Protein 5LTG (pdb70)

Foldseek 3Di:
DLFQDWDAALQRQKMWTWHQFWIWIFGVVVTDTDDTDGDHGWNDWYDAHPAQWIKTAHDPDDDPHHQQKIWIAGRVVRGTPDMDGHPDGFLDWDDEDQWIWTDDQFKIWIAGPVNRDGDDMDGAHGDPNSAWEFANAPVLTWIWDAHFCGKIWIARSVVGGTQDIANQHRAHWQYWYAANNRQKIWTAHQQRQKIWIAGSNPSHTQDMDGCDDGGWRWQEWYAANVNQWIWIATLQQKIAIPGSVGLAIEGDPDHGHWHKYKDKHNAFDQDQDPHDTAGFIWIWIATPSFKIWIWTARSVRHYYTHTDDIDGRD/DQFQDWDAALQRQKMWTWHQFWIWIFGVVVTDTDGTDGHHGWNDWYDAHPAQWIKTAHDPDDDPHHQQKIWIDGVVVRDTPDMDGHPAGFLDWDDAPQWIWTDDQFKIWIAGPVVRDGDDMDGAHGDPNSAKEFANAPVQTWIWDAHPCQGKIWIARSNVGGTDDIANQGRAHWLHWYAANNRQKIWTAHQQRQKIWIAGSNPSDTQDMDGPDDGGWRWQEWEAANVNQWIWTATQQQKIAIHGRVPGQAIEHHPDHGHWHKYKDKHNAFDQDWDPVIHTAGFIWMWIATPNFKIWIWTARSPRHYYTHTDDIDGRGD

InterPro domains:
  IPR001680 WD40 repeat [SM00320] (211-251)
  IPR001680 WD40 repeat [SM00320] (254-295)
  IPR015943 WD40/YVTN repeat-like-containing domain superfamily [G3DSA:2.130.10.10] (22-321)
  IPR036322 WD40-repeat-containing domain superfamily [SSF50978] (31-304)
  IPR048720 PROPPIN [PF21032] (38-298)
  IPR048720 PROPPIN [PTHR11227] (30-522)

Nearest PDB structures (foldseek):
  5ltg-assembly1_A  TM=1.003E+00  e=5.916E-63  Ogataea angusta
  5ltg-assembly2_B  TM=1.001E+00  e=1.285E-59  Ogataea angusta
  5ltd-assembly1_A  TM=1.001E+00  e=8.728E-58  Ogataea angusta
  6kyb-assembly1_A  TM=9.721E-01  e=1.770E-43  Saccharomyces cerevisiae S288C
  6kyb-assembly2_B  TM=9.617E-01  e=2.645E-43  Saccharomyces cerevisiae S288C

Radius of gyration: 27.37 Å; Cα contacts (8 Å, |Δi|>4): 1872; chains: 2; bounding box: 68×68×65 Å

Secondary structure (DSSP, 8-state):
---SEEEE-TTSSEEEEEETTEEEEEETTTTEEEEEEE-S-EEEEEESTTSSEEEEEESS--SS--TTEEEEEETTTTEEEEEEE-SS---EEEE-SSEEEEEETTEEEEEETTTTEEEEEEE-S--TT---EE-S-STT-EEEEE---EEEEEEETTTTEEEEEEEEESS-EEEEEE-TTS-EEEEEETT-SEEEEEETTT--EEEEEE--SS---EEEEEE-TTSSEEEEEETT-EEEEEE---SEEEE--S-TT--EEEEEEEEEEEEEE--EEEEEEEEEEEETTSEEEEEEE-TTT-EEPEEEEEEE--/---SEEEE-TTSSEEEEEETTEEEEEEETTEEEEEEEE-S-EEEEEE-TTSSEEEEEESS--SS--TTEEEEEETTTTEEEEEEE-SS---EEEE-SSEEEEEETTEEEEEETTTTEEEEEEE-S--TT---EE-S-STT-EEEEE----EEEEEEETTTTEEEEEEEEESS-EEEEEE-TTS-EEEEEETT-SEEEEEETTT--EEEEEE--SS---EEEEEE-TTSSEEEEEETT-EEEEEE----SEEEE-SS-TT--EEEEEEEEEEEEEE---EEEEEEEEEEEETTSEEEEEEE-TTT-EEPEEEEEEES--

Structure (mmCIF, N/CA/C/O backbone):
data_5LTG
#
_entry.id   5LTG
#
_cell.length_a   57.811
_cell.length_b   57.969
_cell.length_c   62.173
_cell.angle_alpha   84.19
_cell.angle_beta   81.23
_cell.angle_gamma   87.01
#
_symmetry.space_group_name_H-M   'P 1'
#
loop_
_entity.id
_entity.type
_entity.pdbx_description
1 polymer 'Autophagy-related protein 18'
2 non-polymer 'PHOSPHATE ION'
3 non-polymer 'CITRATE ANION'
4 water water
#
loop_
_atom_site.group_PDB
_atom_site.id
_atom_site.type_symbol
_atom_site.label_atom_id
_atom_site.label_alt_id
_atom_site.label_comp_id
_atom_site.label_asym_id
_atom_site.label_entity_id
_atom_site.label_seq_id
_atom_site.pdbx_PDB_ins_code
_atom_site.Cartn_x
_atom_site.Cartn_y
_atom_site.Cartn_z
_atom_site.occupancy
_atom_site.B_iso_or_equiv
_atom_site.auth_seq_id
_atom_site.auth_comp_id
_atom_site.auth_asym_id
_atom_site.auth_atom_id
_atom_site.pdbx_PDB_model_num
ATOM 1 N N . ASP A 1 32 ? -3.058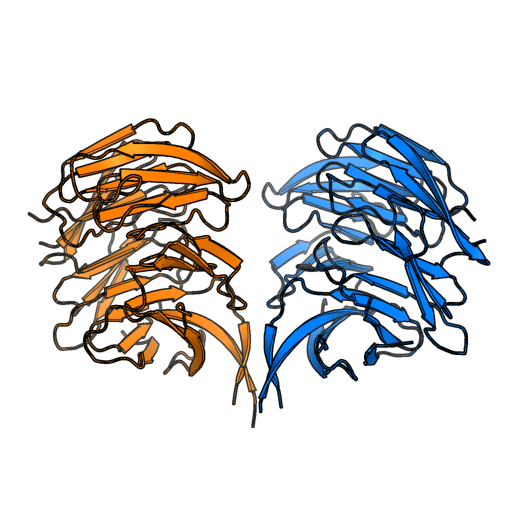 -14.953 16.642 1.00 61.42 32 ASP A N 1
ATOM 2 C CA . ASP A 1 32 ? -3.804 -14.923 15.393 1.00 50.19 32 ASP A CA 1
ATOM 3 C C . ASP A 1 32 ? -3.007 -15.411 14.163 1.00 46.75 32 ASP A C 1
ATOM 4 O O . ASP A 1 32 ? -3.594 -16.127 13.339 1.00 52.53 32 ASP A O 1
ATOM 9 N N . ASN A 1 33 ? -1.712 -15.067 13.998 1.00 45.47 33 ASN A N 1
ATOM 10 C CA . ASN A 1 33 ? -0.884 -14.224 14.897 1.00 43.90 33 ASN A CA 1
ATOM 11 C C . ASN A 1 33 ? -1.255 -12.743 14.843 1.00 38.63 33 ASN A C 1
ATOM 12 O O . ASN A 1 33 ? -1.037 -12.008 15.807 1.00 33.62 33 ASN A O 1
ATOM 17 N N . ILE A 1 34 ? -1.842 -12.332 13.722 1.00 36.43 34 ILE A N 1
ATOM 18 C CA . ILE A 1 34 ? -2.331 -10.958 13.517 1.00 33.29 34 ILE A CA 1
ATOM 19 C C . ILE A 1 34 ? -3.636 -10.959 12.698 1.00 29.40 34 ILE A C 1
ATOM 20 O O . ILE A 1 34 ? -3.897 -11.943 12.007 1.00 26.29 34 ILE A O 1
ATOM 25 N N . ASN A 1 35 ? -4.463 -9.894 12.791 1.00 22.20 35 ASN A N 1
ATOM 26 C CA . ASN A 1 35 ? -5.547 -9.670 11.818 1.00 26.54 35 ASN A CA 1
ATOM 27 C C . ASN A 1 35 ? -5.151 -8.856 10.578 1.00 26.18 35 ASN A C 1
ATOM 28 O O . ASN A 1 35 ? -5.707 -9.029 9.505 1.00 20.18 35 ASN A O 1
ATOM 33 N N . PHE A 1 36 ? -4.225 -7.928 10.753 1.00 22.64 36 PHE A N 1
ATOM 34 C CA . PHE A 1 36 ? -3.984 -6.902 9.751 1.00 22.24 36 PHE A CA 1
ATOM 35 C C . PHE A 1 36 ? -2.649 -6.291 10.022 1.00 19.25 36 PHE A C 1
ATOM 36 O O . PHE A 1 36 ? -2.265 -6.139 11.172 1.00 20.05 36 PHE A O 1
ATOM 44 N N . ALA A 1 37 ? -1.950 -5.929 8.959 1.00 21.93 37 ALA A N 1
ATOM 45 C CA . ALA A 1 37 ? -0.700 -5.214 9.095 1.00 25.03 37 ALA A CA 1
ATOM 46 C C . ALA A 1 37 ? -0.443 -4.474 7.802 1.00 24.49 37 ALA A C 1
ATOM 47 O O . ALA A 1 37 ? -0.641 -5.020 6.722 1.00 22.27 37 ALA A O 1
ATOM 49 N N . ASN A 1 38 ? -0.058 -3.211 7.919 1.00 23.76 38 ASN A N 1
ATOM 50 C CA . ASN A 1 38 ? 0.317 -2.436 6.751 1.00 20.68 38 ASN A CA 1
ATOM 51 C C . ASN A 1 38 ? 1.335 -1.384 7.120 1.00 19.01 38 ASN A C 1
ATOM 52 O O . ASN A 1 38 ? 1.429 -0.971 8.272 1.00 19.17 38 ASN A O 1
ATOM 57 N N . PHE A 1 39 ? 2.120 -0.985 6.127 1.00 20.15 39 PHE A N 1
ATOM 58 C CA . PHE A 1 39 ? 3.036 0.134 6.242 1.00 21.20 39 PHE A CA 1
ATOM 59 C C . PHE A 1 39 ? 2.246 1.436 6.206 1.00 16.02 39 PHE A C 1
ATOM 60 O O . PHE A 1 39 ? 1.184 1.464 5.617 1.00 16.61 39 PHE A O 1
ATOM 68 N N . ASN A 1 40 ? 2.781 2.503 6.791 1.00 18.62 40 ASN A N 1
ATOM 69 C CA . ASN A 1 40 ? 2.221 3.831 6.539 1.00 29.77 40 ASN A CA 1
ATOM 70 C C . ASN A 1 40 ? 2.801 4.335 5.201 1.00 20.96 40 ASN A C 1
ATOM 71 O O . ASN A 1 40 ? 3.531 3.620 4.524 1.00 19.04 40 ASN A O 1
ATOM 76 N N . GLN A 1 41 ? 2.476 5.558 4.823 1.00 20.25 41 GLN A N 1
ATOM 77 C CA . GLN A 1 41 ? 2.635 5.987 3.441 1.00 24.19 41 GLN A CA 1
ATOM 78 C C . GLN A 1 41 ? 4.083 6.111 2.957 1.00 17.46 41 GLN A C 1
ATOM 79 O O . GLN A 1 41 ? 4.325 6.030 1.771 1.00 16.87 41 GLN A O 1
ATOM 85 N N . ASP A 1 42 ? 5.026 6.315 3.868 1.00 16.73 42 ASP A N 1
ATOM 86 C CA . ASP A 1 42 ? 6.424 6.449 3.480 1.00 19.66 42 ASP A CA 1
ATOM 87 C C . ASP A 1 42 ? 7.280 5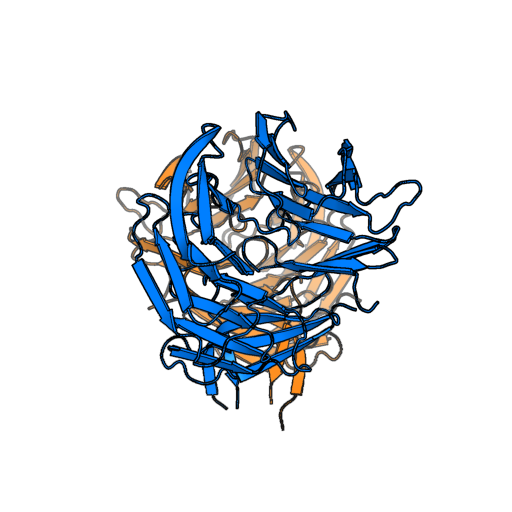.307 4.051 1.00 20.04 42 ASP A C 1
ATOM 88 O O . ASP A 1 42 ? 8.504 5.423 4.161 1.00 21.78 42 ASP A O 1
ATOM 93 N N . PHE A 1 43 ? 6.602 4.234 4.440 1.00 19.12 43 PHE A N 1
ATOM 94 C CA . PHE A 1 43 ? 7.239 3.000 4.884 1.00 16.64 43 PHE A CA 1
ATOM 95 C C . PHE A 1 43 ? 8.081 3.143 6.151 1.00 23.69 43 PHE A C 1
ATOM 96 O O . PHE A 1 43 ? 8.919 2.300 6.422 1.00 22.21 43 PHE A O 1
ATOM 104 N N . SER A 1 44 ? 7.821 4.186 6.942 1.00 18.98 44 SER A N 1
ATOM 105 C CA . SER A 1 44 ? 8.579 4.418 8.166 1.00 18.00 44 SER A CA 1
ATOM 106 C C . SER A 1 44 ? 7.961 3.748 9.414 1.00 23.83 44 SER A C 1
ATOM 107 O O . SER A 1 44 ? 8.577 3.699 10.484 1.00 25.19 44 SER A O 1
ATOM 110 N N . CYS A 1 45 ? 6.743 3.240 9.285 1.00 27.83 45 CYS A N 1
ATOM 111 C CA . CYS A 1 45 ? 6.084 2.567 10.410 1.00 25.13 45 CYS A CA 1
ATOM 112 C C . CYS A 1 45 ? 5.237 1.428 9.898 1.00 21.86 45 CYS A C 1
ATOM 113 O O . CYS A 1 45 ? 4.961 1.372 8.694 1.00 15.96 45 CYS A O 1
ATOM 116 N N . VAL A 1 46 ? 4.820 0.542 10.813 1.00 11.45 46 VAL A N 1
ATOM 117 C CA . VAL A 1 46 ? 3.855 -0.483 10.501 1.00 20.69 46 VAL A CA 1
ATOM 118 C C . VAL A 1 46 ? 2.731 -0.427 11.521 1.00 18.82 46 VAL A C 1
ATOM 119 O O . VAL A 1 46 ? 2.980 -0.336 12.723 1.00 23.17 46 VAL A O 1
ATOM 123 N N . SER A 1 47 ? 1.497 -0.465 11.039 1.00 19.89 47 SER A N 1
ATOM 124 C CA . SER A 1 47 ? 0.347 -0.513 11.930 1.00 20.00 47 SER A CA 1
ATOM 125 C C . SER A 1 47 ? -0.246 -1.906 11.896 1.00 19.50 47 SER A C 1
ATOM 126 O O . SER A 1 47 ? -0.328 -2.541 10.841 1.00 17.97 47 SER A O 1
ATOM 129 N N . VAL A 1 48 ? -0.652 -2.403 13.066 1.00 22.08 48 VAL A N 1
ATOM 130 C CA . VAL A 1 48 ? -1.057 -3.794 13.146 1.00 22.58 48 VAL A CA 1
ATOM 131 C C . VAL A 1 48 ? -2.316 -3.973 13.962 1.00 19.46 48 VAL A C 1
ATOM 132 O O . VAL A 1 48 ? -2.437 -3.404 15.043 1.00 19.12 48 VAL A O 1
ATOM 136 N N . GLY A 1 49 ? -3.231 -4.785 13.450 1.00 21.53 49 GLY A N 1
ATOM 137 C CA . GLY A 1 49 ? -4.469 -5.085 14.149 1.00 22.98 49 GLY A CA 1
ATOM 138 C C . GLY A 1 49 ? -4.511 -6.515 14.644 1.00 24.56 49 GLY A C 1
ATOM 139 O O . GLY A 1 49 ? -4.157 -7.436 13.914 1.00 29.04 49 GLY A O 1
ATOM 140 N N . TYR A 1 50 ? -4.947 -6.695 15.887 1.00 28.12 50 TYR A N 1
ATOM 141 C CA . TYR A 1 50 ? -5.029 -8.022 16.507 1.00 27.83 50 TYR A CA 1
ATOM 142 C C . TYR A 1 50 ? -6.451 -8.331 17.007 1.00 31.72 50 TYR A C 1
ATOM 143 O O . TYR A 1 50 ? -7.336 -7.463 17.009 1.00 21.50 50 TYR A O 1
ATOM 152 N N . SER A 1 51 ? -6.645 -9.559 17.475 1.00 28.43 51 SER A N 1
ATOM 153 C CA . SER A 1 51 ? -7.872 -9.942 18.154 1.00 24.23 51 SER A CA 1
ATOM 154 C C . SER A 1 51 ? -8.105 -9.152 19.452 1.00 25.79 51 SER A C 1
ATOM 155 O O . SER A 1 51 ? -9.212 -9.131 19.975 1.00 31.19 51 SER A O 1
ATOM 158 N N . ASN A 1 52 ? -7.089 -8.474 19.968 1.00 29.43 52 ASN A N 1
ATOM 159 C CA . ASN A 1 52 ? -7.270 -7.779 21.240 1.00 27.29 52 ASN A CA 1
ATOM 160 C C . ASN A 1 52 ? -6.677 -6.379 21.270 1.00 31.71 52 ASN A C 1
ATOM 161 O O . ASN A 1 52 ? -6.259 -5.905 22.324 1.00 29.09 52 ASN A O 1
ATOM 166 N N . GLY A 1 53 ? -6.623 -5.725 20.113 1.00 28.64 53 GLY A N 1
ATOM 167 C CA . GLY A 1 53 ? -6.146 -4.356 20.043 1.00 30.46 53 GLY A CA 1
ATOM 168 C C . GLY A 1 53 ? -5.362 -4.008 18.779 1.00 27.19 53 GLY A C 1
ATOM 169 O O . GLY A 1 53 ? -5.528 -4.625 17.720 1.00 23.59 53 GLY A O 1
ATOM 170 N N . TYR A 1 54 ? -4.516 -2.991 18.886 1.00 25.08 54 TYR A N 1
ATOM 171 C CA . TYR A 1 54 ? -3.679 -2.605 17.756 1.00 22.83 54 TYR A CA 1
ATOM 172 C C . TYR A 1 54 ? -2.371 -2.033 18.266 1.00 28.19 54 TYR A C 1
ATOM 173 O O . TYR A 1 54 ? -2.309 -1.526 19.395 1.00 24.76 54 TYR A O 1
ATOM 182 N N . LYS A 1 55 ? -1.325 -2.155 17.445 1.00 20.01 55 LYS A N 1
ATOM 183 C CA . LYS A 1 55 ? 0.002 -1.633 17.771 1.00 19.69 55 LYS A CA 1
ATOM 184 C C . LYS A 1 55 ? 0.595 -0.855 16.596 1.00 20.90 55 LYS A C 1
ATOM 185 O O . LYS A 1 55 ? 0.276 -1.118 15.443 1.00 18.80 55 LYS A O 1
ATOM 191 N N . ILE A 1 56 ? 1.455 0.103 16.907 1.00 23.97 56 ILE A N 1
ATOM 192 C CA . ILE A 1 56 ? 2.263 0.781 15.897 1.00 21.22 56 ILE A CA 1
ATOM 193 C C . ILE A 1 56 ? 3.716 0.412 16.146 1.00 22.38 56 ILE A C 1
ATOM 194 O O . ILE A 1 56 ? 4.181 0.419 17.285 1.00 23.43 56 ILE A O 1
ATOM 199 N N . TYR A 1 57 ? 4.433 0.117 15.072 1.00 21.68 57 TYR A N 1
ATOM 200 C CA . TYR A 1 57 ? 5.867 -0.128 15.138 1.00 22.33 57 TYR A CA 1
ATOM 201 C C . TYR A 1 57 ? 6.676 0.852 14.283 1.00 21.98 57 TYR A C 1
ATOM 202 O O . TYR A 1 57 ? 6.294 1.144 13.155 1.00 21.67 57 TYR A O 1
ATOM 211 N N . ASN A 1 58 ? 7.784 1.358 14.813 1.00 23.91 58 ASN A N 1
ATOM 212 C CA A ASN A 1 58 ? 8.763 2.038 13.966 0.76 23.84 58 ASN A CA 1
ATOM 213 C CA B ASN A 1 58 ? 8.777 2.039 13.999 0.24 23.77 58 ASN A CA 1
ATOM 214 C C . ASN A 1 58 ? 9.561 1.008 13.185 1.00 26.54 58 ASN A C 1
ATOM 215 O O . ASN A 1 58 ? 9.900 -0.054 13.707 1.00 20.91 58 ASN A O 1
ATOM 224 N N . CYS A 1 59 ? 9.829 1.313 11.919 1.00 18.29 59 CYS A N 1
ATOM 225 C CA . CYS A 1 59 ? 10.701 0.446 11.109 1.00 31.88 59 CYS A CA 1
ATOM 226 C C . CYS A 1 59 ? 12.196 0.635 11.359 1.00 23.78 59 CYS A C 1
ATOM 227 O O . CYS A 1 59 ? 12.941 -0.340 11.352 1.00 24.29 59 CYS A O 1
ATOM 230 N N . GLU A 1 60 ? 12.636 1.866 11.598 1.00 20.71 60 GLU A N 1
ATOM 231 C CA . GLU A 1 60 ? 14.080 2.143 11.703 1.00 22.73 60 GLU A CA 1
ATOM 232 C C . GLU A 1 60 ? 14.429 3.032 12.893 1.00 24.81 60 GLU A C 1
ATOM 233 O O . GLU A 1 60 ? 14.228 4.239 12.835 1.00 28.95 60 GLU A O 1
ATOM 239 N N . PRO A 1 61 ? 14.931 2.445 13.993 1.00 28.65 61 PRO A N 1
ATOM 240 C CA . PRO A 1 61 ? 15.096 1.010 14.207 1.00 29.76 61 PRO A CA 1
ATOM 241 C C . PRO A 1 61 ? 13.756 0.366 14.575 1.00 26.17 61 PRO A C 1
ATOM 242 O O . PRO A 1 61 ? 12.828 1.049 15.005 1.00 19.71 61 PRO A O 1
ATOM 246 N N . PHE A 1 62 ? 13.668 -0.940 14.374 1.00 21.02 62 PHE A N 1
ATOM 247 C CA . PHE A 1 62 ? 12.438 -1.658 14.587 1.00 20.33 62 PHE A CA 1
ATOM 248 C C . PHE A 1 62 ? 12.079 -1.698 16.060 1.00 26.22 62 PHE A C 1
ATOM 249 O O . PHE A 1 62 ? 12.857 -2.129 16.904 1.00 20.92 62 PHE A O 1
ATOM 257 N N . GLY A 1 63 ? 10.867 -1.277 16.371 1.00 24.86 63 GLY A N 1
ATOM 258 C CA . GLY A 1 63 ? 10.403 -1.455 17.725 1.00 29.08 63 GLY A CA 1
ATOM 259 C C . GLY A 1 63 ? 9.043 -0.847 17.905 1.00 28.38 63 GLY A C 1
ATOM 260 O O . GLY A 1 63 ? 8.675 0.095 17.183 1.00 21.46 63 GLY A O 1
ATOM 261 N N . GLN A 1 64 ? 8.305 -1.401 18.862 1.00 25.50 64 GLN A N 1
ATOM 262 C CA . GLN A 1 64 ? 6.961 -0.947 19.181 1.00 23.82 64 GLN A CA 1
ATOM 263 C C . GLN A 1 64 ? 7.012 0.482 19.662 1.00 28.51 64 GLN A C 1
ATOM 264 O O . GLN A 1 64 ? 7.835 0.815 20.506 1.00 27.90 64 GLN A O 1
ATOM 270 N N . CYS A 1 65 ? 6.159 1.343 19.109 1.00 28.32 65 CYS A N 1
ATOM 271 C CA . CYS A 1 65 ? 6.093 2.709 19.604 1.00 23.86 65 CYS A CA 1
ATOM 272 C C . CYS A 1 65 ? 4.694 3.076 20.066 1.00 30.08 65 CYS A C 1
ATOM 273 O O . CYS A 1 65 ? 4.502 4.152 20.616 1.00 24.97 65 CYS A O 1
ATOM 276 N N . TYR A 1 66 ? 3.731 2.177 19.883 1.00 27.79 66 TYR A N 1
ATOM 277 C CA . TYR A 1 66 ? 2.388 2.430 20.393 1.00 30.22 66 TYR A CA 1
ATOM 278 C C . TYR A 1 66 ? 1.635 1.130 20.596 1.00 31.37 66 TYR A C 1
ATOM 279 O O . TYR A 1 66 ? 1.735 0.216 19.780 1.00 23.81 66 TYR A O 1
ATOM 288 N N . SER A 1 67 ? 0.873 1.056 21.686 1.00 25.62 67 SER A N 1
ATOM 289 C CA . SER A 1 67 ? 0.011 -0.091 21.939 1.00 25.76 67 SER A CA 1
ATOM 290 C C . SER A 1 67 ? -1.310 0.344 22.576 1.00 30.77 67 SER A C 1
ATOM 291 O O . SER A 1 67 ? -1.372 1.337 23.300 1.00 30.33 67 SER A O 1
ATOM 294 N N . LYS A 1 68 ? -2.364 -0.410 22.302 1.00 28.08 68 LYS A N 1
ATOM 295 C CA . LYS A 1 68 ? -3.680 -0.061 22.803 1.00 24.75 68 LYS A CA 1
ATOM 296 C C . LYS A 1 68 ? -4.579 -1.274 22.811 1.00 32.21 68 LYS A C 1
ATOM 297 O O . LYS A 1 68 ? -4.870 -1.834 21.755 1.00 32.01 68 LYS A O 1
ATOM 299 N N . SER A 1 69 ? -5.012 -1.669 24.011 1.00 33.55 69 SER A N 1
ATOM 300 C CA . SER A 1 69 ? -5.946 -2.779 24.195 1.00 34.36 69 SER A CA 1
ATOM 301 C C . SER A 1 69 ? -7.337 -2.390 23.726 1.00 30.68 69 SER A C 1
ATOM 302 O O . SER A 1 69 ? -7.780 -1.272 23.954 1.00 34.63 69 SER A O 1
ATOM 305 N N . ASP A 1 70 ? -8.026 -3.319 23.074 1.00 32.48 70 ASP A N 1
ATOM 306 C CA . ASP A 1 70 ? -9.316 -3.016 22.461 1.00 26.33 70 ASP A CA 1
ATOM 307 C C . ASP A 1 70 ? -9.956 -4.301 21.991 1.00 27.21 70 ASP A C 1
ATOM 308 O O . ASP A 1 70 ? -9.506 -5.388 22.344 1.00 31.84 70 ASP A O 1
ATOM 313 N N . GLY A 1 71 ? -10.988 -4.189 21.166 1.00 30.80 71 GLY A N 1
ATOM 314 C CA . GLY A 1 71 ? -11.592 -5.366 20.568 1.00 30.81 71 GLY A CA 1
ATOM 315 C C . GLY A 1 71 ? -10.765 -5.873 19.400 1.00 30.07 71 GLY A C 1
ATOM 316 O O . GLY A 1 71 ? -9.603 -5.493 19.240 1.00 25.55 71 GLY A O 1
ATOM 317 N N . SER A 1 72 ? -11.365 -6.739 18.590 1.00 25.78 72 SER A N 1
ATOM 318 C CA . SER A 1 72 ? -10.689 -7.311 17.440 1.00 27.95 72 SER A CA 1
ATOM 319 C C . SER A 1 72 ? -10.640 -6.282 16.320 1.00 27.09 72 SER A C 1
ATOM 320 O O . SER A 1 72 ? -11.684 -5.800 15.873 1.00 26.93 72 SER A O 1
ATOM 323 N N . ILE A 1 73 ? -9.424 -5.950 15.875 1.00 26.64 73 ILE A N 1
ATOM 324 C CA . ILE A 1 73 ? -9.207 -4.906 14.866 1.00 28.26 73 ILE A CA 1
ATOM 325 C C . ILE A 1 73 ? -8.939 -5.501 13.466 1.00 27.43 73 ILE A C 1
ATOM 326 O O . ILE A 1 73 ? -7.974 -6.260 13.259 1.00 18.21 73 ILE A O 1
ATOM 331 N N . GLY A 1 74 ? -9.782 -5.145 12.504 1.00 19.41 74 GLY A N 1
ATOM 332 C CA . GLY A 1 74 ? -9.619 -5.625 11.147 1.00 23.15 74 GLY A CA 1
ATOM 333 C C . GLY A 1 74 ? -8.726 -4.782 10.255 1.00 26.95 74 GLY A C 1
ATOM 334 O O . GLY A 1 74 ? -7.991 -5.323 9.444 1.00 28.43 74 GLY A O 1
ATOM 335 N N . ILE A 1 75 ? -8.827 -3.464 10.373 1.00 21.78 75 ILE A N 1
ATOM 336 C CA . ILE A 1 75 ? -8.007 -2.509 9.610 1.00 17.96 75 ILE A CA 1
ATOM 337 C C . ILE A 1 75 ? -7.510 -1.462 10.595 1.00 26.03 75 ILE A C 1
ATOM 338 O O . ILE A 1 75 ? -8.242 -1.070 11.521 1.00 23.35 75 ILE A O 1
ATOM 343 N N . VAL A 1 76 ? -6.251 -1.055 10.453 1.00 22.36 76 VAL A N 1
ATOM 344 C CA . VAL A 1 76 ? -5.737 0.064 11.217 1.00 17.43 76 VAL A CA 1
ATOM 345 C C . VAL A 1 76 ? -4.699 0.768 10.356 1.00 25.21 76 VAL A C 1
ATOM 346 O O . VAL A 1 76 ? -3.611 0.255 10.122 1.00 22.08 76 VAL A O 1
ATOM 350 N N . GLU A 1 77 ? -5.080 1.932 9.840 1.00 18.03 77 GLU A N 1
ATOM 351 C CA . GLU A 1 77 ? -4.257 2.648 8.867 1.00 22.37 77 GLU A CA 1
ATOM 352 C C . GLU A 1 77 ? -3.740 3.953 9.464 1.00 24.31 77 GLU A C 1
ATOM 353 O O . GLU A 1 77 ? -4.453 4.614 10.212 1.00 22.51 77 GLU A O 1
ATOM 359 N N . MET A 1 78 ? -2.503 4.317 9.122 1.00 25.69 78 MET A N 1
ATOM 360 C CA . MET A 1 78 ? -1.895 5.551 9.610 1.00 26.17 78 MET A CA 1
ATOM 361 C C . MET A 1 78 ? -1.997 6.717 8.616 1.00 23.86 78 MET A C 1
ATOM 362 O O . MET A 1 78 ? -2.328 6.538 7.452 1.00 23.85 78 MET A O 1
ATOM 367 N N . LEU A 1 79 ? -1.714 7.915 9.110 1.00 24.61 79 LEU A N 1
ATOM 368 C CA . LEU A 1 79 ? -1.481 9.069 8.271 1.00 24.68 79 LEU A CA 1
ATOM 369 C C . LEU A 1 79 ? -0.038 9.510 8.477 1.00 20.89 79 LEU A C 1
ATOM 370 O O . LEU A 1 79 ? 0.247 10.286 9.390 1.00 23.19 79 LEU A O 1
ATOM 375 N N . PHE A 1 80 ? 0.863 9.007 7.639 1.00 20.29 80 PHE A N 1
ATOM 376 C CA . PHE A 1 80 ? 2.294 9.208 7.825 1.00 22.31 80 PHE A CA 1
ATOM 377 C C . PHE A 1 80 ? 2.707 8.786 9.233 1.00 23.96 80 PHE A C 1
ATOM 378 O O . PHE A 1 80 ? 2.432 7.660 9.610 1.00 26.20 80 PHE A O 1
ATOM 386 N N . SER A 1 81 ? 3.368 9.652 10.001 1.00 22.90 81 SER A N 1
ATOM 387 C CA . SER A 1 81 ? 3.656 9.344 11.415 1.00 21.42 81 SER A CA 1
ATOM 388 C C . SER A 1 81 ? 2.957 10.327 12.363 1.00 29.11 81 SER A C 1
ATOM 389 O O . SER A 1 81 ? 3.437 10.607 13.472 1.00 28.96 81 SER A O 1
ATOM 392 N N . SER A 1 82 ? 1.823 10.853 11.917 1.00 27.85 82 SER A N 1
ATOM 393 C CA . SER A 1 82 ? 1.006 11.719 12.765 1.00 31.92 82 SER A CA 1
ATOM 394 C C . SER A 1 82 ? 0.294 10.865 13.811 1.00 30.09 82 SER A C 1
ATOM 395 O O . SER A 1 82 ? 0.461 9.657 13.831 1.00 30.46 82 SER A O 1
ATOM 398 N N . SER A 1 83 ? -0.531 11.473 14.657 1.00 31.98 83 SER A N 1
ATOM 399 C CA . SER A 1 83 ? -1.227 10.684 15.671 1.00 33.33 83 SER A CA 1
ATOM 400 C C . SER A 1 83 ? -2.631 10.279 15.206 1.00 30.25 83 SER A C 1
ATOM 401 O O . SER A 1 83 ? -3.408 9.690 15.968 1.00 30.84 83 SER A O 1
ATOM 404 N N . LEU A 1 84 ? -2.945 10.593 13.950 1.00 27.64 84 LEU A N 1
ATOM 405 C CA . LEU A 1 84 ? -4.227 10.230 13.348 1.00 23.31 84 LEU A CA 1
ATOM 406 C C . LEU A 1 84 ? -4.239 8.760 12.918 1.00 32.00 84 LEU A C 1
ATOM 407 O O . LEU A 1 84 ? -3.389 8.336 12.122 1.00 21.55 84 LEU A O 1
ATOM 412 N N . LEU A 1 85 ? -5.197 7.988 13.439 1.00 24.86 85 LEU A N 1
ATOM 413 C CA . LEU A 1 85 ? -5.356 6.597 13.017 1.00 23.49 85 LEU A CA 1
ATOM 414 C C . LEU A 1 85 ? -6.770 6.340 12.497 1.00 24.86 85 LEU A C 1
ATOM 415 O O . LEU A 1 85 ? -7.736 6.930 12.986 1.00 29.04 85 LEU A O 1
ATOM 420 N N . ALA A 1 86 ? -6.886 5.464 11.504 1.00 25.21 86 ALA A N 1
ATOM 421 C CA . ALA A 1 86 ? -8.181 5.064 10.969 1.00 18.70 86 ALA A CA 1
ATOM 422 C C . ALA A 1 86 ? -8.360 3.611 11.324 1.00 23.95 86 ALA A C 1
ATOM 423 O O . ALA A 1 86 ? -7.517 2.785 10.978 1.00 24.37 86 ALA A O 1
ATOM 425 N N . ILE A 1 87 ? -9.440 3.310 12.038 1.00 19.98 87 ILE A N 1
ATOM 426 C CA . ILE A 1 87 ? -9.660 1.977 12.604 1.00 22.82 87 ILE A CA 1
ATOM 427 C C . ILE A 1 87 ? -11.007 1.359 12.254 1.00 18.90 87 ILE A C 1
ATOM 428 O O . ILE A 1 87 ? -12.057 2.021 12.265 1.00 15.27 87 ILE A O 1
ATOM 433 N N . VAL A 1 88 ? -10.954 0.080 11.903 1.00 17.38 88 VAL A N 1
ATOM 434 C CA . VAL A 1 88 ? -12.127 -0.700 11.528 1.00 19.24 88 VAL A CA 1
ATOM 435 C C . VAL A 1 88 ? -12.177 -2.037 12.293 1.00 21.79 88 VAL A C 1
ATOM 436 O O . VAL A 1 88 ? -11.159 -2.752 12.433 1.00 19.59 88 VAL A O 1
ATOM 440 N N . GLY A 1 89 ? -13.345 -2.398 12.803 1.00 25.45 89 GLY A N 1
ATOM 441 C CA . GLY A 1 89 ? -13.436 -3.668 13.506 1.00 18.35 89 GLY A CA 1
ATOM 442 C C . GLY A 1 89 ? -13.349 -4.918 12.647 1.00 20.54 89 GLY A C 1
ATOM 443 O O . GLY A 1 89 ? -13.724 -4.907 11.481 1.00 22.59 89 GLY A O 1
ATOM 444 N N . MET A 1 90 ? -12.824 -5.998 13.228 1.00 26.91 90 MET A N 1
ATOM 445 C CA . MET A 1 90 ? -12.935 -7.333 12.642 1.00 27.21 90 MET A CA 1
ATOM 446 C C . MET A 1 90 ? -14.049 -8.082 13.375 1.00 31.88 90 MET A C 1
ATOM 447 O O . MET A 1 90 ? -13.934 -8.344 14.574 1.00 29.35 90 MET A O 1
ATOM 452 N N . GLY A 1 91 ? -15.121 -8.418 12.668 1.00 30.03 91 GLY A N 1
ATOM 453 C CA . GLY A 1 91 ? -16.270 -9.046 13.303 1.00 34.15 91 GLY A CA 1
ATOM 454 C C . GLY A 1 91 ? -17.140 -8.071 14.088 1.00 38.07 91 GLY A C 1
ATOM 455 O O . GLY A 1 91 ? -16.677 -7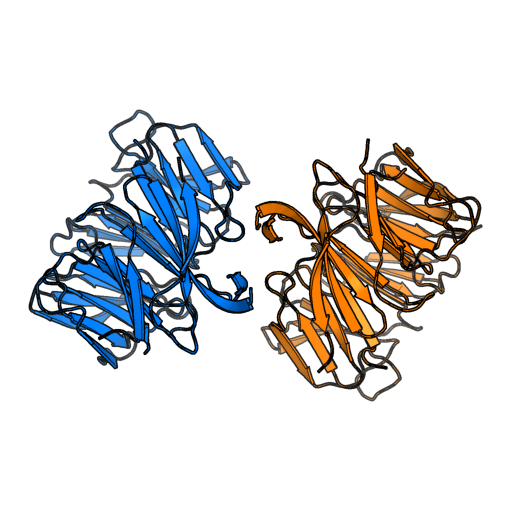.034 14.572 1.00 33.05 91 GLY A O 1
ATOM 456 N N . GLU A 1 92 ? -18.413 -8.411 14.235 1.00 36.93 92 GLU A N 1
ATOM 457 C CA . GLU A 1 92 ? -19.348 -7.525 14.924 1.00 33.61 92 GLU A CA 1
ATOM 458 C C . GLU A 1 92 ? -19.119 -7.511 16.430 1.00 38.08 92 GLU A C 1
ATOM 459 O O . GLU A 1 92 ? -19.168 -8.542 17.096 1.00 35.57 92 GLU A O 1
ATOM 465 N N . GLN A 1 93 ? -18.842 -6.325 16.956 1.00 34.77 93 GLN A N 1
ATOM 466 C CA . GLN A 1 93 ? -18.679 -6.147 18.391 1.00 36.57 93 GLN A CA 1
ATOM 467 C C . GLN A 1 93 ? -19.564 -4.982 18.859 1.00 36.12 93 GLN A C 1
ATOM 468 O O . GLN A 1 93 ? -20.302 -4.389 18.059 1.00 29.03 93 GLN A O 1
ATOM 474 N N . HIS A 1 94 ? -19.508 -4.658 20.145 1.00 37.59 94 HIS A N 1
ATOM 475 C CA . HIS A 1 94 ? -20.378 -3.611 20.682 1.00 44.06 94 HIS A CA 1
ATOM 476 C C . HIS A 1 94 ? -19.983 -2.234 20.172 1.00 44.91 94 HIS A C 1
ATOM 477 O O . HIS A 1 94 ? -20.842 -1.415 19.809 1.00 39.56 94 HIS A O 1
ATOM 484 N N . SER A 1 95 ? -18.677 -1.989 20.168 1.00 38.11 95 SER A N 1
ATOM 485 C CA . SER A 1 95 ? -18.127 -0.685 19.818 1.00 40.21 95 SER A CA 1
ATOM 486 C C . SER A 1 95 ? -17.194 -0.774 18.615 1.00 42.24 95 SER A C 1
ATOM 487 O O . SER A 1 95 ? -16.559 0.211 18.247 1.00 38.84 95 SER A O 1
ATOM 490 N N . LEU A 1 96 ? -17.101 -1.964 18.025 1.00 33.58 96 LEU A N 1
ATOM 491 C CA . LEU A 1 96 ? -16.375 -2.153 16.780 1.00 25.76 96 LEU A CA 1
ATOM 492 C C . LEU A 1 96 ? -17.230 -2.950 15.818 1.00 28.36 96 LEU A C 1
ATOM 493 O O . LEU A 1 96 ? -18.030 -3.781 16.235 1.00 27.52 96 LEU A O 1
ATOM 498 N N . SER A 1 97 ? -17.048 -2.700 14.526 1.00 24.11 97 SER A N 1
ATOM 499 C CA . SER A 1 97 ? -17.750 -3.436 13.487 1.00 25.55 97 SER A CA 1
ATOM 500 C C . SER A 1 97 ? -16.949 -3.308 12.193 1.00 24.58 97 SER A C 1
ATOM 501 O O . SER A 1 97 ? -16.251 -2.327 12.020 1.00 22.63 97 SER A O 1
ATOM 504 N N . PRO A 1 98 ? -17.035 -4.308 11.301 1.00 29.85 98 PRO A N 1
ATOM 505 C CA . PRO A 1 98 ? -16.369 -4.229 9.990 1.00 30.76 98 PRO A CA 1
ATOM 506 C C . PRO A 1 98 ? -16.984 -3.171 9.097 1.00 30.01 98 PRO A C 1
ATOM 507 O O . PRO A 1 98 ? -16.366 -2.816 8.097 1.00 23.52 98 PRO A O 1
ATOM 511 N N . ARG A 1 99 ? -18.172 -2.681 9.476 1.00 24.70 99 ARG A N 1
ATOM 512 C CA . ARG A 1 99 ? -18.957 -1.739 8.674 1.00 31.48 99 ARG A CA 1
ATOM 513 C C . ARG A 1 99 ? -18.723 -0.294 9.115 1.00 23.41 99 ARG A C 1
ATOM 514 O O . ARG A 1 99 ? -19.216 0.646 8.502 1.00 19.69 99 ARG A O 1
ATOM 522 N N . ARG A 1 100 ? -17.938 -0.142 10.173 1.00 25.07 100 ARG A N 1
ATOM 523 C CA . ARG A 1 100 ? -17.719 1.152 10.790 1.00 25.01 100 ARG A CA 1
ATOM 524 C C . ARG A 1 100 ? -16.243 1.574 10.859 1.00 17.59 100 ARG A C 1
ATOM 525 O O . ARG A 1 100 ? -15.337 0.778 11.116 1.00 23.02 100 ARG A O 1
ATOM 533 N N . LEU A 1 101 ? -16.036 2.859 10.670 1.00 20.75 101 LEU A N 1
ATOM 534 C CA . LEU A 1 101 ? -14.725 3.446 10.696 1.00 14.66 101 LEU A CA 1
ATOM 535 C C . LEU A 1 101 ? -14.591 4.440 11.854 1.00 17.68 101 LEU A C 1
ATOM 536 O O . LEU A 1 101 ? -15.384 5.377 11.980 1.00 16.72 101 LEU A O 1
ATOM 541 N N . LYS A 1 102 ? -13.601 4.250 12.708 1.00 17.41 102 LYS A N 1
ATOM 542 C CA . LYS A 1 102 ? -13.337 5.210 13.776 1.00 13.15 102 LYS A CA 1
ATOM 543 C C . LYS A 1 102 ? -12.077 5.990 13.490 1.00 21.78 102 LYS A C 1
ATOM 544 O O . LYS A 1 102 ? -11.008 5.405 13.325 1.00 21.83 102 LYS A O 1
ATOM 546 N N . ILE A 1 103 ? -12.194 7.309 13.413 1.00 24.57 103 ILE A N 1
ATOM 547 C CA . ILE A 1 103 ? -11.016 8.151 13.275 1.00 23.58 103 ILE A CA 1
ATOM 548 C C . ILE A 1 103 ? -10.593 8.698 14.639 1.00 26.83 103 ILE A C 1
ATOM 549 O O . ILE A 1 103 ? -11.325 9.448 15.296 1.00 21.44 103 ILE A O 1
ATOM 554 N N . ILE A 1 104 ? -9.402 8.320 15.071 1.00 20.23 104 ILE A N 1
ATOM 555 C CA . ILE A 1 104 ? -8.957 8.677 16.402 1.00 18.55 104 ILE A CA 1
ATOM 556 C C . ILE A 1 104 ? -7.622 9.415 16.405 1.00 32.39 104 ILE A C 1
ATOM 557 O O . ILE A 1 104 ? -6.848 9.381 15.425 1.00 24.93 104 ILE A O 1
ATOM 562 N N . ASN A 1 105 ? -7.376 10.080 17.533 1.00 31.15 105 ASN A N 1
ATOM 563 C CA . ASN A 1 105 ? -6.145 10.807 17.797 1.00 35.37 105 ASN A CA 1
ATOM 564 C C . ASN A 1 105 ? -5.483 10.209 19.034 1.00 38.27 105 ASN A C 1
ATOM 565 O O . ASN A 1 105 ? -6.069 10.233 20.112 1.00 34.04 105 ASN A O 1
ATOM 570 N N . THR A 1 106 ? -4.274 9.669 18.870 1.00 29.65 106 THR A N 1
ATOM 571 C CA . THR A 1 106 ? -3.608 8.900 19.926 1.00 31.31 106 THR A CA 1
ATOM 572 C C . THR A 1 106 ? -2.982 9.789 20.983 1.00 36.51 106 THR A C 1
ATOM 573 O O . THR A 1 106 ? -2.839 9.388 22.138 1.00 37.75 106 THR A O 1
ATOM 577 N N . LYS A 1 107 ? -2.575 10.984 20.566 1.00 34.77 107 LYS A N 1
ATOM 578 C CA . LYS A 1 107 ? -2.006 11.969 21.476 1.00 42.59 107 LYS A CA 1
ATOM 579 C C . LYS A 1 107 ? -3.099 12.528 22.381 1.00 48.63 107 LYS A C 1
ATOM 580 O O . LYS A 1 107 ? -2.985 12.509 23.611 1.00 52.70 107 LYS A O 1
ATOM 582 N N . ARG A 1 108 ? -4.170 13.014 21.769 1.00 45.10 108 ARG A N 1
ATOM 583 C CA . ARG A 1 108 ? -5.282 13.553 22.537 1.00 48.27 108 ARG A CA 1
ATOM 584 C C . ARG A 1 108 ? -6.155 12.439 23.108 1.00 47.44 108 ARG A C 1
ATOM 585 O O . ARG A 1 108 ? -7.002 12.696 23.963 1.00 58.30 108 ARG A O 1
ATOM 593 N N . GLN A 1 109 ? -5.922 11.207 22.655 1.00 46.03 109 GLN A N 1
ATOM 594 C CA . GLN A 1 109 ? -6.683 10.039 23.111 1.00 40.84 109 GLN A CA 1
ATOM 595 C C . GLN A 1 109 ? -8.183 10.301 22.960 1.00 51.04 109 GLN A C 1
ATOM 596 O O . GLN A 1 109 ? -8.965 10.081 23.891 1.00 43.46 109 GLN A O 1
ATOM 598 N N . THR A 1 110 ? -8.563 10.799 21.783 1.00 45.04 110 THR A N 1
ATOM 599 C CA . THR A 1 110 ? -9.946 11.147 21.494 1.00 41.64 110 THR A CA 1
ATOM 600 C C . THR A 1 110 ? -10.418 10.556 20.174 1.00 37.60 110 THR A C 1
ATOM 601 O O . THR A 1 110 ? -9.613 10.111 19.342 1.00 28.45 110 THR A O 1
ATOM 605 N N . THR A 1 111 ? -11.733 10.530 19.999 1.00 22.63 111 THR A N 1
ATOM 606 C CA . THR A 1 111 ? -12.304 10.101 18.733 1.00 26.95 111 THR A CA 1
ATOM 607 C C . THR A 1 111 ? -12.727 11.331 17.951 1.00 30.63 111 THR A C 1
ATOM 608 O O . THR A 1 111 ? -13.477 12.175 18.461 1.00 26.01 111 THR A O 1
ATOM 612 N N . ILE A 1 112 ? -12.220 11.444 16.725 1.00 20.94 112 ILE A N 1
ATOM 613 C CA . ILE A 1 112 ? -12.558 12.546 15.842 1.00 27.79 112 ILE A CA 1
ATOM 614 C C . ILE A 1 112 ? -13.946 12.343 15.258 1.00 26.63 112 ILE A C 1
ATOM 615 O O . ILE A 1 112 ? -14.769 13.237 15.260 1.00 17.62 112 ILE A O 1
ATOM 620 N N . CYS A 1 113 ? -14.183 11.154 14.734 1.00 26.50 113 CYS A N 1
ATOM 621 C CA . CYS A 1 113 ? -15.504 10.788 14.274 1.00 22.84 113 CYS A CA 1
ATOM 622 C C . CYS A 1 113 ? -15.592 9.308 14.089 1.00 25.81 113 CYS A C 1
ATOM 623 O O . CYS A 1 113 ? -14.591 8.610 14.060 1.00 25.82 113 CYS A O 1
ATOM 626 N N . GLU A 1 114 ? -16.819 8.845 13.954 1.00 24.90 114 GLU A N 1
ATOM 627 C CA . GLU A 1 114 ? -17.092 7.513 13.507 1.00 18.76 114 GLU A CA 1
ATOM 628 C C . GLU A 1 114 ? -18.033 7.621 12.319 1.00 20.20 114 GLU A C 1
ATOM 629 O O . GLU A 1 114 ? -18.943 8.454 12.308 1.00 17.42 114 GLU A O 1
ATOM 635 N N . LEU A 1 115 ? -17.823 6.775 11.327 1.00 21.35 115 LEU A N 1
ATOM 636 C CA . LEU A 1 115 ? -18.644 6.756 10.129 1.00 18.37 115 LEU A CA 1
ATOM 637 C C . LEU A 1 115 ? -19.208 5.368 9.983 1.00 21.03 115 LEU A C 1
ATOM 638 O O . LEU A 1 115 ? -18.467 4.415 10.107 1.00 20.92 115 LEU A O 1
ATOM 643 N N . THR A 1 116 ? -20.510 5.251 9.715 1.00 20.76 116 THR A N 1
ATOM 644 C CA . THR A 1 116 ? -21.134 3.943 9.555 1.00 18.30 116 THR A CA 1
ATOM 645 C C . THR A 1 116 ? -21.515 3.671 8.097 1.00 22.65 116 THR A C 1
ATOM 646 O O . THR A 1 116 ? -22.303 4.404 7.513 1.00 27.13 116 THR A O 1
ATOM 650 N N . PHE A 1 117 ? -20.961 2.604 7.522 1.00 15.99 117 PHE A N 1
ATOM 651 C CA . PHE A 1 117 ? -21.156 2.287 6.109 1.00 19.38 117 PHE A CA 1
ATOM 652 C C . PHE A 1 117 ? -22.150 1.144 5.899 1.00 18.82 117 PHE A C 1
ATOM 653 O O . PHE A 1 117 ? -22.383 0.370 6.810 1.00 20.07 117 PHE A O 1
ATOM 661 N N . PRO A 1 118 ? -22.728 1.033 4.692 1.00 16.21 118 PRO A N 1
ATOM 662 C CA . PRO A 1 118 ? -23.739 -0.006 4.445 1.00 23.20 118 PRO A CA 1
ATOM 663 C C . PRO A 1 118 ? -23.186 -1.403 4.124 1.00 28.35 118 PRO A C 1
ATOM 664 O O . PRO A 1 118 ? -23.983 -2.302 3.803 1.00 22.14 118 PRO A O 1
ATOM 668 N N . GLY A 1 119 ? -21.871 -1.592 4.226 1.00 23.11 119 GLY A N 1
ATOM 669 C CA . GLY A 1 119 ? -21.253 -2.907 4.026 1.00 17.88 119 GLY A CA 1
ATOM 670 C C . GLY A 1 119 ? -19.818 -2.987 4.537 1.00 20.09 119 GLY A C 1
ATOM 671 O O . GLY A 1 119 ? -19.268 -2.002 5.049 1.00 17.56 119 GLY A O 1
ATOM 672 N N . ALA A 1 120 ? -19.201 -4.160 4.395 1.00 19.40 120 ALA A N 1
ATOM 673 C CA . ALA A 1 120 ? -17.860 -4.357 4.906 1.00 27.11 120 ALA A CA 1
ATOM 674 C C . ALA A 1 120 ? -16.891 -3.375 4.246 1.00 16.78 120 ALA A C 1
ATOM 675 O O . ALA A 1 120 ? -16.848 -3.247 3.025 1.00 22.15 120 ALA A O 1
ATOM 677 N N . ILE A 1 121 ? -16.137 -2.670 5.071 1.00 20.74 121 ILE A N 1
ATOM 678 C CA . ILE A 1 121 ? -15.035 -1.841 4.585 1.00 22.50 121 ILE A CA 1
ATOM 679 C C . ILE A 1 121 ? -13.871 -2.726 4.128 1.00 23.24 121 ILE A C 1
ATOM 680 O O . ILE A 1 121 ? -13.311 -3.480 4.925 1.00 21.15 121 ILE A O 1
ATOM 685 N N . LEU A 1 122 ? -13.534 -2.637 2.843 1.00 22.11 122 LEU A N 1
ATOM 686 C CA . LEU A 1 122 ? -12.469 -3.449 2.260 1.00 31.20 122 LEU A CA 1
ATOM 687 C C . LEU A 1 122 ? -11.102 -2.772 2.346 1.00 25.52 122 LEU A C 1
ATOM 688 O O . LEU A 1 122 ? -10.083 -3.436 2.286 1.00 25.58 122 LEU A O 1
ATOM 693 N N . ALA A 1 123 ? -11.096 -1.452 2.476 1.00 19.94 123 ALA A N 1
ATOM 694 C CA . ALA A 1 123 ? -9.854 -0.683 2.488 1.00 27.91 123 ALA A CA 1
ATOM 695 C C . ALA A 1 123 ? -10.109 0.732 2.969 1.00 23.71 123 ALA A C 1
ATOM 696 O O . ALA A 1 123 ? -11.179 1.274 2.767 1.00 23.54 123 ALA A O 1
ATOM 698 N N . VAL A 1 124 ? -9.120 1.314 3.632 1.00 26.46 124 VAL A N 1
ATOM 699 C CA . VAL A 1 124 ? -9.148 2.729 3.999 1.00 20.40 124 VAL A CA 1
ATOM 700 C C . VAL A 1 124 ? -7.796 3.296 3.569 1.00 21.16 124 VAL A C 1
ATOM 701 O O . VAL A 1 124 ? -6.768 2.743 3.934 1.00 20.52 124 VAL A O 1
ATOM 705 N N . LYS A 1 125 ? -7.800 4.358 2.770 1.00 20.20 125 LYS A N 1
ATOM 706 C CA . LYS A 1 125 ? -6.568 5.022 2.361 1.00 21.49 125 LYS A CA 1
ATOM 707 C C . LYS A 1 125 ? -6.649 6.506 2.699 1.00 25.33 125 LYS A C 1
ATOM 708 O O . LYS A 1 125 ? -7.730 7.094 2.706 1.00 23.32 125 LYS A O 1
ATOM 714 N N . LEU A 1 126 ? -5.499 7.117 2.947 1.00 26.25 126 LEU A N 1
ATOM 715 C CA . LEU A 1 126 ? -5.449 8.467 3.478 1.00 21.03 126 LEU A CA 1
ATOM 716 C C . LEU A 1 126 ? -4.308 9.269 2.862 1.00 25.71 126 LEU A C 1
ATOM 717 O O . LEU A 1 126 ? -3.248 8.730 2.598 1.00 21.75 126 LEU A O 1
ATOM 722 N N . ASN A 1 127 ? -4.511 10.566 2.672 1.00 22.35 127 ASN A N 1
ATOM 723 C CA . ASN A 1 127 ? -3.370 11.467 2.646 1.00 25.88 127 ASN A CA 1
ATOM 724 C C . ASN A 1 127 ? -3.750 12.714 3.421 1.00 32.27 127 ASN A C 1
ATOM 725 O O . ASN A 1 127 ? -4.673 12.680 4.230 1.00 26.23 127 ASN A O 1
ATOM 730 N N . ARG A 1 128 ? -3.034 13.808 3.212 1.00 25.85 128 ARG A N 1
ATOM 731 C CA . ARG A 1 128 ? -3.239 14.953 4.080 1.00 20.77 128 ARG A CA 1
ATOM 732 C C . ARG A 1 128 ? -4.486 15.764 3.728 1.00 22.66 128 ARG A C 1
ATOM 733 O O . ARG A 1 128 ? -4.925 16.589 4.519 1.00 28.46 128 ARG A O 1
ATOM 741 N N . GLU A 1 129 ? -5.066 15.528 2.559 1.00 23.26 129 GLU A N 1
ATOM 742 C CA . GLU A 1 129 ? -6.261 16.265 2.176 1.00 30.05 129 GLU A CA 1
ATOM 743 C C . GLU A 1 129 ? -7.516 15.404 2.082 1.00 32.35 129 GLU A C 1
ATOM 744 O O . GLU A 1 129 ? -8.631 15.925 2.075 1.00 23.29 129 GLU A O 1
ATOM 750 N N . ARG A 1 130 ? -7.326 14.093 2.040 1.00 20.77 130 ARG A N 1
ATOM 751 C CA . ARG A 1 130 ? -8.391 13.171 1.676 1.00 26.15 130 ARG A CA 1
ATOM 752 C C . ARG A 1 130 ? -8.401 11.906 2.503 1.00 24.24 130 ARG A C 1
ATOM 753 O O . ARG A 1 130 ? -7.347 11.362 2.824 1.00 26.81 130 ARG A O 1
ATOM 761 N N . LEU A 1 131 ? -9.601 11.430 2.811 1.00 21.41 131 LEU A N 1
ATOM 762 C CA . LEU A 1 131 ? -9.800 10.084 3.334 1.00 20.68 131 LEU A CA 1
ATOM 763 C C . LEU A 1 131 ? -10.616 9.312 2.322 1.00 21.96 131 LEU A C 1
ATOM 764 O O . LEU A 1 131 ? -11.614 9.814 1.822 1.00 21.83 131 LEU A O 1
ATOM 769 N N . VAL A 1 132 ? -10.187 8.116 1.968 1.00 20.36 132 VAL A N 1
ATOM 770 C CA . VAL A 1 132 ? -10.949 7.344 1.007 1.00 17.65 132 VAL A CA 1
ATOM 771 C C . VAL A 1 132 ? -11.363 6.017 1.625 1.00 22.07 132 VAL A C 1
ATOM 772 O O . VAL A 1 132 ? -10.545 5.320 2.209 1.00 19.72 132 VAL A O 1
ATOM 776 N N . VAL A 1 133 ? -12.637 5.672 1.482 1.00 24.49 133 VAL A N 1
ATOM 777 C CA . VAL A 1 133 ? -13.160 4.432 2.047 1.00 20.07 133 VAL A CA 1
ATOM 778 C C . VAL A 1 133 ? -13.690 3.555 0.926 1.00 22.32 133 VAL A C 1
ATOM 779 O O . VAL A 1 133 ? -14.516 3.987 0.127 1.00 23.27 133 VAL A O 1
ATOM 783 N N . LEU A 1 134 ? -13.185 2.326 0.868 1.00 21.25 134 LEU A N 1
ATOM 784 C CA . LEU A 1 134 ? -13.530 1.385 -0.202 1.00 26.22 134 LEU A CA 1
ATOM 785 C C . LEU A 1 134 ? -14.445 0.267 0.292 1.00 27.42 134 LEU A C 1
ATOM 786 O O . LEU A 1 134 ? -14.070 -0.492 1.188 1.00 25.55 134 LEU A O 1
ATOM 791 N N . LEU A 1 135 ? -15.632 0.190 -0.304 1.00 20.69 135 LEU A N 1
ATOM 792 C CA . LEU A 1 135 ? -16.531 -0.969 -0.202 1.00 26.06 135 LEU A CA 1
ATOM 793 C C . LEU A 1 135 ? -16.552 -1.683 -1.558 1.00 28.72 135 LEU A C 1
ATOM 794 O O . LEU A 1 135 ? -16.129 -1.107 -2.571 1.00 24.41 135 LEU A O 1
ATOM 799 N N . GLU A 1 136 ? -17.070 -2.911 -1.590 1.00 30.67 136 GLU A N 1
ATOM 800 C CA . GLU A 1 136 ? -16.944 -3.755 -2.783 1.00 33.04 136 GLU A CA 1
ATOM 801 C C . GLU A 1 136 ? -17.424 -3.106 -4.086 1.00 32.84 136 GLU A C 1
ATOM 802 O O . GLU A 1 136 ? -16.855 -3.365 -5.146 1.00 22.76 136 GLU A O 1
ATOM 808 N N . GLU A 1 137 ? -18.473 -2.284 -4.005 1.00 28.81 137 GLU A N 1
ATOM 809 C CA . GLU A 1 137 ? -19.029 -1.634 -5.201 1.00 36.47 137 GLU A CA 1
ATOM 810 C C . GLU A 1 137 ? -19.174 -0.137 -5.014 1.00 26.89 137 GLU A C 1
ATOM 811 O O . GLU A 1 137 ? -19.805 0.535 -5.814 1.00 28.23 137 GLU A O 1
ATOM 817 N N . THR A 1 138 ? -18.579 0.401 -3.963 1.00 32.38 138 THR A N 1
ATOM 818 C CA . THR A 1 138 ? -18.647 1.843 -3.773 1.00 29.78 138 THR A CA 1
ATOM 819 C C . THR A 1 138 ? -17.375 2.414 -3.148 1.00 24.29 138 THR A C 1
ATOM 820 O O . THR A 1 138 ? -16.834 1.857 -2.194 1.00 23.36 138 THR A O 1
ATOM 824 N N . ILE A 1 139 ? -16.907 3.522 -3.714 1.00 22.64 139 ILE A N 1
ATOM 825 C CA . ILE A 1 139 ? -15.811 4.302 -3.152 1.00 25.08 139 ILE A CA 1
ATOM 826 C C . ILE A 1 139 ? -16.354 5.609 -2.571 1.00 25.36 139 ILE A C 1
ATOM 827 O O . ILE A 1 139 ? -17.072 6.332 -3.242 1.00 29.41 139 ILE A O 1
ATOM 832 N N . TYR A 1 140 ? -15.982 5.913 -1.332 1.00 22.43 140 TYR A N 1
ATOM 833 C CA . TYR A 1 140 ? -16.360 7.164 -0.687 1.00 27.47 140 TYR A CA 1
ATOM 834 C C . TYR A 1 140 ? -15.138 8.043 -0.493 1.00 27.00 140 TYR A C 1
ATOM 835 O O . TYR A 1 140 ? -14.179 7.629 0.156 1.00 23.34 140 TYR A O 1
ATOM 844 N N . ILE A 1 141 ? -15.180 9.250 -1.048 1.00 18.17 141 ILE A N 1
ATOM 845 C CA . ILE A 1 141 ? -14.093 10.213 -0.879 1.00 16.39 141 ILE A CA 1
ATOM 846 C C . ILE A 1 141 ? -14.390 11.326 0.106 1.00 17.13 141 ILE A C 1
ATOM 847 O O . ILE A 1 141 ? -15.341 12.118 -0.085 1.00 23.30 141 ILE A O 1
ATOM 852 N N . TYR A 1 142 ? -13.597 11.424 1.164 1.00 17.74 142 TYR A N 1
ATOM 853 C CA . TYR A 1 142 ? -13.800 12.513 2.126 1.00 20.22 142 TYR A CA 1
ATOM 854 C C . TYR A 1 142 ? -12.726 13.591 2.098 1.00 29.57 142 TYR A C 1
ATOM 855 O O . TYR A 1 142 ? -11.565 13.324 1.765 1.00 25.48 142 TYR A O 1
ATOM 864 N N . ASP A 1 143 ? -13.130 14.815 2.439 1.00 20.56 143 ASP A N 1
ATOM 865 C CA . ASP A 1 143 ? -12.195 15.867 2.823 1.00 28.47 143 ASP A CA 1
ATOM 866 C C . ASP A 1 143 ? -11.760 15.565 4.254 1.00 30.35 143 ASP A C 1
ATOM 867 O O . ASP A 1 143 ? -12.547 15.679 5.175 1.00 28.41 143 ASP A O 1
ATOM 872 N N . ILE A 1 144 ? -10.509 15.165 4.439 1.00 28.38 144 ILE A N 1
ATOM 873 C CA . ILE A 1 144 ? -10.062 14.705 5.744 1.00 28.59 144 ILE A CA 1
ATOM 874 C C . ILE A 1 144 ? -10.063 15.832 6.774 1.00 30.56 144 ILE A C 1
ATOM 875 O O . ILE A 1 144 ? -10.019 15.577 7.982 1.00 33.83 144 ILE A O 1
ATOM 880 N N . ASN A 1 145 ? -10.141 17.073 6.302 1.00 31.64 145 ASN A N 1
ATOM 881 C CA . ASN A 1 145 ? -10.060 18.223 7.189 1.00 31.73 145 ASN A CA 1
ATOM 882 C C . ASN A 1 145 ? -11.363 18.460 7.937 1.00 36.30 145 ASN A C 1
ATOM 883 O O . ASN A 1 145 ? -11.343 18.829 9.108 1.00 34.65 145 ASN A O 1
ATOM 888 N N . ASN A 1 146 ? -12.490 18.262 7.257 1.00 35.39 146 ASN A N 1
ATOM 889 C CA . ASN A 1 146 ? -13.798 18.470 7.885 1.00 33.08 146 ASN A CA 1
ATOM 890 C C . ASN A 1 146 ? -14.688 17.211 7.842 1.00 32.47 146 ASN A C 1
ATOM 891 O O . ASN A 1 146 ? -15.805 17.208 8.367 1.00 30.42 146 ASN A O 1
ATOM 896 N N . MET A 1 147 ? -14.158 16.143 7.241 1.00 33.37 147 MET A N 1
ATOM 897 C CA . MET A 1 147 ? -14.859 14.866 7.074 1.00 30.76 147 MET A CA 1
ATOM 898 C C . MET A 1 147 ? -16.142 15.024 6.277 1.00 31.25 147 ME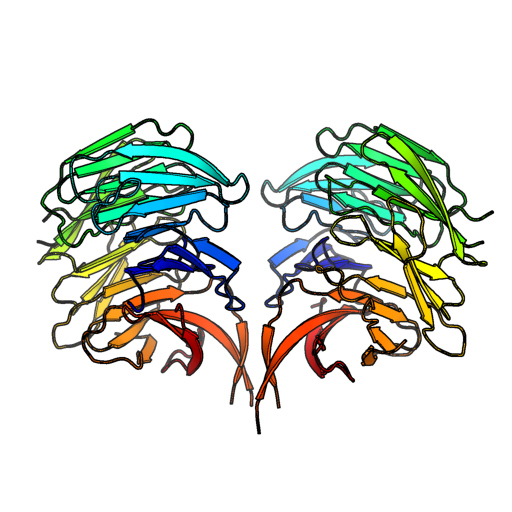T A C 1
ATOM 899 O O . MET A 1 147 ? -17.071 14.240 6.426 1.00 31.35 147 MET A O 1
ATOM 904 N N . ARG A 1 148 ? -16.185 16.037 5.421 1.00 32.01 148 ARG A N 1
ATOM 905 C CA . ARG A 1 148 ? -17.287 16.181 4.483 1.00 28.29 148 ARG A CA 1
ATOM 906 C C . ARG A 1 148 ? -17.187 15.148 3.363 1.00 30.46 148 ARG A C 1
ATOM 907 O O . ARG A 1 148 ? -16.177 15.099 2.659 1.00 27.04 148 ARG A O 1
ATOM 915 N N . LEU A 1 149 ? -18.209 14.308 3.200 1.00 26.24 149 LEU A N 1
ATOM 916 C CA . LEU A 1 149 ? -18.220 13.402 2.051 1.00 26.05 149 LEU A CA 1
ATOM 917 C C . LEU A 1 149 ? -18.207 14.240 0.761 1.00 29.93 149 LEU A C 1
ATOM 918 O O . LEU A 1 149 ? -19.167 14.937 0.456 1.00 28.54 149 LEU A O 1
ATOM 923 N N . LEU A 1 150 ? -17.112 14.189 0.016 1.00 21.77 150 LEU A N 1
ATOM 924 C CA . LEU A 1 150 ? -16.998 14.987 -1.199 1.00 25.47 150 LEU A CA 1
ATOM 925 C C . LEU A 1 150 ? -17.596 14.347 -2.430 1.00 26.37 150 LEU A C 1
ATOM 926 O O . LEU A 1 150 ? -18.149 15.034 -3.292 1.00 27.39 150 LEU A O 1
ATOM 931 N N . HIS A 1 151 ? -17.494 13.037 -2.537 1.00 26.95 151 HIS A N 1
ATOM 932 C CA . HIS A 1 151 ? -17.885 12.389 -3.782 1.00 26.42 151 HIS A CA 1
ATOM 933 C C . HIS A 1 151 ? -18.016 10.896 -3.567 1.00 26.93 151 HIS A C 1
ATOM 934 O O . HIS A 1 151 ? -17.279 10.311 -2.784 1.00 22.73 151 HIS A O 1
ATOM 941 N N . THR A 1 152 ? -18.984 10.289 -4.238 1.00 23.32 152 THR A N 1
ATOM 942 C CA . THR A 1 152 ? -19.127 8.854 -4.190 1.00 32.83 152 THR A CA 1
ATOM 943 C C . THR A 1 152 ? -18.948 8.301 -5.601 1.00 28.16 152 THR A C 1
ATOM 944 O O . THR A 1 152 ? -19.380 8.928 -6.575 1.00 29.12 152 THR A O 1
ATOM 948 N N . ILE A 1 153 ? -18.262 7.162 -5.706 1.00 29.80 153 ILE A N 1
ATOM 949 C CA . ILE A 1 153 ? -18.061 6.473 -6.982 1.00 32.54 153 ILE A CA 1
ATOM 950 C C . ILE A 1 153 ? -18.649 5.071 -6.915 1.00 29.82 153 ILE A C 1
ATOM 951 O O . ILE A 1 153 ? -18.287 4.283 -6.031 1.00 28.09 153 ILE A O 1
ATOM 956 N N . GLU A 1 154 ? -19.552 4.745 -7.836 1.00 32.45 154 GLU A N 1
ATOM 957 C CA . GLU A 1 154 ? -20.075 3.379 -7.905 1.00 30.73 154 GLU A CA 1
ATOM 958 C C . GLU A 1 154 ? -19.227 2.580 -8.878 1.00 33.45 154 GLU A C 1
ATOM 959 O O . GLU A 1 154 ? -18.898 3.061 -9.954 1.00 36.49 154 GLU A O 1
ATOM 965 N N . THR A 1 155 ? -18.870 1.358 -8.501 1.00 32.23 155 THR A N 1
ATOM 966 C CA . THR A 1 155 ? -17.865 0.608 -9.249 1.00 31.84 155 THR A CA 1
ATOM 967 C C . THR A 1 155 ? -18.283 -0.832 -9.488 1.00 37.16 155 THR A C 1
ATOM 968 O O . THR A 1 155 ? -19.092 -1.379 -8.729 1.00 32.51 155 THR A O 1
ATOM 972 N N . PRO A 1 156 ? -17.713 -1.464 -10.532 1.00 39.96 156 PRO A N 1
ATOM 973 C CA . PRO A 1 156 ? -17.805 -2.924 -10.623 1.00 38.04 156 PRO A CA 1
ATOM 974 C C . PRO A 1 156 ? -17.284 -3.537 -9.337 1.00 34.75 156 PRO A C 1
ATOM 975 O O . PRO A 1 156 ? -16.421 -2.917 -8.711 1.00 35.12 156 PRO A O 1
ATOM 979 N N . SER A 1 157 ? -17.794 -4.709 -8.960 1.00 33.06 157 SER A N 1
ATOM 980 C CA . SER A 1 157 ? -17.358 -5.404 -7.755 1.00 35.47 157 SER A CA 1
ATOM 981 C C . SER A 1 157 ? -15.836 -5.491 -7.647 1.00 30.28 157 SER A C 1
ATOM 982 O O . SER A 1 157 ? -15.146 -5.903 -8.573 1.00 31.77 157 SER A O 1
ATOM 985 N N . ASN A 1 158 ? -15.337 -5.097 -6.485 1.00 32.48 158 ASN A N 1
ATOM 986 C CA . ASN A 1 158 ? -13.924 -5.098 -6.198 1.00 32.37 158 ASN A CA 1
ATOM 987 C C . ASN A 1 158 ? -13.702 -5.921 -4.923 1.00 28.78 158 ASN A C 1
ATOM 988 O O . ASN A 1 158 ? -13.317 -5.384 -3.891 1.00 32.74 158 ASN A O 1
ATOM 993 N N . PRO A 1 159 ? -13.975 -7.233 -4.988 1.00 27.06 159 PRO A N 1
ATOM 994 C CA . PRO A 1 159 ? -13.997 -8.034 -3.758 1.00 30.99 159 PRO A CA 1
ATOM 995 C C . PRO A 1 159 ? -12.618 -8.142 -3.120 1.00 36.41 159 PRO A C 1
ATOM 996 O O . PRO A 1 159 ? -12.517 -8.218 -1.897 1.00 37.63 159 PRO A O 1
ATOM 1000 N N . ASN A 1 160 ? -11.570 -8.129 -3.940 1.00 36.05 160 ASN A N 1
ATOM 1001 C CA . ASN A 1 160 ? -10.209 -8.164 -3.422 1.00 32.44 160 ASN A CA 1
ATOM 1002 C C . ASN A 1 160 ? -9.778 -6.810 -2.870 1.00 27.68 160 ASN A C 1
ATOM 1003 O O . ASN A 1 160 ? -8.688 -6.682 -2.329 1.00 26.02 160 ASN A O 1
ATOM 1008 N N . GLY A 1 161 ? -10.646 -5.804 -2.990 1.00 28.06 161 GLY A N 1
ATOM 1009 C CA . GLY A 1 161 ? -10.419 -4.523 -2.338 1.00 21.62 161 GLY A CA 1
ATOM 1010 C C . GLY A 1 161 ? -9.188 -3.771 -2.828 1.00 27.10 161 GLY A C 1
ATOM 1011 O O . GLY A 1 161 ? -8.496 -3.123 -2.040 1.00 21.36 161 GLY A O 1
ATOM 1012 N N . LEU A 1 162 ? -8.926 -3.836 -4.129 1.00 22.57 162 LEU A N 1
ATOM 1013 C CA . LEU A 1 162 ? -7.787 -3.131 -4.733 1.00 23.05 162 LEU A CA 1
ATOM 1014 C C . LEU A 1 162 ? -8.013 -1.635 -4.872 1.00 21.38 162 LEU A C 1
ATOM 1015 O O . LEU A 1 162 ? -9.034 -1.201 -5.396 1.00 27.77 162 LEU A O 1
ATOM 1020 N N . ILE A 1 163 ? -7.036 -0.853 -4.426 1.00 22.71 163 ILE A N 1
ATOM 1021 C CA . ILE A 1 163 ? -7.126 0.593 -4.517 1.00 25.88 163 ILE A CA 1
ATOM 1022 C C . ILE A 1 163 ? -5.763 1.209 -4.247 1.00 28.06 163 ILE A C 1
ATOM 1023 O O . ILE A 1 163 ? -4.953 0.643 -3.489 1.00 25.89 163 ILE A O 1
ATOM 1028 N N . ALA A 1 164 ? -5.494 2.343 -4.889 1.00 21.95 164 ALA A N 1
ATOM 1029 C CA . ALA A 1 164 ? -4.303 3.108 -4.583 1.00 22.45 164 ALA A CA 1
ATOM 1030 C C . ALA A 1 164 ? -4.645 4.597 -4.478 1.00 22.53 164 ALA A C 1
ATOM 1031 O O . ALA A 1 164 ? -5.364 5.137 -5.323 1.00 24.35 164 ALA A O 1
ATOM 1033 N N . LEU A 1 165 ? -4.117 5.254 -3.444 1.00 22.61 165 LEU A N 1
ATOM 1034 C CA . LEU A 1 165 ? -4.303 6.689 -3.249 1.00 18.84 165 LEU A CA 1
ATOM 1035 C C . LEU A 1 165 ? -2.951 7.338 -3.069 1.00 23.48 165 LEU A C 1
ATOM 1036 O O . LEU A 1 165 ? -2.151 6.909 -2.234 1.00 17.51 165 LEU A O 1
ATOM 1041 N N . SER A 1 166 ? -2.708 8.380 -3.858 1.00 19.11 166 SER A N 1
ATOM 1042 C CA . SER A 1 166 ? -1.443 9.097 -3.842 1.00 20.91 166 SER A CA 1
ATOM 1043 C C . SER A 1 166 ? -1.179 9.703 -2.489 1.00 21.52 166 SER A C 1
ATOM 1044 O O . SER A 1 166 ? -2.040 10.375 -1.926 1.00 26.04 166 SER A O 1
ATOM 1047 N N . PRO A 1 167 ? 0.027 9.486 -1.962 1.00 23.18 167 PRO A N 1
ATOM 1048 C CA . PRO A 1 167 ? 0.461 10.121 -0.711 1.00 23.55 167 PRO A CA 1
ATOM 1049 C C . PRO A 1 167 ? 0.732 11.614 -0.891 1.00 25.57 167 PRO A C 1
ATOM 1050 O O . PRO A 1 167 ? 0.913 12.332 0.095 1.00 26.08 167 PRO A O 1
ATOM 1054 N N . SER A 1 168 ? 0.762 12.063 -2.148 1.00 26.94 168 SER A N 1
ATOM 1055 C CA . SER A 1 168 ? 1.006 13.471 -2.494 1.00 25.65 168 SER A CA 1
ATOM 1056 C C . SER A 1 168 ? -0.280 14.277 -2.657 1.00 26.15 168 SER A C 1
ATOM 1057 O O . SER A 1 168 ? -1.128 13.939 -3.473 1.00 30.81 168 SER A O 1
ATOM 1060 N N . SER A 1 169 ? -0.435 15.342 -1.875 1.00 27.38 169 SER A N 1
ATOM 1061 C CA . SER A 1 169 ? -1.607 16.215 -2.026 1.00 30.07 169 SER A CA 1
ATOM 1062 C C . SER A 1 169 ? -1.532 17.100 -3.278 1.00 25.24 169 SER A C 1
ATOM 1063 O O . SER A 1 169 ? -2.544 17.589 -3.758 1.00 28.01 169 SER A O 1
ATOM 1066 N N . GLU A 1 170 ? -0.330 17.293 -3.803 1.00 32.44 170 GLU A N 1
ATOM 1067 C CA . GLU A 1 170 ? -0.142 18.065 -5.031 1.00 32.54 170 GLU A CA 1
ATOM 1068 C C . GLU A 1 170 ? -0.571 17.244 -6.244 1.00 32.10 170 GLU A C 1
ATOM 1069 O O . GLU A 1 170 ? -1.257 17.744 -7.143 1.00 32.16 170 GLU A O 1
ATOM 1071 N N . ASN A 1 171 ? -0.165 15.976 -6.262 1.00 20.06 171 ASN A N 1
ATOM 1072 C CA . ASN A 1 171 ? -0.637 15.058 -7.263 1.00 23.52 171 ASN A CA 1
ATOM 1073 C C . ASN A 1 171 ? -1.639 14.093 -6.637 1.00 26.39 171 ASN A C 1
ATOM 1074 O O . ASN A 1 171 ? -1.368 12.905 -6.528 1.00 22.68 171 ASN A O 1
ATOM 1079 N N . ASN A 1 172 ? -2.790 14.615 -6.229 1.00 27.19 172 ASN A N 1
ATOM 1080 C CA . ASN A 1 172 ? -3.748 13.844 -5.431 1.00 23.59 172 ASN A CA 1
ATOM 1081 C C . ASN A 1 172 ? -4.630 12.951 -6.297 1.00 27.11 172 ASN A C 1
ATOM 1082 O O . ASN A 1 172 ? -5.801 13.233 -6.495 1.00 25.10 172 ASN A O 1
ATOM 1087 N N . TYR A 1 173 ? -4.048 11.870 -6.803 1.00 17.82 173 TYR A N 1
ATOM 1088 C CA . TYR A 1 173 ? -4.762 10.937 -7.657 1.00 28.47 173 TYR A CA 1
ATOM 1089 C C . TYR A 1 173 ? -5.184 9.658 -6.942 1.00 18.52 173 TYR A C 1
ATOM 1090 O O . TYR A 1 173 ? -4.507 9.185 -6.042 1.00 22.38 173 TYR A O 1
ATOM 1099 N N . LEU A 1 174 ? -6.294 9.106 -7.397 1.00 24.78 174 LEU A N 1
ATOM 1100 C CA . LEU A 1 174 ? -6.864 7.862 -6.901 1.00 21.87 174 LEU A CA 1
ATOM 1101 C C . LEU A 1 174 ? -7.011 6.873 -8.064 1.00 25.06 174 LEU A C 1
ATOM 1102 O O . LEU A 1 174 ? -7.523 7.239 -9.129 1.00 26.02 174 LEU A O 1
ATOM 1107 N N . ALA A 1 175 ? -6.552 5.637 -7.856 1.00 19.08 175 ALA A N 1
ATOM 1108 C CA . ALA A 1 175 ? -6.606 4.580 -8.860 1.00 24.64 175 ALA A CA 1
ATOM 1109 C C . ALA A 1 175 ? -7.374 3.361 -8.343 1.00 26.21 175 ALA A C 1
ATOM 1110 O O . ALA A 1 175 ? -7.122 2.881 -7.237 1.00 22.83 175 ALA A O 1
ATOM 1112 N N . TYR A 1 176 ? -8.286 2.849 -9.159 1.00 19.89 176 TYR A N 1
ATOM 1113 C CA . TYR A 1 176 ? -9.121 1.718 -8.761 1.00 26.51 176 TYR A CA 1
ATOM 1114 C C . TYR A 1 176 ? -9.491 0.963 -10.019 1.00 25.78 176 TYR A C 1
ATOM 1115 O O . TYR A 1 176 ? -9.526 1.549 -11.094 1.00 26.44 176 TYR A O 1
ATOM 1124 N N . PRO A 1 177 ? -9.757 -0.340 -9.900 1.00 27.31 177 PRO A N 1
ATOM 1125 C CA . PRO A 1 177 ? -9.985 -1.098 -11.136 1.00 31.54 177 PRO A CA 1
ATOM 1126 C C . PRO A 1 177 ? -11.410 -0.971 -11.665 1.00 37.19 177 PRO A C 1
ATOM 1127 O O . PRO A 1 177 ? -12.318 -0.631 -10.889 1.00 30.61 177 PRO A O 1
ATOM 1131 N N . SER A 1 178 ? -11.585 -1.236 -12.966 1.00 33.14 178 SER A N 1
ATOM 1132 C CA . SER A 1 178 ? -12.906 -1.243 -13.618 1.00 38.06 178 SER A CA 1
ATOM 1133 C C . SER A 1 178 ? -13.085 -2.403 -14.596 1.00 39.11 178 SER A C 1
ATOM 1134 O O . SER A 1 178 ? -13.132 -2.205 -15.812 1.00 38.12 178 SER A O 1
ATOM 1137 N N . PRO A 1 179 ? -13.217 -3.619 -14.063 1.00 40.67 179 PRO A N 1
ATOM 1138 C CA . PRO A 1 179 ? -13.305 -4.806 -14.918 1.00 40.82 179 PRO A CA 1
ATOM 1139 C C . PRO A 1 179 ? -14.573 -4.821 -15.780 1.00 50.60 179 PRO A C 1
ATOM 1140 O O . PRO A 1 179 ? -14.516 -4.449 -16.959 1.00 50.34 179 PRO A O 1
ATOM 1144 N N . ASN A 1 201 ? -11.777 -7.895 -17.064 1.00 41.56 201 ASN A N 1
ATOM 1145 C CA . ASN A 1 201 ? -10.565 -7.359 -17.679 1.00 41.68 201 ASN A CA 1
ATOM 1146 C C . ASN A 1 201 ? -9.874 -6.288 -16.825 1.00 43.05 201 ASN A C 1
ATOM 1147 O O . ASN A 1 201 ? -10.377 -5.899 -15.771 1.00 34.84 201 ASN A O 1
ATOM 1152 N N . GLY A 1 202 ? -8.717 -5.817 -17.285 1.00 43.64 202 GLY A N 1
ATOM 1153 C CA . GLY A 1 202 ? -7.825 -5.058 -16.428 1.00 36.35 202 GLY A CA 1
ATOM 1154 C C . GLY A 1 202 ? -7.677 -3.569 -16.655 1.00 34.94 202 GLY A C 1
ATOM 1155 O O . GLY A 1 202 ? -6.558 -3.059 -16.687 1.00 30.22 202 GLY A O 1
ATOM 1156 N N . ASP A 1 203 ? -8.800 -2.865 -16.786 1.00 34.85 203 ASP A N 1
ATOM 1157 C CA . ASP A 1 203 ? -8.777 -1.411 -16.845 1.00 31.53 203 ASP A CA 1
ATOM 1158 C C . ASP A 1 203 ? -8.542 -0.804 -15.459 1.00 33.48 203 ASP A C 1
ATOM 1159 O O . ASP A 1 203 ? -9.042 -1.304 -14.448 1.00 31.62 203 ASP A O 1
ATOM 1164 N N . VAL A 1 204 ? -7.758 0.267 -15.422 1.00 32.35 204 VAL A N 1
ATOM 1165 C CA . VAL A 1 204 ? -7.568 1.051 -14.206 1.00 30.20 204 VAL A CA 1
ATOM 1166 C C . VAL A 1 204 ? -8.090 2.464 -14.466 1.00 33.04 204 VAL A C 1
ATOM 1167 O O . VAL A 1 204 ? -7.710 3.098 -15.455 1.00 28.68 204 VAL A O 1
ATOM 1171 N N . ILE A 1 205 ? -8.960 2.960 -13.591 1.00 21.41 205 ILE A N 1
ATOM 1172 C CA . ILE A 1 205 ? -9.432 4.340 -13.700 1.00 19.82 205 ILE A CA 1
ATOM 1173 C C . ILE A 1 205 ? -8.604 5.223 -12.801 1.00 23.76 205 ILE A C 1
ATOM 1174 O O . ILE A 1 205 ? -8.365 4.883 -11.646 1.00 21.75 205 ILE A O 1
ATOM 1179 N N . ILE A 1 206 ? -8.135 6.344 -13.349 1.00 25.92 206 ILE A N 1
ATOM 1180 C CA . ILE A 1 206 ? -7.417 7.350 -12.583 1.00 23.57 206 ILE A CA 1
ATOM 1181 C C . ILE A 1 206 ? -8.389 8.487 -12.290 1.00 30.90 206 ILE A C 1
ATOM 1182 O O . ILE A 1 206 ? -9.040 8.991 -13.201 1.00 28.12 206 ILE A O 1
ATOM 1187 N N . PHE A 1 207 ? -8.484 8.859 -11.015 1.00 26.05 207 PHE A N 1
ATOM 1188 C CA . PHE A 1 207 ? -9.436 9.838 -10.539 1.00 26.95 207 PHE A CA 1
ATOM 1189 C C . PHE A 1 207 ? -8.699 10.931 -9.812 1.00 28.57 207 PHE A C 1
ATOM 1190 O O . PHE A 1 207 ? -7.808 10.673 -8.980 1.00 22.46 207 PHE A O 1
ATOM 1198 N N . ASP A 1 208 ? -9.077 12.159 -10.127 1.00 23.62 208 ASP A N 1
ATOM 1199 C CA . ASP A 1 208 ? -8.440 13.309 -9.529 1.00 34.86 208 ASP A CA 1
ATOM 1200 C C . ASP A 1 208 ? -9.205 13.629 -8.267 1.00 29.93 208 ASP A C 1
ATOM 1201 O O . ASP A 1 208 ? -10.276 14.236 -8.321 1.00 28.55 208 ASP A O 1
ATOM 1206 N N . ALA A 1 209 ? -8.663 13.186 -7.136 1.00 28.62 209 ALA A N 1
ATOM 1207 C CA . ALA A 1 209 ? -9.331 13.341 -5.849 1.00 33.56 209 ALA A CA 1
ATOM 1208 C C . ALA A 1 209 ? -9.307 14.784 -5.354 1.00 38.68 209 ALA A C 1
ATOM 1209 O O . ALA A 1 209 ? -9.918 15.108 -4.334 1.00 32.45 209 ALA A O 1
ATOM 1211 N N . LYS A 1 210 ? -8.603 15.650 -6.076 1.00 43.22 210 LYS A N 1
ATOM 1212 C CA . LYS A 1 210 ? -8.578 17.057 -5.714 1.00 42.90 210 LYS A CA 1
ATOM 1213 C C . LYS A 1 210 ? -9.740 17.810 -6.366 1.00 42.39 210 LYS A C 1
ATOM 1214 O O . LYS A 1 210 ? -10.460 18.555 -5.702 1.00 48.89 210 LYS A O 1
ATOM 1220 N N . THR A 1 211 ? -9.932 17.600 -7.662 1.00 42.93 211 THR A N 1
ATOM 1221 C CA . THR A 1 211 ? -10.986 18.284 -8.408 1.00 44.87 211 THR A CA 1
ATOM 1222 C C . THR A 1 211 ? -12.245 17.439 -8.490 1.00 42.17 211 THR A C 1
ATOM 1223 O O . THR A 1 211 ? -13.284 17.888 -8.971 1.00 38.87 211 THR A O 1
ATOM 1227 N N . LEU A 1 212 ? -12.125 16.205 -8.027 1.00 34.70 212 LEU A N 1
ATOM 1228 C CA . LEU A 1 212 ? -13.215 15.242 -8.028 1.00 38.54 212 LEU A CA 1
ATOM 1229 C C . LEU A 1 212 ? -13.706 14.898 -9.434 1.00 42.08 212 LEU A C 1
ATOM 1230 O O . LEU A 1 212 ? -14.900 14.657 -9.632 1.00 36.89 212 LEU A O 1
ATOM 1235 N N . GLN A 1 213 ? -12.785 14.829 -10.394 1.00 31.07 213 GLN A N 1
ATOM 1236 C CA . GLN A 1 213 ? -13.142 14.386 -11.747 1.00 39.54 213 GLN A CA 1
ATOM 1237 C C . GLN A 1 213 ? -12.320 13.183 -12.225 1.00 40.91 213 GLN A C 1
ATOM 1238 O O . GLN A 1 213 ? -11.172 13.000 -11.830 1.00 33.45 213 GLN A O 1
ATOM 1244 N N . PRO A 1 214 ? -12.909 12.363 -13.098 1.00 40.04 214 PRO A N 1
ATOM 1245 C CA . PRO A 1 214 ? -12.096 11.296 -13.659 1.00 33.85 214 PRO A CA 1
ATOM 1246 C C . PRO A 1 214 ? -11.023 11.899 -14.557 1.00 42.97 214 PRO A C 1
ATOM 1247 O O . PRO A 1 214 ? -11.211 12.978 -15.126 1.00 41.63 214 PRO A O 1
ATOM 1251 N N . THR A 1 215 ? -9.890 11.219 -14.654 1.00 37.79 215 THR A N 1
ATOM 1252 C CA . THR A 1 215 ? -8.747 11.740 -15.384 1.00 34.57 215 THR A CA 1
ATOM 1253 C C . THR A 1 215 ? -8.516 10.925 -16.640 1.00 41.67 215 THR A C 1
ATOM 1254 O O . THR A 1 215 ? -8.456 11.461 -17.741 1.00 40.06 215 THR A O 1
ATOM 1258 N N . SER A 1 216 ? -8.376 9.617 -16.456 1.00 38.90 216 SER A N 1
ATOM 1259 C CA . SER A 1 216 ? -8.036 8.725 -17.551 1.00 38.57 216 SER A CA 1
ATOM 1260 C C . SER A 1 216 ? -8.485 7.305 -17.265 1.00 39.20 216 SER A C 1
ATOM 1261 O O . SER A 1 216 ? -8.728 6.933 -16.117 1.00 39.48 216 SER A O 1
ATOM 1264 N N . VAL A 1 217 ? -8.596 6.510 -18.315 1.00 27.68 217 VAL A N 1
ATOM 1265 C CA . VAL A 1 217 ? -8.749 5.087 -18.148 1.00 30.69 217 VAL A CA 1
ATOM 1266 C C . VAL A 1 217 ? -7.515 4.436 -18.743 1.00 36.12 217 VAL A C 1
ATOM 1267 O O . VAL A 1 217 ? -7.183 4.681 -19.896 1.00 33.81 217 VAL A O 1
ATOM 1271 N N . ILE A 1 218 ? -6.830 3.626 -17.950 1.00 31.46 218 ILE A N 1
ATOM 1272 C CA . ILE A 1 218 ? -5.630 2.946 -18.413 1.00 28.18 218 ILE A CA 1
ATOM 1273 C C . ILE A 1 218 ? -5.945 1.470 -18.608 1.00 31.35 218 ILE A C 1
ATOM 1274 O O . ILE A 1 218 ? -6.445 0.807 -17.705 1.00 30.07 218 ILE A O 1
ATOM 1279 N N . GLU A 1 219 ? -5.689 0.974 -19.815 1.00 32.14 219 GLU A N 1
ATOM 1280 C CA . GLU A 1 219 ? -5.907 -0.432 -20.130 1.00 33.49 219 GLU A CA 1
ATOM 1281 C C . GLU A 1 219 ? -4.684 -1.250 -19.730 1.00 34.40 219 GLU A C 1
ATOM 1282 O O . GLU A 1 219 ? -3.912 -1.708 -20.576 1.00 32.01 219 GLU A O 1
ATOM 1288 N N . ALA A 1 220 ? -4.524 -1.424 -18.419 1.00 32.76 220 ALA A N 1
ATOM 1289 C CA . ALA A 1 220 ? -3.330 -2.034 -17.839 1.00 25.45 220 ALA A CA 1
ATOM 1290 C C . ALA A 1 220 ? -3.106 -3.452 -18.317 1.00 32.60 220 ALA A C 1
ATOM 1291 O O . ALA A 1 220 ? -2.028 -3.779 -18.811 1.00 31.16 220 ALA A O 1
ATOM 1293 N N . HIS A 1 221 ? -4.114 -4.305 -18.148 1.00 32.51 221 HIS A N 1
ATOM 1294 C CA . HIS A 1 221 ? -3.950 -5.719 -18.453 1.00 29.06 221 HIS A CA 1
ATOM 1295 C C . HIS A 1 221 ? -5.185 -6.274 -19.142 1.00 33.74 221 HIS A C 1
ATOM 1296 O O . HIS A 1 221 ? -6.255 -5.655 -19.121 1.00 32.91 221 HIS A O 1
ATOM 1303 N N . ARG A 1 222 ? -5.045 -7.438 -19.768 1.00 30.12 222 ARG A N 1
ATOM 1304 C CA . ARG A 1 222 ? -6.191 -8.027 -20.437 1.00 36.84 222 ARG A CA 1
ATOM 1305 C C . ARG A 1 222 ? -7.170 -8.619 -19.418 1.00 36.52 222 ARG A C 1
ATOM 1306 O O . ARG A 1 222 ? -8.370 -8.497 -19.591 1.00 40.21 222 ARG A O 1
ATOM 1308 N N . THR A 1 223 ? -6.669 -9.250 -18.362 1.00 29.08 223 THR A N 1
ATOM 1309 C CA . THR A 1 223 ? -7.550 -9.782 -17.329 1.00 39.98 223 THR A CA 1
ATOM 1310 C C . THR A 1 223 ? -7.532 -8.929 -16.056 1.00 34.32 223 THR A C 1
ATOM 1311 O O . THR A 1 223 ? -6.807 -7.934 -15.983 1.00 40.27 223 THR A O 1
ATOM 1315 N N . SER A 1 224 ? -8.333 -9.332 -15.066 1.00 32.29 224 SER A N 1
ATOM 1316 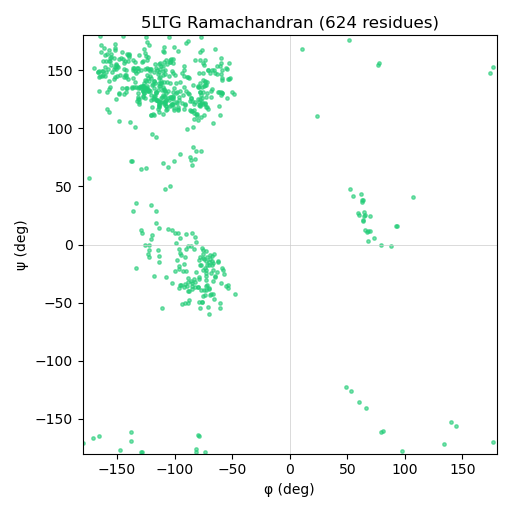C CA . SER A 1 224 ? -8.501 -8.590 -13.815 1.00 33.80 224 SER A CA 1
ATOM 1317 C C . SER A 1 224 ? -7.193 -8.406 -13.057 1.00 31.43 224 SER A C 1
ATOM 1318 O O . SER A 1 224 ? -6.346 -9.297 -13.026 1.00 29.23 224 SER A O 1
ATOM 1321 N N . LEU A 1 225 ? -7.056 -7.247 -12.435 1.00 22.26 225 LEU A N 1
ATOM 1322 C CA . LEU A 1 225 ? -5.900 -6.922 -11.610 1.00 30.28 225 LEU A CA 1
ATOM 1323 C C . LEU A 1 225 ? -5.723 -7.812 -10.368 1.00 33.67 225 LEU A C 1
ATOM 1324 O O . LEU A 1 225 ? -6.702 -8.237 -9.759 1.00 28.55 225 LEU A O 1
ATOM 1329 N N . ALA A 1 226 ? -4.472 -8.057 -9.978 1.00 24.59 226 ALA A N 1
ATOM 1330 C CA . ALA A 1 226 ? -4.183 -8.636 -8.668 1.00 29.29 226 ALA A CA 1
ATOM 1331 C C . ALA A 1 226 ? -3.583 -7.596 -7.714 1.00 28.88 226 ALA A C 1
ATOM 1332 O O . ALA A 1 226 ? -3.736 -7.681 -6.484 1.00 18.76 226 ALA A O 1
ATOM 1334 N N . ALA A 1 227 ? -2.903 -6.606 -8.279 1.00 23.86 227 ALA A N 1
ATOM 1335 C CA . ALA A 1 227 ? -2.206 -5.640 -7.441 1.00 26.15 227 ALA A CA 1
ATOM 1336 C C . ALA A 1 227 ? -2.003 -4.291 -8.119 1.00 24.85 227 ALA A C 1
ATOM 1337 O O . ALA A 1 227 ? -1.936 -4.196 -9.348 1.00 27.40 227 ALA A O 1
ATOM 1339 N N . ILE A 1 228 ? -1.876 -3.255 -7.296 1.00 19.12 228 ILE A N 1
ATOM 1340 C CA . ILE A 1 228 ? -1.767 -1.897 -7.780 1.00 18.33 228 ILE A CA 1
ATOM 1341 C C . ILE A 1 228 ? -1.034 -1.029 -6.755 1.00 23.98 228 ILE A C 1
ATOM 1342 O O . ILE A 1 228 ? -1.063 -1.277 -5.534 1.00 21.91 228 ILE A O 1
ATOM 1347 N N . ALA A 1 229 ? -0.318 -0.037 -7.251 1.00 15.88 229 ALA A N 1
ATOM 1348 C CA . ALA A 1 229 ? 0.351 0.899 -6.366 1.00 22.28 229 ALA A CA 1
ATOM 1349 C C . ALA A 1 229 ? 0.689 2.198 -7.108 1.00 24.02 229 ALA A C 1
ATOM 1350 O O . ALA A 1 229 ? 0.810 2.219 -8.335 1.00 25.22 229 ALA A O 1
ATOM 1352 N N . LEU A 1 230 ? 0.757 3.283 -6.345 1.00 20.52 230 LEU A N 1
ATOM 1353 C CA . LEU A 1 230 ? 1.175 4.585 -6.839 1.00 25.69 230 LEU A CA 1
ATOM 1354 C C . LEU A 1 230 ? 2.506 4.947 -6.190 1.00 24.80 230 LEU A C 1
ATOM 1355 O O . LEU A 1 230 ? 2.849 4.438 -5.111 1.00 19.10 230 LEU A O 1
ATOM 1360 N N . SER A 1 231 ? 3.264 5.823 -6.842 1.00 21.75 231 SER A N 1
ATOM 1361 C CA . SER A 1 231 ? 4.500 6.302 -6.248 1.00 20.68 231 SER A CA 1
ATOM 1362 C C . SER A 1 231 ? 4.218 7.351 -5.190 1.00 20.24 231 SER A C 1
ATOM 1363 O O . SER A 1 231 ? 3.110 7.885 -5.097 1.00 24.70 231 SER A O 1
ATOM 1366 N N . LYS A 1 232 ? 5.242 7.633 -4.389 1.00 26.59 232 LYS A N 1
ATOM 1367 C CA . LYS A 1 232 ? 5.197 8.662 -3.361 1.00 27.51 232 LYS A CA 1
ATOM 1368 C C . LYS A 1 232 ? 4.613 9.987 -3.891 1.00 25.95 232 LYS A C 1
ATOM 1369 O O . LYS A 1 232 ? 3.792 10.614 -3.233 1.00 27.81 232 LYS A O 1
ATOM 1375 N N . ASP A 1 233 ? 5.021 10.381 -5.093 1.00 22.60 233 ASP A N 1
ATOM 1376 C CA . ASP A 1 233 ? 4.653 11.689 -5.654 1.00 30.99 233 ASP A CA 1
ATOM 1377 C C . ASP A 1 233 ? 3.361 11.610 -6.456 1.00 24.48 233 ASP A C 1
ATOM 1378 O O . ASP A 1 233 ? 2.874 12.614 -6.952 1.00 27.31 233 ASP A O 1
ATOM 1383 N N . GLY A 1 234 ? 2.822 10.406 -6.586 1.00 26.68 234 GLY A N 1
ATOM 1384 C CA . GLY A 1 234 ? 1.512 10.213 -7.164 1.00 28.21 234 GLY A CA 1
ATOM 1385 C C . GLY A 1 234 ? 1.535 10.052 -8.666 1.00 27.53 234 GLY A C 1
ATOM 1386 O O . GLY A 1 234 ? 0.489 9.808 -9.288 1.00 26.28 234 GLY A O 1
ATOM 1387 N N . LEU A 1 235 ? 2.734 10.129 -9.238 1.00 28.26 235 LEU A N 1
ATOM 1388 C CA . LEU A 1 235 ? 2.881 10.296 -10.681 1.00 24.59 235 LEU A CA 1
ATOM 1389 C C . LEU A 1 235 ? 3.111 9.009 -11.475 1.00 28.67 235 LEU A C 1
ATOM 1390 O O . LEU A 1 235 ? 2.868 8.991 -12.686 1.00 28.42 235 LEU A O 1
ATOM 1395 N N . LEU A 1 236 ? 3.575 7.945 -10.810 1.00 25.50 236 LEU A N 1
ATOM 1396 C CA . LEU A 1 236 ? 3.726 6.627 -11.439 1.00 19.79 236 LEU A CA 1
ATOM 1397 C C . LEU A 1 236 ? 2.724 5.631 -10.845 1.00 29.36 236 LEU A C 1
ATOM 1398 O O . LEU A 1 236 ? 2.508 5.639 -9.631 1.00 19.41 236 LEU A O 1
ATOM 1403 N N . LEU A 1 237 ? 2.130 4.799 -11.712 1.00 22.60 237 LEU A N 1
ATOM 1404 C CA . LEU A 1 237 ? 1.263 3.676 -11.321 1.00 25.91 237 LEU A CA 1
ATOM 1405 C C . LEU A 1 237 ? 1.893 2.349 -11.743 1.00 22.26 237 LEU A C 1
ATOM 1406 O O . LEU A 1 237 ? 2.273 2.198 -12.898 1.00 21.87 237 LEU A O 1
ATOM 1411 N N . ALA A 1 238 ? 1.967 1.392 -10.821 1.00 21.32 238 ALA A N 1
ATOM 1412 C CA . ALA A 1 238 ? 2.415 0.028 -11.129 1.00 21.61 238 ALA A CA 1
ATOM 1413 C C . ALA A 1 238 ? 1.237 -0.945 -11.059 1.00 23.65 238 ALA A C 1
ATOM 1414 O O . ALA A 1 238 ? 0.356 -0.814 -10.202 1.00 21.80 238 ALA A O 1
ATOM 1416 N N . THR A 1 239 ? 1.178 -1.887 -11.991 1.00 25.35 239 THR A N 1
ATOM 1417 C CA . THR A 1 239 ? 0.061 -2.840 -12.018 1.00 21.11 239 THR A CA 1
ATOM 1418 C C . THR A 1 239 ? 0.513 -4.278 -12.278 1.00 15.55 239 THR A C 1
ATOM 1419 O O . THR A 1 239 ? 1.569 -4.516 -12.841 1.00 20.31 239 THR A O 1
ATOM 1423 N N . ALA A 1 240 ? -0.331 -5.225 -11.886 1.00 26.19 240 ALA A N 1
ATOM 1424 C CA . ALA A 1 240 ? -0.190 -6.618 -12.275 1.00 25.22 240 ALA A CA 1
ATOM 1425 C C . ALA A 1 240 ? -1.574 -7.238 -12.389 1.00 26.32 240 ALA A C 1
ATOM 1426 O O . ALA A 1 240 ? -2.491 -6.876 -11.642 1.00 24.54 240 ALA A O 1
ATOM 1428 N N . SER A 1 241 ? -1.725 -8.162 -13.331 1.00 25.53 241 SER A N 1
ATOM 1429 C CA . SER A 1 241 ? -2.980 -8.887 -13.485 1.00 27.31 241 SER A CA 1
ATOM 1430 C C . SER A 1 241 ? -2.991 -10.149 -12.644 1.00 27.68 241 SER A C 1
ATOM 1431 O O . SER A 1 241 ? -1.962 -10.537 -12.094 1.00 30.45 241 SER A O 1
ATOM 1434 N N . ASP A 1 242 ? -4.134 -10.826 -12.599 1.00 27.35 242 ASP A N 1
ATOM 1435 C CA . ASP A 1 242 ? -4.254 -12.032 -11.792 1.00 32.96 242 ASP A CA 1
ATOM 1436 C C . ASP A 1 242 ? -3.396 -13.169 -12.333 1.00 32.08 242 ASP A C 1
ATOM 1437 O O . ASP A 1 242 ? -3.230 -14.185 -11.663 1.00 32.30 242 ASP A O 1
ATOM 1442 N N . LYS A 1 243 ? -2.845 -13.000 -13.529 1.00 31.59 243 LYS A N 1
ATOM 1443 C CA . LYS A 1 243 ? -1.906 -13.985 -14.065 1.00 33.14 243 LYS A CA 1
ATOM 1444 C C . LYS A 1 243 ? -0.486 -13.743 -13.536 1.00 34.21 243 LYS A C 1
ATOM 1445 O O . LYS A 1 243 ? 0.302 -14.679 -13.415 1.00 36.11 243 LYS A O 1
ATOM 1447 N N . GLY A 1 244 ? -0.168 -12.483 -13.238 1.00 26.76 244 GLY A N 1
ATOM 1448 C CA . GLY A 1 244 ? 1.071 -12.114 -12.570 1.00 24.55 244 GLY A CA 1
ATOM 1449 C C . GLY A 1 244 ? 2.355 -12.414 -13.321 1.00 31.99 244 GLY A C 1
ATOM 1450 O O . GLY A 1 244 ? 3.419 -12.513 -12.718 1.00 28.23 244 GLY A O 1
ATOM 1451 N N . THR A 1 245 ? 2.252 -12.579 -14.636 1.00 29.47 245 THR A N 1
ATOM 1452 C CA . THR A 1 245 ? 3.422 -12.822 -15.464 1.00 29.13 245 THR A CA 1
ATOM 1453 C C . THR A 1 245 ? 4.104 -11.518 -15.788 1.00 29.25 245 THR A C 1
ATOM 1454 O O . THR A 1 245 ? 5.326 -11.462 -15.820 1.00 32.07 245 THR A O 1
ATOM 1458 N N . ILE A 1 246 ? 3.310 -10.460 -15.992 1.00 31.69 246 ILE A N 1
ATOM 1459 C CA . ILE A 1 246 ? 3.860 -9.165 -16.391 1.00 26.83 246 ILE A CA 1
ATOM 1460 C C . ILE A 1 246 ? 3.501 -8.026 -15.440 1.00 31.22 246 ILE A C 1
ATOM 1461 O O . ILE A 1 246 ? 2.335 -7.858 -15.060 1.00 23.30 246 ILE A O 1
ATOM 1466 N N . ILE A 1 247 ? 4.522 -7.249 -15.078 1.00 24.99 247 ILE A N 1
ATOM 1467 C CA . ILE A 1 247 ? 4.370 -6.037 -14.277 1.00 23.44 247 ILE A CA 1
ATOM 1468 C C . ILE A 1 247 ? 4.549 -4.804 -15.177 1.00 27.35 247 ILE A C 1
ATOM 1469 O O . ILE A 1 247 ? 5.503 -4.737 -15.966 1.00 26.52 247 ILE A O 1
ATOM 1474 N N . ARG A 1 248 ? 3.628 -3.849 -15.062 1.00 22.31 248 ARG A N 1
ATOM 1475 C CA . ARG A 1 248 ? 3.666 -2.601 -15.836 1.00 26.75 248 ARG A CA 1
ATOM 1476 C C . ARG A 1 248 ? 3.729 -1.341 -14.979 1.00 29.24 248 ARG A C 1
ATOM 1477 O O . ARG A 1 248 ? 3.254 -1.311 -13.828 1.00 24.32 248 ARG A O 1
ATOM 1485 N N . VAL A 1 249 ? 4.341 -0.303 -15.545 1.00 25.18 249 VAL A N 1
ATOM 1486 C CA . VAL A 1 249 ? 4.475 0.970 -14.874 1.00 25.71 249 VAL A CA 1
ATOM 1487 C C . VAL A 1 249 ? 4.030 2.077 -15.810 1.00 26.63 249 VAL A C 1
ATOM 1488 O O . VAL A 1 249 ? 4.575 2.239 -16.906 1.00 29.10 249 VAL A O 1
ATOM 1492 N N . PHE A 1 250 ? 3.022 2.823 -15.374 1.00 24.93 250 PHE A N 1
ATOM 1493 C CA . PHE A 1 250 ? 2.452 3.888 -16.176 1.00 24.52 250 PHE A CA 1
ATOM 1494 C C . PHE A 1 250 ? 2.713 5.265 -15.597 1.00 29.66 250 PHE A C 1
ATOM 1495 O O . PHE A 1 250 ? 2.838 5.437 -14.381 1.00 18.45 250 PHE A O 1
ATOM 1503 N N . SER A 1 251 ? 2.775 6.248 -16.497 1.00 26.29 251 SER A N 1
ATOM 1504 C CA . SER A 1 251 ? 2.679 7.649 -16.133 1.00 25.50 251 SER A CA 1
ATOM 1505 C C . SER A 1 251 ? 1.210 7.978 -15.869 1.00 33.22 251 SER A C 1
ATOM 1506 O O . SER A 1 251 ? 0.368 7.826 -16.752 1.00 36.72 251 SER A O 1
ATOM 1509 N N . VAL A 1 252 ? 0.903 8.421 -14.657 1.00 27.24 252 VAL A N 1
ATOM 1510 C CA . VAL A 1 252 ? -0.469 8.723 -14.278 1.00 23.27 252 VAL A CA 1
ATOM 1511 C C . VAL A 1 252 ? -0.970 9.977 -15.000 1.00 32.91 252 VAL A C 1
ATOM 1512 O O . VAL A 1 252 ? -2.134 10.077 -15.399 1.00 37.06 252 VAL A O 1
ATOM 1516 N N . ALA A 1 253 ? -0.074 10.935 -15.164 1.00 30.58 253 ALA A N 1
ATOM 1517 C CA . ALA A 1 253 ? -0.459 12.238 -15.689 1.00 36.19 253 ALA A CA 1
ATOM 1518 C C . ALA A 1 253 ? -0.700 12.168 -17.181 1.00 28.68 253 ALA A C 1
ATOM 1519 O O . ALA A 1 253 ? -1.412 12.999 -17.724 1.00 36.80 253 ALA A O 1
ATOM 1521 N N . THR A 1 254 ? -0.133 11.167 -17.848 1.00 27.46 254 THR A N 1
ATOM 1522 C CA . THR A 1 254 ? -0.305 11.045 -19.300 1.00 31.19 254 THR A CA 1
ATOM 1523 C C . THR A 1 254 ? -0.915 9.732 -19.793 1.00 29.57 254 THR A C 1
ATOM 1524 O O . THR A 1 254 ? -1.258 9.617 -20.971 1.00 30.35 254 THR A O 1
ATOM 1528 N N . GLY A 1 255 ? -1.035 8.747 -18.910 1.00 26.43 255 GLY A N 1
ATOM 1529 C CA . GLY A 1 255 ? -1.486 7.420 -19.307 1.00 30.12 255 GLY A CA 1
ATOM 1530 C C . GLY A 1 255 ? -0.467 6.600 -20.089 1.00 30.06 255 GLY A C 1
ATOM 1531 O O . GLY A 1 255 ? -0.746 5.494 -20.565 1.00 30.10 255 GLY A O 1
ATOM 1532 N N . ILE A 1 256 ? 0.734 7.132 -20.220 1.00 30.57 256 ILE A N 1
ATOM 1533 C CA . ILE A 1 256 ? 1.736 6.480 -21.041 1.00 25.42 256 ILE A CA 1
ATOM 1534 C C . ILE A 1 256 ? 2.353 5.306 -20.303 1.00 27.97 256 ILE A C 1
ATOM 1535 O O . ILE A 1 256 ? 2.745 5.444 -19.154 1.00 27.98 256 ILE A O 1
ATOM 1540 N N . LYS A 1 257 ? 2.435 4.153 -20.967 1.00 26.28 257 LYS A N 1
ATOM 1541 C CA . LYS A 1 257 ? 3.106 2.984 -20.395 1.00 27.47 257 LYS A CA 1
ATOM 1542 C C . LYS A 1 257 ? 4.616 3.183 -20.445 1.00 30.50 257 LYS A C 1
ATOM 1543 O O . LYS A 1 257 ? 5.209 3.202 -21.522 1.00 31.30 257 LYS A O 1
ATOM 1549 N N . LEU A 1 258 ? 5.240 3.352 -19.285 1.00 30.48 258 LEU A N 1
ATOM 1550 C CA . LEU A 1 258 ? 6.662 3.680 -19.248 1.00 27.12 258 LEU A CA 1
ATOM 1551 C C . LEU A 1 258 ? 7.526 2.440 -19.265 1.00 31.84 258 LEU A C 1
ATOM 1552 O O . LEU A 1 258 ? 8.579 2.418 -19.901 1.00 28.47 258 LEU A O 1
ATOM 1557 N N . TYR A 1 259 ? 7.091 1.420 -18.537 1.00 24.28 259 TYR A N 1
ATOM 1558 C CA . TYR A 1 259 ? 7.873 0.200 -18.402 1.00 30.24 259 TYR A CA 1
ATOM 1559 C C . TYR A 1 259 ? 6.993 -1.027 -18.426 1.00 29.92 259 TYR A C 1
ATOM 1560 O O . TYR A 1 259 ? 5.768 -0.955 -18.233 1.00 26.78 259 TYR A O 1
ATOM 1569 N N . GLN A 1 260 ? 7.649 -2.154 -18.663 1.00 26.42 260 GLN A N 1
ATOM 1570 C CA . GLN A 1 260 ? 7.014 -3.455 -18.681 1.00 26.32 260 GLN A CA 1
ATOM 1571 C C . GLN A 1 260 ? 8.071 -4.484 -18.249 1.00 31.19 260 GLN A C 1
ATOM 1572 O O . GLN A 1 260 ? 9.168 -4.521 -18.816 1.00 29.52 260 GLN A O 1
ATOM 1578 N N . PHE A 1 261 ? 7.769 -5.278 -17.220 1.00 25.37 261 PHE A N 1
ATOM 1579 C CA . PHE A 1 261 ? 8.704 -6.290 -16.742 1.00 28.01 261 PHE A CA 1
ATOM 1580 C C . PHE A 1 261 ? 8.061 -7.683 -16.616 1.00 36.66 261 PHE A C 1
ATOM 1581 O O . PHE A 1 261 ? 6.943 -7.830 -16.094 1.00 32.94 261 PHE A O 1
ATOM 1589 N N . ARG A 1 262 ? 8.795 -8.695 -17.078 1.00 29.21 262 ARG A N 1
ATOM 1590 C CA . ARG A 1 262 ? 8.395 -10.098 -16.983 1.00 40.22 262 ARG A CA 1
ATOM 1591 C C . ARG A 1 262 ? 8.788 -10.674 -15.622 1.00 36.46 262 ARG A C 1
ATOM 1592 O O . ARG A 1 262 ? 9.977 -10.794 -15.323 1.00 32.36 262 ARG A O 1
ATOM 1600 N N . ARG A 1 263 ? 7.801 -11.046 -14.813 1.00 33.18 263 ARG A N 1
ATOM 1601 C CA . ARG A 1 263 ? 8.082 -11.578 -13.487 1.00 34.88 263 ARG A CA 1
ATOM 1602 C C . ARG A 1 263 ? 8.645 -12.980 -13.628 1.00 30.88 263 ARG A C 1
ATOM 1603 O O . ARG A 1 263 ? 9.581 -13.365 -12.920 1.00 33.05 263 ARG A O 1
ATOM 1611 N N . GLY A 1 264 ? 8.083 -13.733 -14.564 1.00 36.53 264 GLY A N 1
ATOM 1612 C CA . GLY A 1 264 ? 8.498 -15.102 -14.787 1.00 35.40 264 GLY A CA 1
ATOM 1613 C C . GLY A 1 264 ? 7.643 -15.753 -15.847 1.00 40.51 264 GLY A C 1
ATOM 1614 O O . GLY A 1 264 ? 6.852 -15.090 -16.514 1.00 41.06 264 GLY A O 1
ATOM 1615 N N . THR A 1 265 ? 7.795 -17.064 -15.991 1.00 47.93 265 THR A N 1
ATOM 1616 C CA . THR A 1 265 ? 7.184 -17.782 -17.100 1.00 45.05 265 THR A CA 1
ATOM 1617 C C . THR A 1 265 ? 5.800 -18.292 -16.744 1.00 34.88 265 THR A C 1
ATOM 1618 O O . THR A 1 265 ? 4.837 -18.102 -17.485 1.00 47.10 265 THR A O 1
ATOM 1622 N N . TYR A 1 266 ? 5.709 -18.962 -15.607 1.00 38.26 266 TYR A N 1
ATOM 1623 C CA . TYR A 1 266 ? 4.451 -19.527 -15.170 1.00 35.61 266 TYR A CA 1
ATOM 1624 C C . TYR A 1 266 ? 3.666 -18.501 -14.350 1.00 38.47 266 TYR A C 1
ATOM 1625 O O . TYR A 1 266 ? 4.251 -17.723 -13.600 1.00 38.54 266 TYR A O 1
ATOM 1627 N N . PRO A 1 267 ? 2.334 -18.503 -14.492 1.00 37.16 267 PRO A N 1
ATOM 1628 C CA . PRO A 1 267 ? 1.449 -17.600 -13.754 1.00 37.46 267 PRO A CA 1
ATOM 1629 C C . PRO A 1 267 ? 1.551 -17.754 -12.234 1.00 42.03 267 PRO A C 1
ATOM 1630 O O . PRO A 1 267 ? 1.950 -18.805 -11.736 1.00 34.37 267 PRO A O 1
ATOM 1634 N N . THR A 1 268 ? 1.194 -16.698 -11.510 1.00 29.48 268 THR A N 1
ATOM 1635 C CA . THR A 1 268 ? 1.206 -16.730 -10.058 1.00 28.26 268 THR A CA 1
ATOM 1636 C C . THR A 1 268 ? 0.345 -15.591 -9.519 1.00 30.89 268 THR A C 1
ATOM 1637 O O . THR A 1 268 ? -0.085 -14.725 -10.273 1.00 30.93 268 THR A O 1
ATOM 1641 N N . LYS A 1 269 ? 0.081 -15.621 -8.217 1.00 28.00 269 LYS A N 1
ATOM 1642 C CA . LYS A 1 269 ? -0.667 -14.569 -7.554 1.00 29.02 269 LYS A CA 1
ATOM 1643 C C . LYS A 1 269 ? 0.307 -13.527 -7.022 1.00 26.80 269 LYS A C 1
ATOM 1644 O O . LYS A 1 269 ? 1.144 -13.831 -6.151 1.00 24.78 269 LYS A O 1
ATOM 1650 N N . ILE A 1 270 ? 0.206 -12.308 -7.544 1.00 30.03 270 ILE A N 1
ATOM 1651 C CA . ILE A 1 270 ? 0.997 -11.182 -7.032 1.00 23.74 270 ILE A CA 1
ATOM 1652 C C . ILE A 1 270 ? 0.224 -10.566 -5.885 1.00 25.73 270 ILE A C 1
ATOM 1653 O O . ILE A 1 270 ? -0.937 -10.183 -6.046 1.00 26.77 270 ILE A O 1
ATOM 1658 N N . TYR A 1 271 ? 0.861 -10.495 -4.726 1.00 18.33 271 TYR A N 1
ATOM 1659 C CA . TYR A 1 271 ? 0.246 -9.908 -3.560 1.00 19.53 271 TYR A CA 1
ATOM 1660 C C . TYR A 1 271 ? 0.410 -8.406 -3.515 1.00 24.07 271 TYR A C 1
ATOM 1661 O O . TYR A 1 271 ? -0.498 -7.713 -3.083 1.00 24.08 271 TYR A O 1
ATOM 1670 N N . SER A 1 272 ? 1.575 -7.904 -3.931 1.00 21.60 272 SER A N 1
ATOM 1671 C CA . SER A 1 272 ? 1.952 -6.563 -3.528 1.00 18.73 272 SER A CA 1
ATOM 1672 C C . SER A 1 272 ? 2.989 -5.923 -4.440 1.00 14.37 272 SER A C 1
ATOM 1673 O O . SER A 1 272 ? 3.995 -6.527 -4.749 1.00 21.24 272 SER A O 1
ATOM 1676 N N . LEU A 1 273 ? 2.718 -4.690 -4.847 1.00 17.26 273 LEU A N 1
ATOM 1677 C CA . LEU A 1 273 ? 3.682 -3.853 -5.575 1.00 22.41 273 LEU A CA 1
ATOM 1678 C C . LEU A 1 273 ? 4.063 -2.653 -4.741 1.00 28.76 273 LEU A C 1
ATOM 1679 O O . LEU A 1 273 ? 3.209 -2.095 -4.002 1.00 20.11 273 LEU A O 1
ATOM 1684 N N . ALA A 1 274 ? 5.310 -2.212 -4.878 1.00 22.33 274 ALA A N 1
ATOM 1685 C CA . ALA A 1 274 ? 5.729 -0.989 -4.205 1.00 15.15 274 ALA A CA 1
ATOM 1686 C C . ALA A 1 274 ? 6.840 -0.301 -4.960 1.00 18.86 274 ALA A C 1
ATOM 1687 O O . ALA A 1 274 ? 7.698 -0.957 -5.540 1.00 24.72 274 ALA A O 1
ATOM 1689 N N . PHE A 1 275 ? 6.815 1.024 -4.944 1.00 17.93 275 PHE A N 1
ATOM 1690 C CA . PHE A 1 275 ? 7.927 1.826 -5.473 1.00 17.12 275 PHE A CA 1
ATOM 1691 C C . PHE A 1 275 ? 8.930 2.170 -4.388 1.00 21.92 275 PHE A C 1
ATOM 1692 O O . PHE A 1 275 ? 8.534 2.436 -3.245 1.00 19.60 275 PHE A O 1
ATOM 1700 N N . SER A 1 276 ? 10.218 2.226 -4.738 1.00 19.34 276 SER A N 1
ATOM 1701 C CA . SER A 1 276 ? 11.146 2.968 -3.897 1.00 19.36 276 SER A CA 1
ATOM 1702 C C . SER A 1 276 ? 10.671 4.438 -3.831 1.00 20.99 276 SER A C 1
ATOM 1703 O O . SER A 1 276 ? 10.065 4.941 -4.768 1.00 23.56 276 SER A O 1
ATOM 1706 N N . PRO A 1 277 ? 10.896 5.108 -2.691 1.00 21.12 277 PRO A N 1
ATOM 1707 C CA . PRO A 1 277 ? 10.480 6.505 -2.550 1.00 24.34 277 PRO A CA 1
ATOM 1708 C C . PRO A 1 277 ? 11.236 7.467 -3.479 1.00 29.18 277 PRO A C 1
ATOM 1709 O O . PRO A 1 277 ? 10.846 8.621 -3.548 1.00 26.29 277 PRO A O 1
ATOM 1713 N N . ASP A 1 278 ? 12.273 7.014 -4.180 1.00 22.10 278 ASP A N 1
ATOM 1714 C CA . ASP A 1 278 ? 12.894 7.872 -5.187 1.00 32.02 278 ASP A CA 1
ATOM 1715 C C . ASP A 1 278 ? 12.547 7.455 -6.613 1.00 28.58 278 ASP A C 1
ATOM 1716 O O . ASP A 1 278 ? 13.187 7.905 -7.561 1.00 23.91 278 ASP A O 1
ATOM 1721 N N . ASN A 1 279 ? 11.551 6.580 -6.753 1.00 22.81 279 ASN A N 1
ATOM 1722 C CA . ASN A 1 279 ? 11.077 6.143 -8.073 1.00 24.03 279 ASN A CA 1
ATOM 1723 C C . ASN A 1 279 ? 12.108 5.352 -8.874 1.00 25.87 279 ASN A C 1
ATOM 1724 O O . ASN A 1 279 ? 11.892 5.106 -10.062 1.00 21.08 279 ASN A O 1
ATOM 1729 N N . ARG A 1 280 ? 13.195 4.930 -8.224 1.00 21.86 280 ARG A N 1
ATOM 1730 C CA . ARG A 1 280 ? 14.258 4.183 -8.901 1.00 22.35 280 ARG A CA 1
ATOM 1731 C C . ARG A 1 280 ? 13.909 2.713 -9.095 1.00 28.70 280 ARG A C 1
ATOM 1732 O O . ARG A 1 280 ? 14.394 2.064 -10.032 1.00 28.69 280 ARG A O 1
ATOM 1740 N N . PHE A 1 281 ? 13.072 2.174 -8.217 1.00 27.40 281 PHE A N 1
ATOM 1741 C CA . PHE A 1 281 ? 12.773 0.743 -8.261 1.00 23.21 281 PHE A CA 1
ATOM 1742 C C . PHE A 1 281 ? 11.291 0.453 -8.094 1.00 20.82 281 PHE A C 1
ATOM 1743 O O . PHE A 1 281 ? 10.577 1.211 -7.450 1.00 21.65 281 PHE A O 1
ATOM 1751 N N . VAL A 1 282 ? 10.834 -0.637 -8.693 1.00 22.03 282 VAL A N 1
ATOM 1752 C CA . VAL A 1 282 ? 9.524 -1.151 -8.364 1.00 19.65 282 VAL A CA 1
ATOM 1753 C C . VAL A 1 282 ? 9.690 -2.618 -7.938 1.00 18.80 282 VAL A C 1
ATOM 1754 O O . VAL A 1 282 ? 10.510 -3.347 -8.472 1.00 24.34 282 VAL A O 1
ATOM 1758 N N . ILE A 1 283 ? 8.935 -3.008 -6.919 1.00 21.48 283 ILE A N 1
ATOM 1759 C CA . ILE A 1 283 ? 9.110 -4.275 -6.229 1.00 25.05 283 ILE A CA 1
ATOM 1760 C C . ILE A 1 283 ? 7.812 -5.072 -6.325 1.00 21.61 283 ILE A C 1
ATOM 1761 O O . ILE A 1 283 ? 6.760 -4.491 -6.334 1.00 20.69 283 ILE A O 1
ATOM 1766 N N . ALA A 1 284 ? 7.888 -6.391 -6.339 1.00 13.21 284 ALA A N 1
ATOM 1767 C CA . ALA A 1 284 ? 6.708 -7.217 -6.468 1.00 17.45 284 ALA A CA 1
ATOM 1768 C C . ALA A 1 284 ? 6.942 -8.508 -5.708 1.00 25.27 284 ALA A C 1
ATOM 1769 O O . ALA A 1 284 ? 7.962 -9.167 -5.904 1.00 22.00 284 ALA A O 1
ATOM 1771 N N . SER A 1 285 ? 5.986 -8.877 -4.870 1.00 18.16 285 SER A N 1
ATOM 1772 C CA . SER A 1 285 ? 6.042 -10.148 -4.161 1.00 22.57 285 SER A CA 1
ATOM 1773 C C . SER A 1 285 ? 4.932 -11.049 -4.686 1.00 23.43 285 SER A C 1
ATOM 1774 O O . SER A 1 285 ? 3.928 -10.556 -5.177 1.00 23.29 285 SER A O 1
ATOM 1777 N N . SER A 1 286 ? 5.109 -12.361 -4.600 1.00 18.67 286 SER A N 1
ATOM 1778 C CA . SER A 1 286 ? 4.056 -13.282 -5.051 1.00 22.27 286 SER A CA 1
ATOM 1779 C C . SER A 1 286 ? 3.957 -14.547 -4.222 1.00 21.48 286 SER A C 1
ATOM 1780 O O . SER A 1 286 ? 4.747 -14.775 -3.313 1.00 23.66 286 SER A O 1
ATOM 1783 N N . ALA A 1 287 ? 3.007 -15.395 -4.610 1.00 25.25 287 ALA A N 1
ATOM 1784 C CA . ALA A 1 287 ? 2.770 -16.708 -3.997 1.00 26.48 287 ALA A CA 1
ATOM 1785 C C . ALA A 1 287 ? 4.000 -17.621 -4.030 1.00 26.73 287 ALA A C 1
ATOM 1786 O O . ALA A 1 287 ? 4.143 -18.500 -3.182 1.00 26.76 287 ALA A O 1
ATOM 1788 N N . THR A 1 288 ? 4.896 -17.403 -4.987 1.00 26.21 288 THR A N 1
ATOM 1789 C CA . THR A 1 288 ? 6.126 -18.196 -5.048 1.00 28.17 288 THR A CA 1
ATOM 1790 C C . THR A 1 288 ? 7.067 -17.781 -3.933 1.00 30.67 288 THR A C 1
ATOM 1791 O O . THR A 1 288 ? 8.022 -18.487 -3.631 1.00 22.63 288 THR A O 1
ATOM 1795 N N . GLU A 1 289 ? 6.777 -16.638 -3.313 1.00 23.95 289 GLU A N 1
ATOM 1796 C CA . GLU A 1 289 ? 7.616 -16.070 -2.247 1.00 22.40 289 GLU A CA 1
ATOM 1797 C C . GLU A 1 289 ? 8.939 -15.575 -2.803 1.00 28.53 289 GLU A C 1
ATOM 1798 O O . GLU A 1 289 ? 9.860 -15.260 -2.046 1.00 24.01 289 GLU A O 1
ATOM 1804 N N . THR A 1 290 ? 9.042 -15.497 -4.125 1.00 24.27 290 THR A N 1
ATOM 1805 C CA . THR A 1 290 ? 10.120 -14.701 -4.699 1.00 23.58 290 THR A CA 1
ATOM 1806 C C . THR A 1 290 ? 9.668 -13.240 -4.843 1.00 23.97 290 THR A C 1
ATOM 1807 O O . THR A 1 290 ? 8.592 -12.952 -5.381 1.00 23.44 290 THR A O 1
ATOM 1811 N N . VAL A 1 291 ? 10.491 -12.333 -4.335 1.00 24.59 291 VAL A N 1
ATOM 1812 C CA . VAL A 1 291 ? 10.260 -10.907 -4.501 1.00 20.98 291 VAL A CA 1
ATOM 1813 C C . VAL A 1 291 ? 11.216 -10.394 -5.565 1.00 25.70 291 VAL A C 1
ATOM 1814 O O . VAL A 1 291 ? 12.417 -10.633 -5.477 1.00 24.08 291 VAL A O 1
ATOM 1818 N N . HIS A 1 292 ? 10.689 -9.717 -6.573 1.00 18.66 292 HIS A N 1
ATOM 1819 C CA . HIS A 1 292 ? 11.545 -9.180 -7.625 1.00 27.88 292 HIS A CA 1
ATOM 1820 C C . HIS A 1 292 ? 11.712 -7.670 -7.464 1.00 24.52 292 HIS A C 1
ATOM 1821 O O . HIS A 1 292 ? 10.775 -6.975 -7.057 1.00 23.17 292 HIS A O 1
ATOM 1828 N N . ILE A 1 293 ? 12.899 -7.177 -7.794 1.00 24.98 293 ILE A N 1
ATOM 1829 C CA . ILE A 1 293 ? 13.189 -5.753 -7.798 1.00 19.40 293 ILE A CA 1
ATOM 1830 C C . ILE A 1 293 ? 13.563 -5.303 -9.206 1.00 31.00 293 ILE A C 1
ATOM 1831 O O . ILE A 1 293 ? 14.607 -5.702 -9.755 1.00 30.11 293 ILE A O 1
ATOM 1836 N N . PHE A 1 294 ? 12.692 -4.503 -9.802 1.00 23.49 294 PHE A N 1
ATOM 1837 C CA . PHE A 1 294 ? 12.909 -4.003 -11.156 1.00 29.19 294 PHE A CA 1
ATOM 1838 C C . PHE A 1 294 ? 13.408 -2.569 -11.114 1.00 29.70 294 PHE A C 1
ATOM 1839 O O . PHE A 1 294 ? 12.853 -1.724 -10.396 1.00 25.30 294 PHE A O 1
ATOM 1847 N N . ARG A 1 295 ? 14.471 -2.299 -11.858 1.00 20.21 295 ARG A N 1
ATOM 1848 C CA . ARG A 1 295 ? 15.018 -0.950 -11.920 1.00 21.33 295 ARG A CA 1
ATOM 1849 C C . ARG A 1 295 ? 14.387 -0.227 -13.103 1.00 30.76 295 ARG A C 1
ATOM 1850 O O . ARG A 1 295 ? 14.370 -0.736 -14.226 1.00 33.22 295 ARG A O 1
ATOM 1858 N N . LEU A 1 296 ? 13.862 0.963 -12.858 1.00 24.24 296 LEU A N 1
ATOM 1859 C CA . LEU A 1 296 ? 13.188 1.694 -13.922 1.00 34.10 296 LEU A CA 1
ATOM 1860 C C . LEU A 1 296 ? 14.219 2.324 -14.851 1.00 33.54 296 LEU A C 1
ATOM 1861 O O . LEU A 1 296 ? 14.692 3.425 -14.584 1.00 41.29 296 LEU A O 1
ATOM 1866 N N . ARG A 1 438 ? 12.092 -8.545 -16.538 1.00 43.21 438 ARG A N 1
ATOM 1867 C CA . ARG A 1 438 ? 12.982 -9.343 -15.692 1.00 49.24 438 ARG A CA 1
ATOM 1868 C C . ARG A 1 438 ? 13.697 -8.456 -14.680 1.00 42.07 438 ARG A C 1
ATOM 1869 O O . ARG A 1 438 ? 13.688 -7.236 -14.823 1.00 50.39 438 ARG A O 1
ATOM 1871 N N . HIS A 1 439 ? 14.354 -9.075 -13.696 1.00 48.41 439 HIS A N 1
ATOM 1872 C CA . HIS A 1 439 ? 14.823 -8.362 -12.502 1.00 42.90 439 HIS A CA 1
ATOM 1873 C C . HIS A 1 439 ? 16.305 -7.927 -12.456 1.00 44.63 439 HIS A C 1
ATOM 1874 O O . HIS A 1 439 ? 17.221 -8.662 -12.834 1.00 39.97 439 HIS A O 1
ATOM 1881 N N . PHE A 1 440 ? 16.497 -6.712 -11.952 1.00 40.66 440 PHE A N 1
ATOM 1882 C CA . PHE A 1 440 ? 17.785 -6.163 -11.554 1.00 23.56 440 PHE A CA 1
ATOM 1883 C C . PHE A 1 440 ? 18.251 -6.823 -10.259 1.00 32.31 440 PHE A C 1
ATOM 1884 O O . PHE A 1 440 ? 19.446 -7.004 -10.020 1.00 29.48 440 PHE A O 1
ATOM 1892 N N . ALA A 1 441 ? 17.286 -7.209 -9.429 1.00 27.42 441 ALA A N 1
ATOM 1893 C CA . ALA A 1 441 ? 17.594 -7.878 -8.194 1.00 24.26 441 ALA A CA 1
ATOM 1894 C C . ALA A 1 441 ? 16.404 -8.713 -7.779 1.00 21.90 441 ALA A C 1
ATOM 1895 O O . ALA A 1 441 ? 15.318 -8.548 -8.310 1.00 25.80 441 ALA A O 1
ATOM 1897 N N . SER A 1 442 ? 16.632 -9.631 -6.855 1.00 25.55 442 SER A N 1
ATOM 1898 C CA . SER A 1 442 ? 15.561 -10.447 -6.304 1.00 29.54 442 SER A CA 1
ATOM 1899 C C . SER A 1 442 ? 15.914 -10.857 -4.880 1.00 23.54 442 SER A C 1
ATOM 1900 O O . SER A 1 442 ? 17.025 -10.605 -4.420 1.00 26.82 442 SER A O 1
ATOM 1903 N N . LEU A 1 443 ? 14.960 -11.483 -4.191 1.00 25.33 443 LEU A N 1
ATOM 1904 C CA . LEU A 1 443 ? 15.179 -12.000 -2.847 1.00 27.37 443 LEU A CA 1
ATOM 1905 C C . LEU A 1 443 ? 14.117 -13.059 -2.572 1.00 25.31 443 LEU A C 1
ATOM 1906 O O . LEU A 1 443 ? 13.063 -13.065 -3.202 1.00 26.98 443 LEU A O 1
ATOM 1911 N N . LYS A 1 444 ? 14.398 -13.952 -1.629 1.00 25.72 444 LYS A N 1
ATOM 1912 C CA . LYS A 1 444 ? 13.468 -15.023 -1.292 1.00 27.34 444 LYS A CA 1
ATOM 1913 C C . LYS A 1 444 ? 12.929 -14.844 0.122 1.00 23.84 444 LYS A C 1
ATOM 1914 O O . LYS A 1 444 ? 13.683 -14.837 1.085 1.00 21.57 444 LYS A O 1
ATOM 1916 N N . VAL A 1 445 ? 11.618 -14.694 0.242 1.00 25.06 445 VAL A N 1
ATOM 1917 C CA . VAL A 1 445 ? 11.011 -14.563 1.565 1.00 28.88 445 VAL A CA 1
ATOM 1918 C C . VAL A 1 445 ? 10.906 -15.952 2.225 1.00 24.49 445 VAL A C 1
ATOM 1919 O O . VAL A 1 445 ? 10.339 -16.880 1.660 1.00 25.63 445 VAL A O 1
ATOM 1923 N N . PRO A 1 446 ? 11.460 -16.094 3.431 1.00 22.36 446 PRO A N 1
ATOM 1924 C CA . PRO A 1 446 ? 11.470 -17.429 4.027 1.00 31.57 446 PRO A CA 1
ATOM 1925 C C . PRO A 1 446 ? 10.123 -17.747 4.693 1.00 27.46 446 PRO A C 1
ATOM 1926 O O . PRO A 1 446 ? 9.983 -17.627 5.902 1.00 25.59 446 PRO A O 1
ATOM 1930 N N . ALA A 1 447 ? 9.158 -18.152 3.877 1.00 15.21 447 ALA A N 1
ATOM 1931 C CA . ALA A 1 447 ? 7.822 -18.473 4.324 1.00 20.77 447 ALA A CA 1
ATOM 1932 C C . ALA A 1 447 ? 7.262 -19.476 3.359 1.00 19.76 447 ALA A C 1
ATOM 1933 O O . ALA A 1 447 ? 7.736 -19.581 2.237 1.00 20.05 447 ALA A O 1
ATOM 1935 N N . SER A 1 448 ? 6.230 -20.195 3.778 1.00 20.38 448 SER A N 1
ATOM 1936 C CA . SER A 1 448 ? 5.671 -21.230 2.937 1.00 26.32 448 SER A CA 1
ATOM 1937 C C . SER A 1 448 ? 5.109 -20.624 1.691 1.00 22.24 448 SER A C 1
ATOM 1938 O O . SER A 1 448 ? 4.705 -19.446 1.678 1.00 25.82 448 SER A O 1
ATOM 1941 N N . LYS A 1 449 ? 5.080 -21.434 0.643 1.00 21.97 449 LYS A N 1
ATOM 1942 C CA . LYS A 1 449 ? 4.436 -21.061 -0.606 1.00 27.14 449 LYS A CA 1
ATOM 1943 C C . LYS A 1 449 ? 3.005 -20.620 -0.351 1.00 28.89 449 LYS A C 1
ATOM 1944 O O . LYS A 1 449 ? 2.311 -21.187 0.516 1.00 22.03 449 LYS A O 1
ATOM 1950 N N . GLU A 1 450 ? 2.580 -19.606 -1.108 1.00 27.73 450 GLU A N 1
ATOM 1951 C CA . GLU A 1 450 ? 1.236 -19.021 -1.015 1.00 21.96 450 GLU A CA 1
ATOM 1952 C C . GLU A 1 450 ? 0.973 -18.332 0.311 1.00 22.04 450 GLU A C 1
ATOM 1953 O O . GLU A 1 450 ? -0.188 -18.178 0.729 1.00 21.67 450 GLU A O 1
ATOM 1959 N N . THR A 1 451 ? 2.035 -17.889 0.963 1.00 17.33 451 THR A N 1
ATOM 1960 C CA . THR A 1 451 ? 1.877 -16.982 2.084 1.00 17.01 451 THR A CA 1
ATOM 1961 C C . THR A 1 451 ? 1.732 -15.537 1.604 1.00 16.68 451 THR A C 1
ATOM 1962 O O . THR A 1 451 ? 2.640 -14.994 0.966 1.00 20.52 451 THR A O 1
ATOM 1966 N N . LYS A 1 452 ? 0.616 -14.893 1.945 1.00 22.37 452 LYS A N 1
ATOM 1967 C CA . LYS A 1 452 ? 0.387 -13.526 1.500 1.00 18.70 452 LYS A CA 1
ATOM 1968 C C . LYS A 1 452 ? 1.371 -12.523 2.140 1.00 20.65 452 LYS A C 1
ATOM 1969 O O . LYS A 1 452 ? 1.635 -12.564 3.345 1.00 19.39 452 LYS A O 1
ATOM 1975 N N . THR A 1 453 ? 1.946 -11.637 1.326 1.00 19.27 453 THR A N 1
ATOM 1976 C CA . THR A 1 453 ? 2.878 -10.647 1.857 1.00 16.43 453 THR A CA 1
ATOM 1977 C C . THR A 1 453 ? 2.522 -9.192 1.456 1.00 21.35 453 THR A C 1
ATOM 1978 O O . THR A 1 453 ? 1.828 -8.959 0.458 1.00 18.76 453 THR A O 1
ATOM 1982 N N . VAL A 1 454 ? 3.016 -8.225 2.232 1.00 19.19 454 VAL A N 1
ATOM 1983 C CA . VAL A 1 454 ? 3.010 -6.816 1.799 1.00 21.09 454 VAL A CA 1
ATOM 1984 C C . VAL A 1 454 ? 4.438 -6.268 1.905 1.00 23.05 454 VAL A C 1
ATOM 1985 O O . VAL A 1 454 ? 5.152 -6.511 2.885 1.00 16.84 454 VAL A O 1
ATOM 1989 N N . VAL A 1 455 ? 4.860 -5.553 0.865 1.00 23.16 455 VAL A N 1
ATOM 1990 C CA . VAL A 1 455 ? 6.243 -5.100 0.760 1.00 18.29 455 VAL A CA 1
ATOM 1991 C C . VAL A 1 455 ? 6.393 -3.580 0.855 1.00 15.90 455 VAL A C 1
ATOM 1992 O O . VAL A 1 455 ? 5.492 -2.809 0.505 1.00 23.03 455 VAL A O 1
ATOM 1996 N N . GLY A 1 456 ? 7.518 -3.151 1.396 1.00 19.86 456 GLY A N 1
ATOM 1997 C CA . GLY A 1 456 ? 7.809 -1.730 1.456 1.00 23.17 456 GLY A CA 1
ATOM 1998 C C . GLY A 1 456 ? 9.297 -1.482 1.365 1.00 24.54 456 GLY A C 1
ATOM 1999 O O . GLY A 1 456 ? 10.124 -2.356 1.650 1.00 19.33 456 GLY A O 1
ATOM 2000 N N . VAL A 1 457 ? 9.633 -0.262 0.997 1.00 14.06 457 VAL A N 1
ATOM 2001 C CA . VAL A 1 457 ? 11.013 0.142 0.846 1.00 17.68 457 VAL A CA 1
ATOM 2002 C C . VAL A 1 457 ? 11.261 1.387 1.678 1.00 20.51 457 VAL A C 1
ATOM 2003 O O . VAL A 1 457 ? 10.513 2.398 1.569 1.00 19.67 457 VAL A O 1
ATOM 2007 N N . GLY A 1 458 ? 12.319 1.351 2.475 1.00 17.74 458 GLY A N 1
ATOM 2008 C CA . GLY A 1 458 ? 12.697 2.517 3.266 1.00 23.31 458 GLY A CA 1
ATOM 2009 C C . GLY A 1 458 ? 13.218 3.657 2.408 1.00 20.25 458 GLY A C 1
ATOM 2010 O O . GLY A 1 458 ? 13.859 3.398 1.400 1.00 20.83 458 GLY A O 1
ATOM 2011 N N . SER A 1 459 ? 12.968 4.903 2.831 1.00 22.06 459 SER A N 1
ATOM 2012 C CA . SER A 1 459 ? 13.393 6.099 2.108 1.00 22.08 459 SER A CA 1
ATOM 2013 C C . SER A 1 459 ? 14.896 6.416 2.153 1.00 34.79 459 SER A C 1
ATOM 2014 O O . SER A 1 459 ? 15.395 7.123 1.275 1.00 28.58 459 SER A O 1
ATOM 2017 N N . LYS A 1 460 ? 15.620 5.910 3.151 1.00 27.27 460 LYS A N 1
ATOM 2018 C CA . LYS A 1 460 ? 17.053 6.208 3.252 1.00 23.70 460 LYS A CA 1
ATOM 2019 C C . LYS A 1 460 ? 17.953 5.055 2.811 1.00 28.60 460 LYS A C 1
ATOM 2020 O O . LYS A 1 460 ? 17.539 3.900 2.764 1.00 23.77 460 LYS A O 1
ATOM 2026 N N . ILE A 1 461 ? 19.189 5.398 2.475 1.00 25.99 461 ILE A N 1
ATOM 2027 C CA . ILE A 1 461 ? 20.220 4.410 2.178 1.00 27.22 461 ILE A CA 1
ATOM 2028 C C . ILE A 1 461 ? 21.072 4.251 3.430 1.00 27.17 461 ILE A C 1
ATOM 2029 O O . ILE A 1 461 ? 21.501 5.245 4.014 1.00 29.94 461 ILE A O 1
ATOM 2034 N N . TRP A 1 462 ? 21.294 3.007 3.849 1.00 22.94 462 TRP A N 1
ATOM 2035 C CA . TRP A 1 462 ? 21.978 2.723 5.110 1.00 26.51 462 TRP A CA 1
ATOM 2036 C C . TRP A 1 462 ? 23.372 2.137 4.888 1.00 29.77 462 TRP A C 1
ATOM 2037 O O . TRP A 1 462 ? 23.620 1.418 3.918 1.00 29.23 462 TRP A O 1
ATOM 2048 N N . ASP A 1 463 ? 24.270 2.430 5.814 1.00 30.77 463 ASP A N 1
ATOM 2049 C CA . ASP A 1 463 ? 25.650 1.997 5.681 1.00 34.91 463 ASP A CA 1
ATOM 2050 C C . ASP A 1 463 ? 25.836 0.772 6.552 1.00 31.56 463 ASP A C 1
ATOM 2051 O O . ASP A 1 463 ? 26.469 0.830 7.607 1.00 39.34 463 ASP A O 1
ATOM 2056 N N . ASP A 1 464 ? 25.249 -0.332 6.098 1.00 33.37 464 ASP A N 1
ATOM 2057 C CA . ASP A 1 464 ? 25.153 -1.559 6.877 1.00 23.79 464 ASP A CA 1
ATOM 2058 C C . ASP A 1 464 ? 26.474 -2.312 6.922 1.00 32.61 464 ASP A C 1
ATOM 2059 O O . ASP A 1 464 ? 27.142 -2.465 5.909 1.00 29.02 464 ASP A O 1
ATOM 2064 N N . LEU A 1 465 ? 26.824 -2.778 8.112 1.00 32.31 465 LEU A N 1
ATOM 2065 C CA . LEU A 1 465 ? 27.963 -3.656 8.297 1.00 37.39 465 LEU A CA 1
ATOM 2066 C C . LEU A 1 465 ? 27.518 -5.084 8.076 1.00 39.63 465 LEU A C 1
ATOM 2067 O O . LEU A 1 465 ? 26.663 -5.580 8.808 1.00 45.15 465 LEU A O 1
ATOM 2072 N N . ILE A 1 466 ? 28.052 -5.743 7.054 1.00 33.43 466 ILE A N 1
ATOM 2073 C CA . ILE A 1 466 ? 27.645 -7.109 6.775 1.00 35.12 466 ILE A CA 1
ATOM 2074 C C . ILE A 1 466 ? 28.862 -7.993 6.460 1.00 41.34 466 ILE A C 1
ATOM 2075 O O . ILE A 1 466 ? 29.897 -7.508 5.996 1.00 42.97 466 ILE A O 1
ATOM 2080 N N . PRO A 1 467 ? 28.751 -9.296 6.744 1.00 43.39 467 PRO A N 1
ATOM 2081 C CA . PRO A 1 467 ? 29.833 -10.238 6.424 1.00 39.54 467 PRO A CA 1
ATOM 2082 C C . PRO A 1 467 ? 30.128 -10.299 4.930 1.00 42.25 467 PRO A C 1
ATOM 2083 O O . PRO A 1 467 ? 29.188 -10.131 4.151 1.00 43.39 467 PRO A O 1
ATOM 2087 N N . LEU A 1 485 ? 34.135 -8.854 6.964 1.00 40.58 485 LEU A N 1
ATOM 2088 C CA . LEU A 1 485 ? 33.168 -7.765 7.111 1.00 38.53 485 LEU A CA 1
ATOM 2089 C C . LEU A 1 485 ? 33.369 -6.682 6.070 1.00 40.37 485 LEU A C 1
ATOM 2090 O O . LEU A 1 485 ? 34.497 -6.386 5.667 1.00 38.99 485 LEU A O 1
ATOM 2095 N N . VAL A 1 486 ? 32.261 -6.086 5.647 1.00 38.09 486 VAL A N 1
ATOM 2096 C CA . VAL A 1 486 ? 32.280 -4.874 4.839 1.00 33.17 486 VAL A CA 1
ATOM 2097 C C . VAL A 1 486 ? 31.094 -4.014 5.231 1.00 33.44 486 VAL A C 1
ATOM 2098 O O . VAL A 1 486 ? 30.128 -4.513 5.825 1.00 30.07 486 VAL A O 1
ATOM 2102 N N . ASN A 1 487 ? 31.182 -2.726 4.918 1.00 23.56 487 ASN A N 1
ATOM 2103 C CA . ASN A 1 487 ? 30.015 -1.855 4.945 1.00 29.91 487 ASN A CA 1
ATOM 2104 C C . ASN A 1 487 ? 29.530 -1.698 3.525 1.00 27.53 487 ASN A C 1
ATOM 2105 O O . ASN A 1 487 ? 30.328 -1.521 2.608 1.00 28.10 487 ASN A O 1
ATOM 2110 N N . LYS A 1 488 ? 28.227 -1.806 3.342 1.00 23.36 488 LYS A N 1
ATOM 2111 C CA . LYS A 1 488 ? 27.602 -1.632 2.040 1.00 24.71 488 LYS A CA 1
ATOM 2112 C C . LYS A 1 488 ? 26.459 -0.649 2.233 1.00 26.03 488 LYS A C 1
ATOM 2113 O O . LYS A 1 488 ? 25.693 -0.783 3.189 1.00 24.56 488 LYS A O 1
ATOM 2119 N N . LYS A 1 489 ? 26.340 0.323 1.341 1.00 22.41 489 LYS A N 1
ATOM 2120 C CA . LYS A 1 489 ? 25.215 1.246 1.395 1.00 24.27 489 LYS A CA 1
ATOM 2121 C C . LYS A 1 489 ? 24.029 0.566 0.751 1.00 22.77 489 LYS A C 1
ATOM 2122 O O . LYS A 1 489 ? 24.039 0.276 -0.439 1.00 25.74 489 LYS A O 1
ATOM 2128 N N . LEU A 1 490 ? 23.023 0.252 1.564 1.00 20.13 490 LEU A N 1
ATOM 2129 C CA . LEU A 1 490 ? 21.940 -0.634 1.123 1.00 18.14 490 LEU A CA 1
ATOM 2130 C C . LEU A 1 490 ? 20.577 0.032 1.224 1.00 21.48 490 LEU A C 1
ATOM 2131 O O . LEU A 1 490 ? 20.307 0.746 2.184 1.00 16.83 490 LEU A O 1
ATOM 2136 N N . VAL A 1 491 ? 19.739 -0.224 0.224 1.00 16.70 491 VAL A N 1
ATOM 2137 C CA . VAL A 1 491 ? 18.329 0.136 0.268 1.00 23.90 491 VAL A CA 1
ATOM 2138 C C . VAL A 1 491 ? 17.602 -0.917 1.101 1.00 22.79 491 VAL A C 1
ATOM 2139 O O . VAL A 1 491 ? 17.874 -2.114 0.939 1.00 19.00 491 VAL A O 1
ATOM 2143 N N . HIS A 1 492 ? 16.714 -0.508 2.003 1.00 19.64 492 HIS A N 1
ATOM 2144 C CA . HIS A 1 492 ? 16.090 -1.512 2.873 1.00 14.79 492 HIS A CA 1
ATOM 2145 C C . HIS A 1 492 ? 14.723 -1.935 2.349 1.00 21.69 492 HIS A C 1
ATOM 2146 O O . HIS A 1 492 ? 13.757 -1.144 2.272 1.00 17.53 492 HIS A O 1
ATOM 2153 N N . ILE A 1 493 ? 14.617 -3.194 1.988 1.00 14.82 493 ILE A N 1
ATOM 2154 C CA . ILE A 1 493 ? 13.329 -3.683 1.532 1.00 19.62 493 ILE A CA 1
ATOM 2155 C C . ILE A 1 493 ? 12.690 -4.485 2.666 1.00 19.51 493 ILE A C 1
ATOM 2156 O O . ILE A 1 493 ? 13.305 -5.392 3.204 1.00 21.49 493 ILE A O 1
ATOM 2161 N N . MET A 1 494 ? 11.463 -4.132 3.033 1.00 23.67 494 MET A N 1
ATOM 2162 C CA . MET A 1 494 ? 10.783 -4.788 4.144 1.00 20.83 494 MET A CA 1
ATOM 2163 C C . MET A 1 494 ? 9.593 -5.625 3.666 1.00 19.72 494 MET A C 1
ATOM 2164 O O . MET A 1 494 ? 8.848 -5.222 2.769 1.00 21.36 494 MET A O 1
ATOM 2169 N N . VAL A 1 495 ? 9.426 -6.792 4.281 1.00 13.34 495 VAL A N 1
ATOM 2170 C CA . VAL A 1 495 ? 8.380 -7.728 3.907 1.00 16.89 495 VAL A CA 1
ATOM 2171 C C . VAL A 1 495 ? 7.567 -8.110 5.166 1.00 21.85 495 VAL A C 1
ATOM 2172 O O . VAL A 1 495 ? 8.119 -8.492 6.197 1.00 21.00 495 VAL A O 1
ATOM 2176 N N . ILE A 1 496 ? 6.253 -7.952 5.089 1.00 15.78 496 ILE A N 1
ATOM 2177 C CA . ILE A 1 496 ? 5.363 -8.351 6.184 1.00 15.73 496 ILE A CA 1
ATOM 2178 C C . ILE A 1 496 ? 4.606 -9.570 5.685 1.00 22.44 496 ILE A C 1
ATOM 2179 O O . ILE A 1 496 ? 4.060 -9.530 4.584 1.00 19.87 496 ILE A O 1
ATOM 2184 N N . THR A 1 497 ? 4.606 -10.662 6.461 1.00 22.22 497 THR A N 1
ATOM 2185 C CA . THR A 1 497 ? 3.831 -11.835 6.089 1.00 16.61 497 THR A CA 1
ATOM 2186 C C . THR A 1 497 ? 2.508 -11.916 6.885 1.00 14.93 497 THR A C 1
ATOM 2187 O O . THR A 1 497 ? 2.387 -11.358 7.966 1.00 19.11 497 THR A O 1
ATOM 2191 N N . SER A 1 498 ? 1.533 -12.609 6.324 1.00 14.76 498 SER A N 1
ATOM 2192 C CA . SER A 1 498 ? 0.213 -12.803 6.958 1.00 22.69 498 SER A CA 1
ATOM 2193 C C . SER A 1 498 ? 0.302 -13.490 8.326 1.00 27.71 498 SER A C 1
ATOM 2194 O O . SER A 1 498 ? -0.634 -13.410 9.143 1.00 23.56 498 SER A O 1
ATOM 2197 N N . GLU A 1 499 ? 1.418 -14.176 8.554 1.00 19.35 499 GLU A N 1
ATOM 2198 C CA . GLU A 1 499 ? 1.697 -14.856 9.824 1.00 25.96 499 GLU A CA 1
ATOM 2199 C C . GLU A 1 499 ? 2.343 -13.915 10.841 1.00 22.33 499 GLU A C 1
ATOM 2200 O O . GLU A 1 499 ? 2.630 -14.307 11.968 1.00 22.68 499 GLU A O 1
ATOM 2206 N N . GLY A 1 500 ? 2.578 -12.673 10.441 1.00 17.94 500 GLY A N 1
ATOM 2207 C CA . GLY A 1 500 ? 3.027 -11.668 11.378 1.00 20.44 500 GLY A CA 1
ATOM 2208 C C . GLY A 1 500 ? 4.532 -11.547 11.455 1.00 25.83 500 GLY A C 1
ATOM 2209 O O . GLY A 1 500 ? 5.086 -10.954 12.386 1.00 22.28 500 GLY A O 1
ATOM 2210 N N . PHE A 1 501 ? 5.201 -12.103 10.456 1.00 25.15 501 PHE A N 1
ATOM 2211 C CA . PHE A 1 501 ? 6.648 -11.996 10.393 1.00 23.96 501 PHE A CA 1
ATOM 2212 C C . PHE A 1 501 ? 7.055 -10.737 9.640 1.00 20.95 501 PHE A C 1
ATOM 2213 O O . PHE A 1 501 ? 6.392 -10.332 8.684 1.00 19.46 501 PHE A O 1
ATOM 2221 N N . PHE A 1 502 ? 8.143 -10.134 10.111 1.00 21.97 502 PHE A N 1
ATOM 2222 C CA . PHE A 1 502 ? 8.735 -8.941 9.511 1.00 20.88 502 PHE A CA 1
ATOM 2223 C C . PHE A 1 502 ? 10.179 -9.230 9.086 1.00 22.98 502 PHE A C 1
ATOM 2224 O O . PHE A 1 502 ? 11.053 -9.369 9.949 1.00 21.29 502 PHE A O 1
ATOM 2232 N N . TYR A 1 503 ? 10.431 -9.265 7.776 1.00 20.07 503 TYR A N 1
ATOM 2233 C CA . TYR A 1 503 ? 11.776 -9.558 7.246 1.00 20.52 503 TYR A CA 1
ATOM 2234 C C . TYR A 1 503 ? 12.395 -8.337 6.532 1.00 16.18 503 TYR A C 1
ATOM 2235 O O . TYR A 1 503 ? 11.811 -7.801 5.615 1.00 18.70 503 TYR A O 1
ATOM 2244 N N . LYS A 1 504 ? 13.566 -7.900 6.978 1.00 17.58 504 LYS A N 1
ATOM 2245 C CA . LYS A 1 504 ? 14.218 -6.715 6.411 1.00 23.80 504 LYS A CA 1
ATOM 2246 C C . LYS A 1 504 ? 15.454 -7.122 5.636 1.00 21.06 504 LYS A C 1
ATOM 2247 O O . LYS A 1 504 ? 16.423 -7.579 6.227 1.00 20.82 504 LYS A O 1
ATOM 2253 N N . PHE A 1 505 ? 15.401 -6.940 4.318 1.00 23.36 505 PHE A N 1
ATOM 2254 C CA . PHE A 1 505 ? 16.498 -7.250 3.415 1.00 17.54 505 PHE A CA 1
ATOM 2255 C C . PHE A 1 505 ? 17.226 -5.990 2.948 1.00 24.92 505 PHE A C 1
ATOM 2256 O O . PHE A 1 505 ? 16.646 -4.890 2.921 1.00 16.77 505 PHE A O 1
ATOM 2264 N N . GLY A 1 506 ? 18.477 -6.151 2.533 1.00 12.41 506 GLY A N 1
ATOM 2265 C CA . GLY A 1 506 ? 19.298 -5.004 2.141 1.00 16.73 506 GLY A CA 1
ATOM 2266 C C . GLY A 1 506 ? 19.591 -5.119 0.650 1.00 20.77 506 GLY A C 1
ATOM 2267 O O . GLY A 1 506 ? 20.099 -6.128 0.204 1.00 20.94 506 GLY A O 1
ATOM 2268 N N . LEU A 1 507 ? 19.229 -4.097 -0.118 1.00 22.13 507 LEU A N 1
ATOM 2269 C CA . LEU A 1 507 ? 19.385 -4.105 -1.557 1.00 18.08 507 LEU A CA 1
ATOM 2270 C C . LEU A 1 507 ? 20.567 -3.234 -1.946 1.00 24.29 507 LEU A C 1
ATOM 2271 O O . LEU A 1 507 ? 20.652 -2.074 -1.540 1.00 21.60 507 LEU A O 1
ATOM 2276 N N . ASP A 1 508 ? 21.491 -3.806 -2.722 1.00 20.39 508 ASP A N 1
ATOM 2277 C CA . ASP A 1 508 ? 22.607 -3.036 -3.266 1.00 19.19 508 ASP A CA 1
ATOM 2278 C C . ASP A 1 508 ? 22.122 -2.265 -4.484 1.00 24.32 508 ASP A C 1
ATOM 2279 O O . ASP A 1 508 ? 21.859 -2.856 -5.526 1.00 28.76 508 ASP A O 1
ATOM 2284 N N . PRO A 1 509 ? 21.966 -0.940 -4.356 1.00 27.13 509 PRO A N 1
ATOM 2285 C CA . PRO A 1 509 ? 21.354 -0.182 -5.449 1.00 25.20 509 PRO A CA 1
ATOM 2286 C C . PRO A 1 509 ? 22.264 -0.094 -6.666 1.00 35.10 509 PRO A C 1
ATOM 2287 O O . PRO A 1 509 ? 21.799 0.202 -7.769 1.00 31.36 509 PRO A O 1
ATOM 2291 N N . GLU A 1 510 ? 23.545 -0.367 -6.450 1.00 32.10 510 GLU A N 1
ATOM 2292 C CA . GLU A 1 510 ? 24.548 -0.270 -7.500 1.00 38.12 510 GLU A CA 1
ATOM 2293 C C . GLU A 1 510 ? 24.658 -1.593 -8.248 1.00 39.43 510 GLU A C 1
ATOM 2294 O O . GLU A 1 510 ? 24.579 -1.619 -9.479 1.00 41.95 510 GLU A O 1
ATOM 2296 N N . ARG A 1 511 ? 24.800 -2.687 -7.499 1.00 24.93 511 ARG A N 1
ATOM 2297 C CA . ARG A 1 511 ? 25.079 -4.002 -8.077 1.00 31.57 511 ARG A CA 1
ATOM 2298 C C . ARG A 1 511 ? 23.869 -4.949 -8.240 1.00 39.23 511 ARG A C 1
ATOM 2299 O O . ARG A 1 511 ? 23.918 -5.880 -9.046 1.00 33.56 511 ARG A O 1
ATOM 2301 N N . GLY A 1 512 ? 22.807 -4.740 -7.462 1.00 29.66 512 GLY A N 1
ATOM 2302 C CA . GLY A 1 512 ? 21.648 -5.621 -7.514 1.00 24.13 512 GLY A CA 1
ATOM 2303 C C . GLY A 1 512 ? 21.939 -7.035 -7.025 1.00 29.37 512 GLY A C 1
ATOM 2304 O O . GLY A 1 512 ? 22.653 -7.217 -6.044 1.00 26.78 512 GLY A O 1
ATOM 2305 N N . GLY A 1 513 ? 21.367 -8.036 -7.692 1.00 21.91 513 GLY A N 1
ATOM 2306 C CA . GLY A 1 513 ? 21.587 -9.428 -7.318 1.00 29.98 513 GLY A CA 1
ATOM 2307 C C . GLY A 1 513 ? 20.712 -9.862 -6.155 1.00 31.82 513 GLY A C 1
ATOM 2308 O O . GLY A 1 513 ? 19.715 -9.209 -5.854 1.00 27.18 513 GLY A O 1
ATOM 2309 N N . ASP A 1 514 ? 21.085 -10.946 -5.479 1.00 26.68 514 ASP A N 1
ATOM 2310 C CA . ASP A 1 514 ? 20.239 -11.470 -4.404 1.00 33.80 514 ASP A CA 1
ATOM 2311 C C . ASP A 1 514 ? 20.415 -10.670 -3.117 1.00 27.83 514 ASP A C 1
ATOM 2312 O O . ASP A 1 514 ? 21.515 -10.520 -2.639 1.00 26.54 514 ASP A O 1
ATOM 2317 N N . CYS A 1 515 ? 19.318 -10.153 -2.565 1.00 27.76 515 CYS A N 1
ATOM 2318 C CA . CYS A 1 515 ? 19.419 -9.258 -1.412 1.00 28.58 515 CYS A CA 1
ATOM 2319 C C . CYS A 1 515 ? 19.655 -10.024 -0.129 1.00 26.68 515 CYS A C 1
ATOM 2320 O O . CYS A 1 515 ? 18.990 -11.026 0.134 1.00 30.05 515 CYS A O 1
ATOM 2323 N N . VAL A 1 516 ? 20.576 -9.528 0.685 1.00 21.78 516 VAL A N 1
ATOM 2324 C CA . VAL A 1 516 ? 20.868 -10.144 1.973 1.00 20.97 516 VAL A CA 1
ATOM 2325 C C . VAL A 1 516 ? 19.765 -9.881 3.002 1.00 23.74 516 VAL A C 1
ATOM 2326 O O . VAL A 1 516 ? 19.210 -8.770 3.078 1.00 19.12 516 VAL A O 1
ATOM 2330 N N . LEU A 1 517 ? 19.442 -10.902 3.788 1.00 15.82 517 LEU A N 1
ATOM 2331 C CA . LEU A 1 517 ? 18.524 -10.700 4.920 1.00 23.68 517 LEU A CA 1
ATOM 2332 C C . LEU A 1 517 ? 19.243 -10.020 6.053 1.00 22.37 517 LEU A C 1
ATOM 2333 O O . LEU A 1 517 ? 20.211 -10.556 6.543 1.00 18.33 517 LEU A O 1
ATOM 2338 N N . LEU A 1 518 ? 18.751 -8.863 6.504 1.00 19.51 518 LEU A N 1
ATOM 2339 C CA . LEU A 1 518 ? 19.456 -8.118 7.548 1.00 21.05 518 LEU A CA 1
ATOM 2340 C C . LEU A 1 518 ? 18.936 -8.446 8.945 1.00 26.15 518 LEU A C 1
ATOM 2341 O O . LEU A 1 518 ? 19.716 -8.477 9.898 1.00 28.80 518 LEU A O 1
ATOM 2346 N N . HIS A 1 519 ? 17.628 -8.695 9.046 1.00 24.77 519 HIS A N 1
ATOM 2347 C CA . HIS A 1 519 ? 16.915 -8.857 10.312 1.00 29.39 519 HIS A CA 1
ATOM 2348 C C . HIS A 1 519 ? 15.567 -9.549 10.082 1.00 24.67 519 HIS A C 1
ATOM 2349 O O . HIS A 1 519 ? 14.895 -9.355 9.058 1.00 23.79 519 HIS A O 1
ATOM 2356 N N . GLN A 1 520 ? 15.175 -10.348 11.063 1.00 21.07 520 GLN A N 1
ATOM 2357 C CA . GLN A 1 520 ? 13.800 -10.883 11.147 1.00 24.04 520 GLN A CA 1
ATOM 2358 C C . GLN A 1 520 ? 13.185 -10.354 12.406 1.00 19.43 520 GLN A C 1
ATOM 2359 O O . GLN A 1 520 ? 13.851 -10.507 13.424 1.00 25.12 520 GLN A O 1
ATOM 2365 N N . GLN A 1 521 ? 11.990 -9.730 12.335 1.00 22.54 521 GLN A N 1
ATOM 2366 C CA . GLN A 1 521 ? 11.232 -9.468 13.506 1.00 20.85 521 GLN A CA 1
ATOM 2367 C C . GLN A 1 521 ? 9.876 -10.048 13.489 1.00 18.38 521 GLN A C 1
ATOM 2368 O O . GLN A 1 521 ? 9.424 -10.692 12.547 1.00 24.30 521 GLN A O 1
ATOM 2374 N N . SER A 1 522 ? 9.301 -9.919 14.657 1.00 21.88 522 SER A N 1
ATOM 2375 C CA . SER A 1 522 ? 7.954 -10.374 14.812 1.00 22.53 522 SER A CA 1
ATOM 2376 C C . SER A 1 522 ? 7.015 -9.237 15.182 1.00 23.27 522 SER A C 1
ATOM 2377 O O . SER A 1 522 ? 7.349 -8.411 16.019 1.00 21.84 522 SER A O 1
ATOM 2380 N N . LEU A 1 523 ? 5.810 -9.254 14.617 1.00 22.04 523 LEU A N 1
ATOM 2381 C CA . LEU A 1 523 ? 4.793 -8.224 14.917 1.00 25.22 523 LEU A CA 1
ATOM 2382 C C . LEU A 1 523 ? 3.805 -8.711 15.980 1.00 30.31 523 LEU A C 1
ATOM 2383 O O . LEU A 1 523 ? 2.787 -8.070 16.236 1.00 21.76 523 LEU A O 1
ATOM 2388 N N . PHE A 1 524 ? 4.103 -9.851 16.602 1.00 24.32 524 PHE A N 1
ATOM 2389 C CA . PHE A 1 524 ? 3.181 -10.463 17.553 1.00 21.88 524 PHE A CA 1
ATOM 2390 C C . PHE A 1 524 ? 3.946 -11.027 18.741 1.00 38.02 524 PHE A C 1
ATOM 2391 O O . PHE A 1 524 ? 5.166 -10.870 18.812 1.00 41.63 524 PHE A O 1
ATOM 2399 N N . ASP B 1 32 ? 40.575 26.638 8.850 1.00 56.72 32 ASP B N 1
ATOM 2400 C CA . ASP B 1 32 ? 40.225 25.328 9.385 1.00 52.62 32 ASP B CA 1
ATOM 2401 C C . ASP B 1 32 ? 39.068 24.689 8.602 1.00 46.79 32 ASP B C 1
ATOM 2402 O O . ASP B 1 32 ? 38.409 25.340 7.784 1.00 48.91 32 ASP B O 1
ATOM 2404 N N . ASN B 1 33 ? 38.833 23.408 8.863 1.00 42.59 33 ASN B N 1
ATOM 2405 C CA . ASN B 1 33 ? 37.857 22.623 8.109 1.00 42.46 33 ASN B CA 1
ATOM 2406 C C . ASN B 1 33 ? 36.437 23.181 8.191 1.00 35.57 33 ASN B C 1
ATOM 2407 O O . ASN B 1 33 ? 35.676 23.065 7.234 1.00 30.67 33 ASN B O 1
ATOM 2412 N N . ILE B 1 34 ? 36.085 23.778 9.327 1.00 35.28 34 ILE B N 1
ATOM 2413 C CA . ILE B 1 34 ? 34.739 24.345 9.522 1.00 35.11 34 ILE B CA 1
ATOM 2414 C C . ILE B 1 34 ? 34.765 25.632 10.368 1.00 28.27 34 ILE B C 1
ATOM 2415 O O . ILE B 1 34 ? 35.721 25.826 11.125 1.00 31.56 34 ILE B O 1
ATOM 2420 N N . ASN B 1 35 ? 33.749 26.510 10.227 1.00 21.09 35 ASN B N 1
ATOM 2421 C CA . ASN B 1 35 ? 33.526 27.602 11.192 1.00 22.74 35 ASN B CA 1
ATOM 2422 C C . ASN B 1 35 ? 32.691 27.205 12.432 1.00 25.23 35 ASN B C 1
ATOM 2423 O O . ASN B 1 35 ? 32.885 27.728 13.532 1.00 19.42 35 ASN B O 1
ATOM 2428 N N . PHE B 1 36 ? 31.743 26.297 12.246 1.00 24.08 36 PHE B N 1
ATOM 2429 C CA . PHE B 1 36 ? 30.715 26.076 13.263 1.00 21.84 36 PHE B CA 1
ATOM 2430 C C . PHE B 1 36 ? 30.022 24.788 12.967 1.00 19.96 36 PHE B C 1
ATOM 2431 O O . PHE B 1 36 ? 29.828 24.456 11.809 1.00 17.20 36 PHE B O 1
ATOM 2439 N N . ALA B 1 37 ? 29.633 24.084 14.024 1.00 20.55 37 ALA B N 1
ATOM 2440 C CA . ALA B 1 37 ? 28.856 22.870 13.891 1.00 20.39 37 ALA B CA 1
ATOM 2441 C C . ALA B 1 37 ? 28.087 22.652 15.179 1.00 20.96 37 ALA B C 1
ATOM 2442 O O . ALA B 1 37 ? 28.623 22.837 16.267 1.00 19.29 37 ALA B O 1
ATOM 2444 N N . ASN B 1 38 ? 26.822 22.294 15.053 1.00 19.85 38 ASN B N 1
ATOM 2445 C CA . ASN B 1 38 ? 26.014 21.987 16.232 1.00 19.65 38 ASN B CA 1
ATOM 2446 C C . ASN B 1 38 ? 24.942 20.983 15.872 1.00 18.29 38 ASN B C 1
ATOM 2447 O O . ASN B 1 38 ? 24.553 20.862 14.723 1.00 22.14 38 ASN B O 1
ATOM 2452 N N . PHE B 1 39 ? 24.485 20.253 16.870 1.00 21.57 39 PHE B N 1
ATOM 2453 C CA . PHE B 1 39 ? 23.310 19.412 16.741 1.00 25.80 39 PHE B CA 1
ATOM 2454 C C . PHE B 1 39 ? 22.067 20.279 16.756 1.00 19.20 39 PHE B C 1
ATOM 2455 O O . PHE B 1 39 ? 22.112 21.368 17.309 1.00 15.23 39 PHE B O 1
ATOM 2463 N N . ASN B 1 40 ? 20.970 19.787 16.179 1.00 17.37 40 ASN B N 1
ATOM 2464 C CA . ASN B 1 40 ? 19.668 20.414 16.410 1.00 26.65 40 ASN B CA 1
ATOM 2465 C C . ASN B 1 40 ? 19.127 19.900 17.744 1.00 19.51 40 ASN B C 1
ATOM 2466 O O . ASN B 1 40 ? 19.790 19.126 18.415 1.00 19.24 40 ASN B O 1
ATOM 2471 N N . GLN B 1 41 ? 17.931 20.332 18.129 1.00 23.96 41 GLN B N 1
ATOM 2472 C CA . GLN B 1 41 ? 17.483 20.200 19.517 1.00 20.70 41 GLN B CA 1
ATOM 2473 C C . GLN B 1 41 ? 17.301 18.766 19.998 1.00 23.66 41 GLN B C 1
ATOM 2474 O O . GLN B 1 41 ? 17.428 18.509 21.192 1.00 19.90 41 GLN B O 1
ATOM 2480 N N . ASP B 1 42 ? 17.015 17.842 19.082 1.00 18.59 42 ASP B N 1
ATOM 2481 C CA . ASP B 1 42 ? 16.761 16.447 19.459 1.00 20.54 42 ASP B CA 1
ATOM 2482 C C . ASP B 1 42 ? 17.849 15.500 18.940 1.00 21.24 42 ASP B C 1
ATOM 2483 O O . ASP B 1 42 ? 17.664 14.283 18.891 1.00 20.05 42 ASP B O 1
ATOM 2488 N N . PHE B 1 43 ? 18.962 16.091 18.517 1.00 17.75 43 PHE B N 1
ATOM 2489 C CA . PHE B 1 43 ? 20.152 15.364 18.127 1.00 18.76 43 PHE B CA 1
ATOM 2490 C C . PHE B 1 43 ? 19.951 14.481 16.894 1.00 22.90 43 PHE B C 1
ATOM 2491 O O . PHE B 1 43 ? 20.657 13.508 16.703 1.00 24.30 43 PHE B O 1
ATOM 2499 N N . SER B 1 44 ? 19.020 14.872 16.029 1.00 21.07 44 SER B N 1
ATOM 2500 C CA . SER B 1 44 ? 18.712 14.117 14.821 1.00 19.72 44 SER B CA 1
ATOM 2501 C C . SER B 1 44 ? 19.414 14.692 13.569 1.00 20.74 44 SER B C 1
ATOM 2502 O O . SER B 1 44 ? 19.472 14.045 12.523 1.00 23.09 44 SER B O 1
ATOM 2505 N N . CYS B 1 45 ? 19.950 15.902 13.693 1.00 21.50 45 CYS B N 1
ATOM 2506 C CA . CYS B 1 45 ? 20.665 16.558 12.590 1.00 23.59 45 CYS B CA 1
ATOM 2507 C C . CYS B 1 45 ? 21.892 17.322 13.060 1.00 19.72 45 CYS B C 1
ATOM 2508 O O . CYS B 1 45 ? 22.026 17.590 14.264 1.00 16.54 45 CYS B O 1
ATOM 2511 N N . VAL B 1 46 ? 22.780 17.671 12.117 1.00 10.99 46 VAL B N 1
ATOM 2512 C CA . VAL B 1 46 ? 23.842 18.603 12.424 1.00 16.38 46 VAL B CA 1
ATOM 2513 C C . VAL B 1 46 ? 23.876 19.749 11.416 1.00 21.11 46 VAL B C 1
ATOM 2514 O O . VAL B 1 46 ? 23.829 19.522 10.201 1.00 23.29 46 VAL B O 1
ATOM 2518 N N . SER B 1 47 ? 23.956 20.975 11.924 1.00 18.13 47 SER B N 1
ATOM 2519 C CA . SER B 1 47 ? 24.094 22.136 11.058 1.00 22.15 47 SER B CA 1
ATOM 2520 C C . SER B 1 47 ? 25.538 22.620 11.108 1.00 19.06 47 SER B C 1
ATOM 2521 O O . SER B 1 47 ? 26.183 22.630 12.170 1.00 20.32 47 SER B O 1
ATOM 2524 N N . VAL B 1 48 ? 26.057 23.003 9.946 1.00 20.77 48 VAL B N 1
ATOM 2525 C CA . VAL B 1 48 ? 27.479 23.320 9.836 1.00 23.40 48 VAL B CA 1
ATOM 2526 C C . VAL B 1 48 ? 27.712 24.566 9.016 1.00 21.44 48 VAL B C 1
ATOM 2527 O O . VAL B 1 48 ? 27.130 24.731 7.950 1.00 19.50 48 VAL B O 1
ATOM 2531 N N . GLY B 1 49 ? 28.569 25.440 9.513 1.00 23.31 49 GLY B N 1
ATOM 2532 C CA . GLY B 1 49 ? 28.871 26.667 8.801 1.00 25.13 49 GLY B CA 1
ATOM 2533 C C . GLY B 1 49 ? 30.302 26.622 8.324 1.00 22.33 49 GLY B C 1
ATOM 2534 O O . GLY B 1 49 ? 31.165 26.195 9.070 1.00 25.28 49 GLY B O 1
ATOM 2535 N N . TYR B 1 50 ? 30.534 27.034 7.076 1.00 25.18 50 TYR B N 1
ATOM 2536 C CA . TYR B 1 50 ? 31.868 27.017 6.475 1.00 26.99 50 TYR B CA 1
ATOM 2537 C C . TYR B 1 50 ? 32.261 28.409 5.954 1.00 33.16 50 TYR B C 1
ATOM 2538 O O . TYR B 1 50 ? 31.474 29.363 6.006 1.00 22.90 50 TYR B O 1
ATOM 2547 N N . SER B 1 51 ? 33.471 28.507 5.408 1.00 27.50 51 SER B N 1
ATOM 2548 C CA . SER B 1 51 ? 33.940 29.751 4.826 1.00 23.22 51 SER B CA 1
ATOM 2549 C C . SER B 1 51 ? 33.146 30.088 3.564 1.00 23.83 51 SER B C 1
ATOM 2550 O O . SER B 1 51 ? 33.132 31.227 3.126 1.00 29.08 51 SER B O 1
ATOM 2553 N N . ASN B 1 52 ? 32.449 29.112 2.995 1.00 29.51 52 ASN B N 1
ATOM 2554 C CA . ASN B 1 52 ? 31.690 29.370 1.776 1.00 23.25 52 ASN B CA 1
ATOM 2555 C C . ASN B 1 52 ? 30.268 28.820 1.789 1.00 29.95 52 ASN B C 1
ATOM 2556 O O . ASN B 1 52 ? 29.764 28.382 0.761 1.00 31.35 52 ASN B O 1
ATOM 2561 N N . GLY B 1 53 ? 29.613 28.859 2.947 1.00 32.91 53 GLY B N 1
ATOM 2562 C CA . GLY B 1 53 ? 28.224 28.445 3.034 1.00 31.69 53 GLY B CA 1
ATOM 2563 C C . GLY B 1 53 ? 27.848 27.637 4.275 1.00 27.22 53 GLY B C 1
ATOM 2564 O O . GLY B 1 53 ? 28.451 27.781 5.337 1.00 25.58 53 GLY B O 1
ATOM 2565 N N . TYR B 1 54 ? 26.831 26.796 4.134 1.00 26.41 54 TYR B N 1
ATOM 2566 C CA . TYR B 1 54 ? 26.365 25.971 5.242 1.00 23.03 54 TYR B CA 1
ATOM 2567 C C . TYR B 1 54 ? 25.729 24.703 4.715 1.00 27.05 54 TYR B C 1
ATOM 2568 O O . TYR B 1 54 ? 25.199 24.677 3.603 1.00 27.48 54 TYR B O 1
ATOM 2577 N N . LYS B 1 55 ? 25.811 23.644 5.512 1.00 18.27 55 LYS B N 1
ATOM 2578 C CA . LYS B 1 55 ? 25.191 22.366 5.177 1.00 23.97 55 LYS B CA 1
ATOM 2579 C C . LYS B 1 55 ? 24.387 21.830 6.372 1.00 23.38 55 LYS B C 1
ATOM 2580 O O . LYS B 1 55 ? 24.698 22.129 7.517 1.00 19.60 55 LYS B O 1
ATOM 2586 N N . ILE B 1 56 ? 23.353 21.048 6.092 1.00 23.44 56 ILE B N 1
ATOM 2587 C CA . ILE B 1 56 ? 22.683 20.259 7.114 1.00 20.74 56 ILE B CA 1
ATOM 2588 C C . ILE B 1 56 ? 23.009 18.789 6.882 1.00 21.12 56 ILE B C 1
ATOM 2589 O O . ILE B 1 56 ? 22.913 18.297 5.762 1.00 21.29 56 ILE B O 1
ATOM 2594 N N . TYR B 1 57 ? 23.365 18.083 7.946 1.00 22.66 57 TYR B N 1
ATOM 2595 C CA . TYR B 1 57 ? 23.472 16.628 7.882 1.00 23.26 57 TYR B CA 1
ATOM 2596 C C . TYR B 1 57 ? 22.432 15.876 8.729 1.00 22.72 57 TYR B C 1
ATOM 2597 O O . TYR B 1 57 ? 22.117 16.282 9.853 1.00 22.30 57 TYR B O 1
ATOM 2606 N N . ASN B 1 58 ? 21.893 14.788 8.182 1.00 25.18 58 ASN B N 1
ATOM 2607 C CA A ASN B 1 58 ? 21.108 13.843 8.975 0.65 23.14 58 ASN B CA 1
ATOM 2608 C CA B ASN B 1 58 ? 21.110 13.844 8.961 0.35 22.95 58 ASN B CA 1
ATOM 2609 C C . ASN B 1 58 ? 22.050 12.971 9.789 1.00 24.42 58 ASN B C 1
ATOM 2610 O O . ASN B 1 58 ? 23.102 12.572 9.305 1.00 19.31 58 ASN B O 1
ATOM 2619 N N . CYS B 1 59 ? 21.693 12.699 11.038 1.00 16.75 59 CYS B N 1
ATOM 2620 C CA . CYS B 1 59 ? 22.519 11.806 11.859 1.00 29.41 59 CYS B CA 1
ATOM 2621 C C . CYS B 1 59 ? 22.275 10.313 11.642 1.00 25.23 59 CYS B C 1
ATOM 2622 O O . CYS B 1 59 ? 23.204 9.522 11.768 1.00 26.94 59 CYS B O 1
ATOM 2625 N N . GLU B 1 60 ? 21.045 9.921 11.326 1.00 21.60 60 GLU B N 1
ATOM 2626 C CA . GLU B 1 60 ? 20.713 8.490 11.221 1.00 24.14 60 GLU B CA 1
ATOM 2627 C C . GLU B 1 60 ? 19.804 8.207 10.031 1.00 24.45 60 GLU B C 1
ATOM 2628 O O . GLU B 1 60 ? 18.618 8.532 10.070 1.00 26.23 60 GLU B O 1
ATOM 2634 N N . PRO B 1 61 ? 20.351 7.626 8.956 1.00 22.13 61 PRO B N 1
ATOM 2635 C CA . PRO B 1 61 ? 21.783 7.382 8.741 1.00 25.08 61 PRO B CA 1
ATOM 2636 C C . PRO B 1 61 ? 22.498 8.692 8.415 1.00 23.06 61 PRO B C 1
ATOM 2637 O O . PRO B 1 61 ? 21.858 9.654 8.000 1.00 21.94 61 PRO B O 1
ATOM 2641 N N . PHE B 1 62 ? 23.803 8.735 8.624 1.00 22.05 62 PHE B N 1
ATOM 2642 C CA . PHE B 1 62 ? 24.554 9.954 8.408 1.00 19.12 62 PHE B CA 1
ATOM 2643 C C . PHE B 1 62 ? 24.622 10.317 6.928 1.00 24.89 62 PHE B C 1
ATOM 2644 O O . PHE B 1 62 ? 24.953 9.505 6.079 1.00 18.57 62 PHE B O 1
ATOM 2652 N N . GLY B 1 63 ? 24.335 11.570 6.615 1.00 24.45 63 GLY B N 1
ATOM 2653 C CA . GLY B 1 63 ? 24.493 12.008 5.248 1.00 26.86 63 GLY B CA 1
ATOM 2654 C C . GLY B 1 63 ? 23.984 13.416 5.079 1.00 26.05 63 GLY B C 1
ATOM 2655 O O . GLY B 1 63 ? 23.036 13.828 5.761 1.00 19.86 63 GLY B O 1
ATOM 2656 N N . GLN B 1 64 ? 24.634 14.145 4.176 1.00 25.22 64 GLN B N 1
ATOM 2657 C CA . GLN B 1 64 ? 24.234 15.511 3.832 1.00 27.02 64 GLN B CA 1
ATOM 2658 C C . GLN B 1 64 ? 22.812 15.531 3.308 1.00 29.06 64 GLN B C 1
ATOM 2659 O O . GLN B 1 64 ? 22.474 14.747 2.434 1.00 30.27 64 GLN B O 1
ATOM 2665 N N . CYS B 1 65 ? 21.969 16.418 3.843 1.00 29.57 65 CYS B N 1
ATOM 2666 C CA . CYS B 1 65 ? 20.597 16.519 3.356 1.00 24.31 65 CYS B CA 1
ATOM 2667 C C . CYS B 1 65 ? 20.243 17.934 2.880 1.00 29.80 65 CYS B C 1
ATOM 2668 O O . CYS B 1 65 ? 19.187 18.141 2.286 1.00 26.95 65 CYS B O 1
ATOM 2671 N N . TYR B 1 66 ? 21.131 18.892 3.120 1.00 26.78 66 TYR B N 1
ATOM 2672 C CA . TYR B 1 66 ? 20.946 20.229 2.586 1.00 30.62 66 TYR B CA 1
ATOM 2673 C C . TYR B 1 66 ? 22.299 20.894 2.395 1.00 30.27 66 TYR B C 1
ATOM 2674 O O . TYR B 1 66 ? 23.208 20.710 3.202 1.00 25.57 66 TYR B O 1
ATOM 2683 N N . SER B 1 67 ? 22.433 21.668 1.322 1.00 26.23 67 SER B N 1
ATOM 2684 C CA . SER B 1 67 ? 23.646 22.458 1.113 1.00 31.49 67 SER B CA 1
ATOM 2685 C C . SER B 1 67 ? 23.321 23.804 0.458 1.00 35.73 67 SER B C 1
ATOM 2686 O O . SER B 1 67 ? 22.354 23.920 -0.290 1.00 32.46 67 SER B O 1
ATOM 2689 N N . LYS B 1 68 ? 24.138 24.814 0.738 1.00 35.94 68 LYS B N 1
ATOM 2690 C CA . LYS B 1 68 ? 23.897 26.163 0.234 1.00 27.24 68 LYS B CA 1
ATOM 2691 C C . LYS B 1 68 ? 25.179 26.973 0.189 1.00 30.57 68 LYS B C 1
ATOM 2692 O O . LYS B 1 68 ? 25.758 27.284 1.235 1.00 28.46 68 LYS B O 1
ATOM 2698 N N . SER B 1 69 ? 25.627 27.320 -1.015 1.00 31.02 69 SER B N 1
ATOM 2699 C CA . SER B 1 69 ? 26.816 28.163 -1.161 1.00 34.06 69 SER B CA 1
ATOM 2700 C C . SER B 1 69 ? 26.501 29.610 -0.779 1.00 37.07 69 SER B C 1
ATOM 2701 O O . SER B 1 69 ? 25.454 30.140 -1.141 1.00 41.86 69 SER B O 1
ATOM 2704 N N . ASP B 1 70 ? 27.415 30.240 -0.044 1.00 37.88 70 ASP B N 1
ATOM 2705 C CA . ASP B 1 70 ? 27.188 31.573 0.518 1.00 28.51 70 ASP B CA 1
ATOM 2706 C C . ASP B 1 70 ? 28.516 32.147 0.980 1.00 30.03 70 ASP B C 1
ATOM 2707 O O . ASP B 1 70 ? 29.574 31.625 0.638 1.00 31.10 70 ASP B O 1
ATOM 2712 N N . GLY B 1 71 ? 28.464 33.193 1.792 1.00 30.50 71 GLY B N 1
ATOM 2713 C CA . GLY B 1 71 ? 29.669 33.729 2.394 1.00 29.87 71 GLY B CA 1
ATOM 2714 C C . GLY B 1 71 ? 30.112 32.903 3.589 1.00 31.09 71 GLY B C 1
ATOM 2715 O O . GLY B 1 71 ? 29.675 31.768 3.760 1.00 28.06 71 GLY B O 1
ATOM 2716 N N . SER B 1 72 ? 30.995 33.469 4.406 1.00 27.63 72 SER B N 1
ATOM 2717 C CA . SER B 1 72 ? 31.492 32.790 5.585 1.00 27.28 72 SER B CA 1
ATOM 2718 C C . SER B 1 72 ? 30.449 32.786 6.690 1.00 30.83 72 SER B C 1
ATOM 2719 O O . SER B 1 72 ? 30.002 33.846 7.156 1.00 26.58 72 SER B O 1
ATOM 2722 N N . ILE B 1 73 ? 30.078 31.583 7.116 1.00 25.94 73 ILE B N 1
ATOM 2723 C CA . ILE B 1 73 ? 29.030 31.414 8.113 1.00 26.88 73 ILE B CA 1
ATOM 2724 C C . ILE B 1 73 ? 29.584 31.101 9.513 1.00 26.44 73 ILE B C 1
ATOM 2725 O O . ILE B 1 73 ? 30.288 30.093 9.716 1.00 20.47 73 ILE B O 1
ATOM 2730 N N . GLY B 1 74 ? 29.259 31.959 10.475 1.00 15.96 74 GLY B N 1
ATOM 2731 C CA . GLY B 1 74 ? 29.724 31.789 11.841 1.00 25.13 74 GLY B CA 1
ATOM 2732 C C . GLY B 1 74 ? 28.816 30.985 12.757 1.00 24.77 74 GLY B C 1
ATOM 2733 O O . GLY B 1 74 ? 29.297 30.299 13.642 1.00 27.97 74 GLY B O 1
ATOM 2734 N N . ILE B 1 75 ? 27.505 31.100 12.566 1.00 25.19 75 ILE B N 1
ATOM 2735 C CA . ILE B 1 75 ? 26.503 30.343 13.333 1.00 16.57 75 ILE B CA 1
ATOM 2736 C C . ILE B 1 75 ? 25.383 29.930 12.370 1.00 25.51 75 ILE B C 1
ATOM 2737 O O . ILE B 1 75 ? 24.982 30.721 11.503 1.00 23.82 75 ILE B O 1
ATOM 2742 N N . VAL B 1 76 ? 24.964 28.667 12.450 1.00 25.33 76 VAL B N 1
ATOM 2743 C CA A VAL B 1 76 ? 23.759 28.215 11.772 0.57 21.09 76 VAL B CA 1
ATOM 2744 C CA B VAL B 1 76 ? 23.770 28.163 11.758 0.43 21.03 76 VAL B CA 1
ATOM 2745 C C . VAL B 1 76 ? 23.052 27.238 12.702 1.00 24.75 76 VAL B C 1
ATOM 2746 O O . VAL B 1 76 ? 23.525 26.133 12.944 1.00 20.28 76 VAL B O 1
ATOM 2753 N N . GLU B 1 77 ? 21.930 27.690 13.242 1.00 17.61 77 GLU B N 1
ATOM 2754 C CA . GLU B 1 77 ? 21.155 26.891 14.184 1.00 20.95 77 GLU B CA 1
ATOM 2755 C C . GLU B 1 77 ? 19.853 26.432 13.560 1.00 22.20 77 GLU B C 1
ATOM 2756 O O . GLU B 1 77 ? 19.275 27.131 12.749 1.00 23.14 77 GLU B O 1
ATOM 2762 N N . MET B 1 78 ? 19.406 25.239 13.934 1.00 25.16 78 MET B N 1
ATOM 2763 C CA . MET B 1 78 ? 18.184 24.691 13.384 1.00 24.60 78 MET B CA 1
ATOM 2764 C C . MET B 1 78 ? 17.013 24.850 14.342 1.00 23.04 78 MET B C 1
ATOM 2765 O O . MET B 1 78 ? 17.177 25.219 15.499 1.00 22.53 78 MET B O 1
ATOM 2770 N N . LEU B 1 79 ? 15.828 24.556 13.833 1.00 22.59 79 LEU B N 1
ATOM 2771 C CA . LEU B 1 79 ? 14.661 24.385 14.665 1.00 19.93 79 LEU B CA 1
ATOM 2772 C C . LEU B 1 79 ? 14.157 22.970 14.453 1.00 21.00 79 LEU B C 1
ATOM 2773 O O . LEU B 1 79 ? 13.412 22.704 13.506 1.00 26.14 79 LEU B O 1
ATOM 2778 N N . PHE B 1 80 ? 14.580 22.070 15.328 1.00 23.05 80 PHE B N 1
ATOM 2779 C CA . PHE B 1 80 ? 14.341 20.643 15.140 1.00 25.37 80 PHE B CA 1
ATOM 2780 C C . PHE B 1 80 ? 14.739 20.227 13.722 1.00 24.38 80 PHE B C 1
ATOM 2781 O O . PHE B 1 80 ? 15.894 20.420 13.315 1.00 24.86 80 PHE B O 1
ATOM 2789 N N . SER B 1 81 ? 13.807 19.662 12.966 1.00 21.30 81 SER B N 1
ATOM 2790 C CA . SER B 1 81 ? 14.063 19.382 11.554 1.00 18.55 81 SER B CA 1
ATOM 2791 C C . SER B 1 81 ? 13.079 20.110 10.650 1.00 33.05 81 SER B C 1
ATOM 2792 O O . SER B 1 81 ? 12.678 19.576 9.611 1.00 31.39 81 SER B O 1
ATOM 2795 N N . SER B 1 82 ? 12.672 21.313 11.055 1.00 24.50 82 SER B N 1
ATOM 2796 C CA . SER B 1 82 ? 11.857 22.166 10.201 1.00 24.52 82 SER B CA 1
ATOM 2797 C C . SER B 1 82 ? 12.737 22.820 9.136 1.00 28.45 82 SER B C 1
ATOM 2798 O O . SER B 1 82 ? 13.948 22.633 9.134 1.00 25.86 82 SER B O 1
ATOM 2801 N N . SER B 1 83 ? 12.145 23.612 8.251 1.00 28.26 83 SER B N 1
ATOM 2802 C CA . SER B 1 83 ? 12.943 24.272 7.229 1.00 32.15 83 SER B CA 1
ATOM 2803 C C . SER B 1 83 ? 13.445 25.634 7.704 1.00 25.25 83 SER B C 1
ATOM 2804 O O . SER B 1 83 ? 14.020 26.389 6.927 1.00 26.20 83 SER B O 1
ATOM 2807 N N . LEU B 1 84 ? 13.248 25.927 8.987 1.00 27.54 84 LEU B N 1
ATOM 2808 C CA . LEU B 1 84 ? 13.658 27.205 9.567 1.00 24.62 84 LEU B CA 1
ATOM 2809 C C . LEU B 1 84 ? 15.124 27.189 10.017 1.00 30.21 84 LEU B C 1
ATOM 2810 O O . LEU B 1 84 ? 15.536 26.315 10.790 1.00 23.23 84 LEU B O 1
ATOM 2815 N N . LEU B 1 85 ? 15.915 28.153 9.536 1.00 23.85 85 LEU B N 1
ATOM 2816 C CA . LEU B 1 85 ? 17.321 28.243 9.949 1.00 25.86 85 LEU B CA 1
ATOM 2817 C C . LEU B 1 85 ? 17.686 29.638 10.464 1.00 23.84 85 LEU B C 1
ATOM 2818 O O . LEU B 1 85 ? 17.303 30.646 9.884 1.00 29.59 85 LEU B O 1
ATOM 2823 N N . ALA B 1 86 ? 18.426 29.684 11.563 1.00 26.07 86 ALA B N 1
ATOM 2824 C CA . ALA B 1 86 ? 18.952 30.947 12.059 1.00 20.13 86 ALA B CA 1
ATOM 2825 C C . ALA B 1 86 ? 20.399 31.013 11.651 1.00 25.02 86 ALA B C 1
ATOM 2826 O O . ALA B 1 86 ? 21.170 30.134 12.020 1.00 23.89 86 ALA B O 1
ATOM 2828 N N . ILE B 1 87 ? 20.757 32.041 10.889 1.00 19.11 87 ILE B N 1
ATOM 2829 C CA . ILE B 1 87 ? 22.107 32.175 10.332 1.00 20.93 87 ILE B CA 1
ATOM 2830 C C . ILE B 1 87 ? 22.820 33.481 10.687 1.00 19.08 87 ILE B C 1
ATOM 2831 O O . ILE B 1 87 ? 22.225 34.587 10.698 1.00 15.34 87 ILE B O 1
ATOM 2836 N N . VAL B 1 88 ? 24.096 33.336 11.034 1.00 21.58 88 VAL B N 1
ATOM 2837 C CA . VAL B 1 88 ? 24.948 34.464 11.407 1.00 23.08 88 VAL B CA 1
ATOM 2838 C C . VAL B 1 88 ? 26.306 34.446 10.661 1.00 23.82 88 VAL B C 1
ATOM 2839 O O . VAL B 1 88 ? 26.977 33.396 10.524 1.00 21.23 88 VAL B O 1
ATOM 2843 N N . GLY B 1 89 ? 26.716 35.606 10.167 1.00 22.59 89 GLY B N 1
ATOM 2844 C CA . GLY B 1 89 ? 27.986 35.696 9.445 1.00 23.16 89 GLY B CA 1
ATOM 2845 C C . GLY B 1 89 ? 29.248 35.550 10.285 1.00 25.75 89 GLY B C 1
ATOM 2846 O O . GLY B 1 89 ? 29.280 35.904 11.461 1.00 24.98 89 GLY B O 1
ATOM 2847 N N . MET B 1 90 ? 30.303 35.018 9.672 1.00 31.86 90 MET B N 1
ATOM 2848 C CA . MET B 1 90 ? 31.615 35.042 10.290 1.00 29.53 90 MET B CA 1
ATOM 2849 C C . MET B 1 90 ? 32.449 36.083 9.551 1.00 33.94 90 MET B C 1
ATOM 2850 O O . MET B 1 90 ? 32.719 35.935 8.356 1.00 30.33 90 MET B O 1
ATOM 2855 N N . GLY B 1 91 ? 32.856 37.129 10.254 1.00 25.70 91 GLY B N 1
ATOM 2856 C CA . GLY B 1 91 ? 33.528 38.243 9.609 1.00 31.73 91 GLY B CA 1
ATOM 2857 C C . GLY B 1 91 ? 32.571 39.166 8.863 1.00 33.95 91 GLY B C 1
ATOM 2858 O O . GLY B 1 91 ? 31.481 38.762 8.447 1.00 36.41 91 GLY B O 1
ATOM 2859 N N . GLU B 1 92 ? 32.987 40.410 8.674 1.00 31.81 92 GLU B N 1
ATOM 2860 C CA . GLU B 1 92 ? 32.134 41.404 8.026 1.00 30.42 92 GLU B CA 1
ATOM 2861 C C . GLU B 1 92 ? 32.115 41.223 6.516 1.00 35.93 92 GLU B C 1
ATOM 2862 O O . GLU B 1 92 ? 33.148 41.302 5.850 1.00 34.19 92 GLU B O 1
ATOM 2868 N N . GLN B 1 93 ? 30.935 40.956 5.975 1.00 30.48 93 GLN B N 1
ATOM 2869 C CA . GLN B 1 93 ? 30.775 40.847 4.533 1.00 31.89 93 GLN B CA 1
ATOM 2870 C C . GLN B 1 93 ? 29.625 41.749 4.099 1.00 38.17 93 GLN B C 1
ATOM 2871 O O . GLN B 1 93 ? 29.014 42.435 4.937 1.00 38.73 93 GLN B O 1
ATOM 2877 N N . HIS B 1 94 ? 29.319 41.758 2.804 1.00 37.53 94 HIS B N 1
ATOM 2878 C CA . HIS B 1 94 ? 28.320 42.698 2.304 1.00 48.79 94 HIS B CA 1
ATOM 2879 C C . HIS B 1 94 ? 26.936 42.385 2.861 1.00 46.28 94 HIS B C 1
ATOM 2880 O O . HIS B 1 94 ? 26.226 43.293 3.325 1.00 40.95 94 HIS B O 1
ATOM 2887 N N . SER B 1 95 ? 26.567 41.104 2.813 1.00 41.98 95 SER B N 1
ATOM 2888 C CA . SER B 1 95 ? 25.237 40.667 3.239 1.00 41.64 95 SER B CA 1
ATOM 2889 C C . SER B 1 95 ? 25.288 39.673 4.402 1.00 40.50 95 SER B C 1
ATOM 2890 O O . SER B 1 95 ? 24.272 39.083 4.771 1.00 39.16 95 SER B O 1
ATOM 2893 N N . LEU B 1 96 ? 26.476 39.486 4.966 1.00 35.58 96 LEU B N 1
ATOM 2894 C CA . LEU B 1 96 ? 26.632 38.692 6.175 1.00 25.60 96 LEU B CA 1
ATOM 2895 C C . LEU B 1 96 ? 27.430 39.517 7.145 1.00 27.17 96 LEU B C 1
ATOM 2896 O O . LEU B 1 96 ? 28.258 40.326 6.735 1.00 30.28 96 LEU B O 1
ATOM 2901 N N . SER B 1 97 ? 27.193 39.299 8.433 1.00 25.20 97 SER B N 1
ATOM 2902 C CA . SER B 1 97 ? 27.916 39.996 9.479 1.00 24.28 97 SER B CA 1
ATOM 2903 C C . SER B 1 97 ? 27.723 39.228 10.777 1.00 24.93 97 SER B C 1
ATOM 2904 O O . SER B 1 97 ? 26.683 38.593 10.956 1.00 24.14 97 SER B O 1
ATOM 2907 N N . PRO B 1 98 ? 28.728 39.269 11.673 1.00 29.21 98 PRO B N 1
ATOM 2908 C CA . PRO B 1 98 ? 28.634 38.621 12.991 1.00 29.96 98 PRO B CA 1
ATOM 2909 C C . PRO B 1 98 ? 27.651 39.317 13.908 1.00 26.21 98 PRO B C 1
ATOM 2910 O O . PRO B 1 98 ? 27.312 38.743 14.939 1.00 23.30 98 PRO B O 1
ATOM 2914 N N . ARG B 1 99 ? 27.214 40.524 13.526 1.00 26.55 99 ARG B N 1
ATOM 2915 C CA . ARG B 1 99 ? 26.314 41.351 14.333 1.00 29.47 99 ARG B CA 1
ATOM 2916 C C . ARG B 1 99 ? 24.855 41.228 13.873 1.00 25.10 99 ARG B C 1
ATOM 2917 O O . ARG B 1 99 ? 23.941 41.839 14.447 1.00 21.20 99 ARG B O 1
ATOM 2925 N N . ARG B 1 100 ? 24.652 40.397 12.856 1.00 24.66 100 ARG B N 1
ATOM 2926 C CA . ARG B 1 100 ? 23.377 40.298 12.181 1.00 24.69 100 ARG B CA 1
ATOM 2927 C C . ARG B 1 100 ? 22.871 38.863 12.101 1.00 26.82 100 ARG B C 1
ATOM 2928 O O . ARG B 1 100 ? 23.608 37.917 11.792 1.00 25.95 100 ARG B O 1
ATOM 2936 N N . LEU B 1 101 ? 21.591 38.720 12.373 1.00 22.41 101 LEU B N 1
ATOM 2937 C CA . LEU B 1 101 ? 20.945 37.436 12.319 1.00 15.76 101 LEU B CA 1
ATOM 2938 C C . LEU B 1 101 ? 19.944 37.383 11.166 1.00 22.14 101 LEU B C 1
ATOM 2939 O O . LEU B 1 101 ? 19.055 38.226 11.054 1.00 16.97 101 LEU B O 1
ATOM 2944 N N . LYS B 1 102 ? 20.078 36.397 10.303 1.00 16.76 102 LYS B N 1
ATOM 2945 C CA . LYS B 1 102 ? 19.082 36.178 9.266 1.00 14.36 102 LYS B CA 1
ATOM 2946 C C . LYS B 1 102 ? 18.285 34.924 9.533 1.00 19.70 102 LYS B C 1
ATOM 2947 O O . LYS B 1 102 ? 18.863 33.830 9.655 1.00 18.92 102 LYS B O 1
ATOM 2949 N N . ILE B 1 103 ? 16.965 35.066 9.626 1.00 23.84 103 ILE B N 1
ATOM 2950 C CA . ILE B 1 103 ? 16.084 33.911 9.713 1.00 26.72 103 ILE B CA 1
ATOM 2951 C C . ILE B 1 103 ? 15.496 33.536 8.360 1.00 27.97 103 ILE B C 1
ATOM 2952 O O . ILE B 1 103 ? 14.737 34.301 7.760 1.00 23.77 103 ILE B O 1
ATOM 2957 N N . ILE B 1 104 ? 15.810 32.328 7.903 1.00 25.12 104 ILE B N 1
ATOM 2958 C CA . ILE B 1 104 ? 15.375 31.896 6.592 1.00 18.27 104 ILE B CA 1
ATOM 2959 C C . ILE B 1 104 ? 14.564 30.589 6.593 1.00 35.26 104 ILE B C 1
ATOM 2960 O O . ILE B 1 104 ? 14.638 29.757 7.522 1.00 26.24 104 ILE B O 1
ATOM 2965 N N . ASN B 1 105 ? 13.799 30.428 5.516 1.00 28.61 105 ASN B N 1
ATOM 2966 C CA . ASN B 1 105 ? 13.043 29.212 5.243 1.00 37.27 105 ASN B CA 1
ATOM 2967 C C . ASN B 1 105 ? 13.634 28.561 4.006 1.00 36.89 105 ASN B C 1
ATOM 2968 O O . ASN B 1 105 ? 13.554 29.136 2.930 1.00 32.98 105 ASN B O 1
ATOM 2973 N N . THR B 1 106 ? 14.230 27.374 4.168 1.00 33.30 106 THR B N 1
ATOM 2974 C CA . THR B 1 106 ? 14.934 26.677 3.076 1.00 33.54 106 THR B CA 1
ATOM 2975 C C . THR B 1 106 ? 14.007 26.086 2.014 1.00 39.54 106 THR B C 1
ATOM 2976 O O . THR B 1 106 ? 14.408 25.916 0.863 1.00 36.93 106 THR B O 1
ATOM 2980 N N . LYS B 1 107 ? 12.781 25.756 2.414 1.00 34.56 107 LYS B N 1
ATOM 2981 C CA . LYS B 1 107 ? 11.778 25.227 1.496 1.00 42.21 107 LYS B CA 1
ATOM 2982 C C . LYS B 1 107 ? 11.304 26.313 0.530 1.00 49.46 107 LYS B C 1
ATOM 2983 O O . LYS B 1 107 ? 11.447 26.185 -0.690 1.00 45.05 107 LYS B O 1
ATOM 2985 N N . ARG B 1 108 ? 10.745 27.385 1.081 1.00 49.84 108 ARG B N 1
ATOM 2986 C CA . ARG B 1 108 ? 10.299 28.508 0.268 1.00 51.70 108 ARG B CA 1
ATOM 2987 C C . ARG B 1 108 ? 11.473 29.359 -0.220 1.00 51.07 108 ARG B C 1
ATOM 2988 O O . ARG B 1 108 ? 11.284 30.278 -1.017 1.00 59.15 108 ARG B O 1
ATOM 2996 N N . GLN B 1 109 ? 12.680 29.027 0.235 1.00 45.91 109 GLN B N 1
ATOM 2997 C CA . GLN B 1 109 ? 13.903 29.711 -0.185 1.00 42.66 109 GLN B CA 1
ATOM 2998 C C . GLN B 1 109 ? 13.801 31.221 0.042 1.00 52.50 109 GLN B C 1
ATOM 2999 O O . GLN B 1 109 ? 14.216 32.026 -0.800 1.00 43.74 109 GLN B O 1
ATOM 3001 N N . THR B 1 110 ? 13.242 31.593 1.189 1.00 47.30 110 THR B N 1
ATOM 3002 C CA . THR B 1 110 ? 13.006 32.995 1.504 1.00 43.15 110 THR B CA 1
ATOM 3003 C C . THR B 1 110 ? 13.666 33.451 2.802 1.00 40.70 110 THR B C 1
ATOM 3004 O O . THR B 1 110 ? 14.054 32.640 3.654 1.00 31.59 110 THR B O 1
ATOM 3008 N N . THR B 1 111 ? 13.813 34.764 2.933 1.00 29.48 111 THR B N 1
ATOM 3009 C CA . THR B 1 111 ? 14.253 35.337 4.184 1.00 27.11 111 THR B CA 1
ATOM 3010 C C . THR B 1 111 ? 13.043 35.823 4.940 1.00 32.33 111 THR B C 1
ATOM 3011 O O . THR B 1 111 ? 12.270 36.639 4.445 1.00 32.20 111 THR B O 1
ATOM 3015 N N . ILE B 1 112 ? 12.871 35.304 6.144 1.00 24.07 112 ILE B N 1
ATOM 3016 C CA . ILE B 1 112 ? 11.773 35.705 6.992 1.00 23.47 112 ILE B CA 1
ATOM 3017 C C . ILE B 1 112 ? 12.043 37.051 7.670 1.00 28.60 112 ILE B C 1
ATOM 3018 O O . ILE B 1 112 ? 11.212 37.944 7.647 1.00 20.83 112 ILE B O 1
ATOM 3023 N N . CYS B 1 113 ? 13.208 37.199 8.278 1.00 29.33 113 CYS B N 1
ATOM 3024 C CA . CYS B 1 113 ? 13.583 38.507 8.776 1.00 25.83 113 CYS B CA 1
ATOM 3025 C C . CYS B 1 113 ? 15.068 38.555 8.936 1.00 24.88 113 CYS B C 1
ATOM 3026 O O . CYS B 1 113 ? 15.743 37.522 8.923 1.00 22.56 113 CYS B O 1
ATOM 3029 N N . GLU B 1 114 ? 15.574 39.768 9.063 1.00 22.50 114 GLU B N 1
ATOM 3030 C CA . GLU B 1 114 ? 16.943 39.976 9.449 1.00 19.80 114 GLU B CA 1
ATOM 3031 C C . GLU B 1 114 ? 16.959 40.901 10.642 1.00 20.55 114 GLU B C 1
ATOM 3032 O O . GLU B 1 114 ? 16.213 41.875 10.685 1.00 17.68 114 GLU B O 1
ATOM 3038 N N . LEU B 1 115 ? 17.814 40.614 11.611 1.00 20.90 115 LEU B N 1
ATOM 3039 C CA . LEU B 1 115 ? 17.868 41.400 12.833 1.00 18.38 115 LEU B CA 1
ATOM 3040 C C . LEU B 1 115 ? 19.279 41.906 13.001 1.00 23.77 115 LEU B C 1
ATOM 3041 O O . LEU B 1 115 ? 20.225 41.144 12.824 1.00 21.97 115 LEU B O 1
ATOM 3046 N N . THR B 1 116 ? 19.432 43.189 13.339 1.00 24.52 116 THR B N 1
ATOM 3047 C CA . THR B 1 116 ? 20.764 43.777 13.475 1.00 20.63 116 THR B CA 1
ATOM 3048 C C . THR B 1 116 ? 21.064 44.170 14.926 1.00 25.64 116 THR B C 1
ATOM 3049 O O . THR B 1 116 ? 20.384 45.021 15.504 1.00 25.59 116 THR B O 1
ATOM 3053 N N . PHE B 1 117 ? 22.096 43.552 15.496 1.00 16.31 117 PHE B N 1
ATOM 3054 C CA . PHE B 1 117 ? 22.470 43.747 16.892 1.00 19.10 117 PHE B CA 1
ATOM 3055 C C . PHE B 1 117 ? 23.664 44.703 17.051 1.00 20.96 117 PHE B C 1
ATOM 3056 O O . PHE B 1 117 ? 24.402 44.928 16.094 1.00 22.26 117 PHE B O 1
ATOM 3064 N N . PRO B 1 118 ? 23.837 45.279 18.249 1.00 17.24 118 PRO B N 1
ATOM 3065 C CA . PRO B 1 118 ? 24.913 46.246 18.507 1.00 21.94 118 PRO B CA 1
ATOM 3066 C C . PRO B 1 118 ? 26.253 45.627 18.885 1.00 26.14 118 PRO B C 1
ATOM 3067 O O . PRO B 1 118 ? 27.167 46.363 19.290 1.00 20.60 118 PRO B O 1
ATOM 3071 N N . GLY B 1 119 ? 26.374 44.306 18.750 1.00 27.74 119 GLY B N 1
ATOM 3072 C CA . GLY B 1 119 ? 27.601 43.603 19.109 1.00 19.32 119 GLY B CA 1
ATOM 3073 C C . GLY B 1 119 ? 27.657 42.210 18.514 1.00 21.33 119 GLY B C 1
ATOM 3074 O O . GLY B 1 119 ? 26.680 41.743 17.936 1.00 18.50 119 GLY B O 1
ATOM 3075 N N . ALA B 1 120 ? 28.805 41.543 18.641 1.00 24.58 120 ALA B N 1
ATOM 3076 C CA . ALA B 1 120 ? 28.922 40.161 18.174 1.00 26.41 120 ALA B CA 1
ATOM 3077 C C . ALA B 1 120 ? 27.844 39.248 18.786 1.00 20.38 120 ALA B C 1
ATOM 3078 O O . ALA B 1 120 ? 27.682 39.181 20.006 1.00 20.21 120 ALA B O 1
ATOM 3080 N N . ILE B 1 121 ? 27.110 38.553 17.929 1.00 22.05 121 ILE B N 1
ATOM 3081 C CA . ILE B 1 121 ? 26.221 37.485 18.381 1.00 19.08 121 ILE B CA 1
ATOM 3082 C C . ILE B 1 121 ? 27.037 36.271 18.830 1.00 24.29 121 ILE B C 1
ATOM 3083 O O . ILE B 1 121 ? 27.777 35.677 18.032 1.00 23.12 121 ILE B O 1
ATOM 3088 N N . LEU B 1 122 ? 26.908 35.924 20.110 1.00 21.67 122 LEU B N 1
ATOM 3089 C CA . LEU B 1 122 ? 27.666 34.827 20.684 1.00 23.68 122 LEU B CA 1
ATOM 3090 C C . LEU B 1 122 ? 26.911 33.494 20.623 1.00 25.66 122 LEU B C 1
ATOM 3091 O O . LEU B 1 122 ? 27.525 32.437 20.671 1.00 21.15 122 LEU B O 1
ATOM 3096 N N . ALA B 1 123 ? 25.588 33.555 20.522 1.00 25.24 123 ALA B N 1
ATOM 3097 C CA . ALA B 1 123 ? 24.774 32.346 20.461 1.00 28.78 123 ALA B CA 1
ATOM 3098 C C . ALA B 1 123 ? 23.354 32.655 19.999 1.00 24.00 123 ALA B C 1
ATOM 3099 O O . ALA B 1 123 ? 22.830 33.734 20.223 1.00 23.29 123 ALA B O 1
ATOM 3101 N N . VAL B 1 124 ? 22.740 31.698 19.323 1.00 27.27 124 VAL B N 1
ATOM 3102 C CA . VAL B 1 124 ? 21.331 31.790 18.986 1.00 21.48 124 VAL B CA 1
ATOM 3103 C C . VAL B 1 124 ? 20.701 30.448 19.384 1.00 23.92 124 VAL B C 1
ATOM 3104 O O . VAL B 1 124 ? 21.201 29.387 18.980 1.00 19.98 124 VAL B O 1
ATOM 3108 N N . LYS B 1 125 ? 19.651 30.496 20.204 1.00 23.77 125 LYS B N 1
ATOM 3109 C CA . LYS B 1 125 ? 18.913 29.308 20.613 1.00 22.61 125 LYS B CA 1
ATOM 3110 C C . LYS B 1 125 ? 17.431 29.470 20.271 1.00 22.45 125 LYS B C 1
ATOM 3111 O O . LYS B 1 125 ? 16.908 30.577 20.255 1.00 21.32 125 LYS B O 1
ATOM 3117 N N . LEU B 1 126 ? 16.756 28.352 20.036 1.00 25.16 126 LEU B N 1
ATOM 3118 C CA . LEU B 1 126 ? 15.406 28.372 19.527 1.00 20.69 126 LEU B CA 1
ATOM 3119 C C . LEU B 1 126 ? 14.585 27.256 20.139 1.00 26.90 126 LEU B C 1
ATOM 3120 O O . LEU B 1 126 ? 15.095 26.165 20.372 1.00 20.16 126 LEU B O 1
ATOM 3125 N N . ASN B 1 127 ? 13.303 27.514 20.346 1.00 22.57 127 ASN B N 1
ATOM 3126 C CA . ASN B 1 127 ? 12.332 26.432 20.412 1.00 23.18 127 ASN B CA 1
ATOM 3127 C C . ASN B 1 127 ? 11.095 26.871 19.640 1.00 28.82 127 ASN B C 1
ATOM 3128 O O . ASN B 1 127 ? 11.133 27.880 18.934 1.00 25.30 127 ASN B O 1
ATOM 3133 N N . ARG B 1 128 ? 9.996 26.139 19.753 1.00 28.27 128 ARG B N 1
ATOM 3134 C CA . ARG B 1 128 ? 8.908 26.397 18.828 1.00 25.35 128 ARG B CA 1
ATOM 3135 C C . ARG B 1 128 ? 8.145 27.685 19.152 1.00 25.33 128 ARG B C 1
ATOM 3136 O O . ARG B 1 128 ? 7.397 28.174 18.318 1.00 30.12 128 ARG B O 1
ATOM 3144 N N . GLU B 1 129 ? 8.362 28.260 20.330 1.00 22.60 129 GLU B N 1
ATOM 3145 C CA . GLU B 1 129 ? 7.719 29.530 20.629 1.00 26.10 129 GLU B CA 1
ATOM 3146 C C . GLU B 1 129 ? 8.647 30.733 20.789 1.00 31.09 129 GLU B C 1
ATOM 3147 O O . GLU B 1 129 ? 8.178 31.866 20.821 1.00 25.77 129 GLU B O 1
ATOM 3153 N N . ARG B 1 130 ? 9.948 30.498 20.853 1.00 22.50 130 ARG B N 1
ATOM 3154 C CA . ARG B 1 130 ? 10.887 31.548 21.226 1.00 26.18 130 ARG B CA 1
ATOM 3155 C C . ARG B 1 130 ? 12.178 31.477 20.441 1.00 26.42 130 ARG B C 1
ATOM 3156 O O . ARG B 1 130 ? 12.668 30.379 20.157 1.00 27.80 130 ARG B O 1
ATOM 3164 N N . LEU B 1 131 ? 12.736 32.645 20.129 1.00 18.91 131 LEU B N 1
ATOM 3165 C CA . LEU B 1 131 ? 14.085 32.763 19.593 1.00 18.32 131 LEU B CA 1
ATOM 3166 C C . LEU B 1 131 ? 14.902 33.561 20.587 1.00 22.79 131 LEU B C 1
ATOM 3167 O O . LEU B 1 131 ? 14.489 34.638 20.991 1.00 23.62 131 LEU B O 1
ATOM 3172 N N . VAL B 1 132 ? 16.031 33.036 21.035 1.00 21.71 132 VAL B N 1
ATOM 3173 C CA . VAL B 1 132 ? 16.821 33.794 21.998 1.00 18.60 132 VAL B CA 1
ATOM 3174 C C . VAL B 1 132 ? 18.165 34.153 21.385 1.00 22.13 132 VAL B C 1
ATOM 3175 O O . VAL B 1 132 ? 18.842 33.286 20.834 1.00 19.86 132 VAL B O 1
ATOM 3179 N N . VAL B 1 133 ? 18.552 35.424 21.491 1.00 19.58 133 VAL B N 1
ATOM 3180 C CA . VAL B 1 133 ? 19.849 35.872 20.963 1.00 20.40 133 VAL B CA 1
ATOM 3181 C C . VAL B 1 133 ? 20.783 36.357 22.074 1.00 19.85 133 VAL B C 1
ATOM 3182 O O . VAL B 1 133 ? 20.451 37.246 22.849 1.00 22.00 133 VAL B O 1
ATOM 3186 N N . LEU B 1 134 ? 21.966 35.757 22.133 1.00 23.02 134 LEU B N 1
ATOM 3187 C CA . LEU B 1 134 ? 22.938 36.074 23.176 1.00 23.47 134 LEU B CA 1
ATOM 3188 C C . LEU B 1 134 ? 24.072 36.963 22.666 1.00 24.64 134 LEU B C 1
ATOM 3189 O O . LEU B 1 134 ? 24.793 36.587 21.746 1.00 27.05 134 LEU B O 1
ATOM 3194 N N . LEU B 1 135 ? 24.201 38.139 23.270 1.00 27.04 135 LEU B N 1
ATOM 3195 C CA . LEU B 1 135 ? 25.367 39.012 23.132 1.00 24.84 135 LEU B CA 1
ATOM 3196 C C . LEU B 1 135 ? 26.103 38.993 24.476 1.00 26.72 135 LEU B C 1
ATOM 3197 O O . LEU B 1 135 ? 25.544 38.524 25.477 1.00 26.91 135 LEU B O 1
ATOM 3202 N N . GLU B 1 136 ? 27.337 39.493 24.518 1.00 27.15 136 GLU B N 1
ATOM 3203 C CA . GLU B 1 136 ? 28.192 39.289 25.697 1.00 33.66 136 GLU B CA 1
ATOM 3204 C C . GLU B 1 136 ? 27.557 39.711 27.035 1.00 33.61 136 GLU B C 1
ATOM 3205 O O . GLU B 1 136 ? 27.748 39.037 28.060 1.00 28.16 136 GLU B O 1
ATOM 3211 N N . GLU B 1 137 ? 26.799 40.806 27.018 1.00 27.91 137 GLU B N 1
ATOM 3212 C CA . GLU B 1 137 ? 26.210 41.359 28.241 1.00 34.70 137 GLU B CA 1
ATOM 3213 C C . GLU B 1 137 ? 24.720 41.588 28.095 1.00 25.66 137 GLU B C 1
ATOM 3214 O O . GLU B 1 137 ? 24.084 42.170 28.965 1.00 31.05 137 GLU B O 1
ATOM 3220 N N . THR B 1 138 ? 24.145 41.089 27.013 1.00 30.96 138 THR B N 1
ATOM 3221 C CA . THR B 1 138 ? 22.708 41.238 26.824 1.00 30.24 138 THR B CA 1
ATOM 3222 C C . THR B 1 138 ? 22.077 39.995 26.182 1.00 25.26 138 THR B C 1
ATOM 3223 O O . THR B 1 138 ? 22.617 39.429 25.220 1.00 24.38 138 THR B O 1
ATOM 3227 N N . ILE B 1 139 ? 20.945 39.574 26.733 1.00 23.38 139 ILE B N 1
ATOM 3228 C CA . ILE B 1 139 ? 20.136 38.501 26.162 1.00 25.55 139 ILE B CA 1
ATOM 3229 C C . ILE B 1 139 ? 18.840 39.075 25.600 1.00 26.20 139 ILE B C 1
ATOM 3230 O O . ILE B 1 139 ? 18.121 39.774 26.301 1.00 27.98 139 ILE B O 1
ATOM 3235 N N . TYR B 1 140 ? 18.547 38.743 24.346 1.00 23.12 140 TYR B N 1
ATOM 3236 C CA . TYR B 1 140 ? 17.332 39.176 23.666 1.00 26.62 140 TYR B CA 1
ATOM 3237 C C . TYR B 1 140 ? 16.373 38.009 23.499 1.00 25.20 140 TYR B C 1
ATOM 3238 O O . TYR B 1 140 ? 16.736 36.991 22.914 1.00 21.81 140 TYR B O 1
ATOM 3247 N N . ILE B 1 141 ? 15.155 38.161 24.006 1.00 18.38 141 ILE B N 1
ATOM 3248 C CA . ILE B 1 141 ? 14.136 37.131 23.864 1.00 15.59 141 ILE B CA 1
ATOM 3249 C C . ILE B 1 141 ? 13.062 37.509 22.881 1.00 20.64 141 ILE B C 1
ATOM 3250 O O . ILE B 1 141 ? 12.347 38.513 23.064 1.00 23.94 141 ILE B O 1
ATOM 3255 N N . TYR B 1 142 ? 12.920 36.717 21.835 1.00 20.34 142 TYR B N 1
ATOM 3256 C CA . TYR B 1 142 ? 11.863 36.985 20.875 1.00 21.50 142 TYR B CA 1
ATOM 3257 C C . TYR B 1 142 ? 10.744 35.957 20.894 1.00 29.68 142 TYR B C 1
ATOM 3258 O O . TYR B 1 142 ? 10.956 34.796 21.256 1.00 22.03 142 TYR B O 1
ATOM 3267 N N . ASP B 1 143 ? 9.561 36.395 20.477 1.00 18.10 143 ASP B N 1
ATOM 3268 C CA . ASP B 1 143 ? 8.487 35.489 20.129 1.00 28.97 143 ASP B CA 1
ATOM 3269 C C . ASP B 1 143 ? 8.759 35.072 18.694 1.00 28.10 143 ASP B C 1
ATOM 3270 O O . ASP B 1 143 ? 8.712 35.893 17.788 1.00 28.60 143 ASP B O 1
ATOM 3275 N N . ILE B 1 144 ? 9.077 33.800 18.489 1.00 26.89 144 ILE B N 1
ATOM 3276 C CA . ILE B 1 144 ? 9.490 33.348 17.175 1.00 29.46 144 ILE B CA 1
ATOM 3277 C C . ILE B 1 144 ? 8.330 33.440 16.195 1.00 29.17 144 ILE B C 1
ATOM 3278 O O . ILE B 1 144 ? 8.539 33.511 14.992 1.00 30.78 144 ILE B O 1
ATOM 3283 N N . ASN B 1 145 ? 7.109 33.457 16.719 1.00 33.25 145 ASN B N 1
ATOM 3284 C CA . ASN B 1 145 ? 5.925 33.455 15.876 1.00 32.29 145 ASN B CA 1
ATOM 3285 C C . ASN B 1 145 ? 5.742 34.787 15.139 1.00 33.28 145 ASN B C 1
ATOM 3286 O O . ASN B 1 145 ? 5.343 34.798 13.980 1.00 28.90 145 ASN B O 1
ATOM 3291 N N . ASN B 1 146 ? 6.047 35.898 15.807 1.00 34.41 146 ASN B N 1
ATOM 3292 C CA . ASN B 1 146 ? 5.871 37.221 15.201 1.00 32.83 146 ASN B CA 1
ATOM 3293 C C . ASN B 1 146 ? 7.150 38.081 15.231 1.00 36.22 146 ASN B C 1
ATOM 3294 O O . ASN B 1 146 ? 7.158 39.217 14.750 1.00 34.83 146 ASN B O 1
ATOM 3299 N N . MET B 1 147 ? 8.217 37.516 15.793 1.00 32.25 147 MET B N 1
ATOM 3300 C CA . MET B 1 147 ? 9.521 38.177 15.942 1.00 33.14 147 MET B CA 1
ATOM 3301 C C . MET B 1 147 ? 9.446 39.444 16.777 1.00 33.70 147 MET B C 1
ATOM 3302 O O . MET B 1 147 ? 10.289 40.331 16.650 1.00 34.17 147 MET B O 1
ATOM 3307 N N . ARG B 1 148 ? 8.450 39.508 17.650 1.00 33.61 148 ARG B N 1
ATOM 3308 C CA . ARG B 1 148 ? 8.368 40.574 18.639 1.00 31.03 148 ARG B CA 1
ATOM 3309 C C . ARG B 1 148 ? 9.433 40.353 19.700 1.00 29.54 148 ARG B C 1
ATOM 3310 O O . ARG B 1 148 ? 9.572 39.242 20.220 1.00 29.68 148 ARG B O 1
ATOM 3318 N N . LEU B 1 149 ? 10.207 41.392 19.997 1.00 32.12 149 LEU B N 1
ATOM 3319 C CA . LEU B 1 149 ? 11.138 41.349 21.117 1.00 27.49 149 LEU B CA 1
ATOM 3320 C C . LEU B 1 149 ? 10.310 41.379 22.407 1.00 28.73 149 LEU B C 1
ATOM 3321 O O . LEU B 1 149 ? 9.603 42.336 22.668 1.00 27.62 149 LEU B O 1
ATOM 3326 N N . LEU B 1 150 ? 10.377 40.324 23.203 1.00 24.99 150 LEU B N 1
ATOM 3327 C CA . LEU B 1 150 ? 9.522 40.221 24.374 1.00 26.75 150 LEU B CA 1
ATOM 3328 C C . LEU B 1 150 ? 10.169 40.777 25.606 1.00 29.37 150 LEU B C 1
ATOM 3329 O O . LEU B 1 150 ? 9.526 41.412 26.438 1.00 30.25 150 LEU B O 1
ATOM 3334 N N . HIS B 1 151 ? 11.464 40.568 25.697 1.00 25.33 151 HIS B N 1
ATOM 3335 C CA . HIS B 1 151 ? 12.217 40.934 26.890 1.00 31.72 151 HIS B CA 1
ATOM 3336 C C . HIS B 1 151 ? 13.683 41.063 26.556 1.00 29.80 151 HIS B C 1
ATOM 3337 O O . HIS B 1 151 ? 14.203 40.378 25.679 1.00 26.92 151 HIS B O 1
ATOM 3344 N N . THR B 1 152 ? 14.346 41.955 27.269 1.00 27.06 152 THR B N 1
ATOM 3345 C CA . THR B 1 152 ? 15.782 42.064 27.185 1.00 34.80 152 THR B CA 1
ATOM 3346 C C . THR B 1 152 ? 16.345 41.907 28.597 1.00 35.45 152 THR B C 1
ATOM 3347 O O . THR B 1 152 ? 15.826 42.499 29.532 1.00 30.32 152 THR B O 1
ATOM 3351 N N . ILE B 1 153 ? 17.377 41.078 28.742 1.00 33.14 153 ILE B N 1
ATOM 3352 C CA . ILE B 1 153 ? 18.072 40.874 30.016 1.00 30.80 153 ILE B CA 1
ATOM 3353 C C . ILE B 1 153 ? 19.481 41.450 29.953 1.00 39.51 153 ILE B C 1
ATOM 3354 O O . ILE B 1 153 ? 20.239 41.113 29.035 1.00 33.88 153 ILE B O 1
ATOM 3359 N N . GLU B 1 154 ? 19.848 42.304 30.909 1.00 34.08 154 GLU B N 1
ATOM 3360 C CA . GLU B 1 154 ? 21.238 42.751 30.996 1.00 32.59 154 GLU B CA 1
ATOM 3361 C C . GLU B 1 154 ? 22.007 41.799 31.908 1.00 34.42 154 GLU B C 1
ATOM 3362 O O . GLU B 1 154 ? 21.542 41.465 32.993 1.00 37.13 154 GLU B O 1
ATOM 3368 N N . THR B 1 155 ? 23.174 41.348 31.462 1.00 32.03 155 THR B N 1
ATOM 3369 C CA . THR B 1 155 ? 23.886 40.294 32.173 1.00 32.37 155 THR B CA 1
ATOM 3370 C C . THR B 1 155 ? 25.324 40.667 32.466 1.00 35.73 155 THR B C 1
ATOM 3371 O O . THR B 1 155 ? 25.903 41.503 31.770 1.00 36.46 155 THR B O 1
ATOM 3375 N N . PRO B 1 156 ? 25.919 40.029 33.491 1.00 41.68 156 PRO B N 1
ATOM 3376 C CA . PRO B 1 156 ? 27.380 40.049 33.587 1.00 36.95 156 PRO B CA 1
ATOM 3377 C C . PRO B 1 156 ? 27.975 39.514 32.302 1.00 35.72 156 PRO B C 1
ATOM 3378 O O . PRO B 1 156 ? 27.327 38.695 31.632 1.00 32.37 156 PRO B O 1
ATOM 3382 N N . SER B 1 157 ? 29.177 39.976 31.970 1.00 32.31 157 SER B N 1
ATOM 3383 C CA . SER B 1 157 ? 29.863 39.569 30.761 1.00 30.05 157 SER B CA 1
ATOM 3384 C C . SER B 1 157 ? 29.880 38.040 30.644 1.00 29.79 157 SER B C 1
ATOM 3385 O O . SER B 1 157 ? 30.181 37.340 31.609 1.00 30.30 157 SER B O 1
ATOM 3388 N N . ASN B 1 158 ? 29.509 37.544 29.467 1.00 26.14 158 ASN B N 1
ATOM 3389 C CA . ASN B 1 158 ? 29.442 36.111 29.187 1.00 29.62 158 ASN B CA 1
ATOM 3390 C C . ASN B 1 158 ? 30.215 35.800 27.890 1.00 25.89 158 ASN B C 1
ATOM 3391 O O . ASN B 1 158 ? 29.632 35.406 26.872 1.00 27.43 158 ASN B O 1
ATOM 3396 N N . PRO B 1 159 ? 31.531 36.016 27.917 1.00 26.91 159 PRO B N 1
ATOM 3397 C CA . PRO B 1 159 ? 32.338 35.940 26.691 1.00 33.17 159 PRO B CA 1
ATOM 3398 C C . PRO B 1 159 ? 32.388 34.542 26.076 1.00 36.59 159 PRO B C 1
ATOM 3399 O O . PRO B 1 159 ? 32.546 34.414 24.855 1.00 31.37 159 PRO B O 1
ATOM 3403 N N . ASN B 1 160 ? 32.254 33.499 26.892 1.00 35.44 160 ASN B N 1
ATOM 3404 C CA . ASN B 1 160 ? 32.254 32.148 26.332 1.00 30.64 160 ASN B CA 1
ATOM 3405 C C . ASN B 1 160 ? 30.879 31.792 25.776 1.00 27.47 160 ASN B C 1
ATOM 3406 O O . ASN B 1 160 ? 30.671 30.701 25.270 1.00 31.11 160 ASN B O 1
ATOM 3411 N N . GLY B 1 161 ? 29.946 32.741 25.848 1.00 27.42 161 GLY B N 1
ATOM 3412 C CA . GLY B 1 161 ? 28.660 32.594 25.194 1.00 19.39 161 GLY B CA 1
ATOM 3413 C C . GLY B 1 161 ? 27.828 31.425 25.713 1.00 26.65 161 GLY B C 1
ATOM 3414 O O . GLY B 1 161 ? 27.146 30.767 24.935 1.00 20.07 161 GLY B O 1
ATOM 3415 N N . LEU B 1 162 ? 27.870 31.181 27.021 1.00 22.86 162 LEU B N 1
ATOM 3416 C CA . LEU B 1 162 ? 27.132 30.068 27.627 1.00 25.18 162 LEU B CA 1
ATOM 3417 C C . LEU B 1 162 ? 25.660 30.395 27.786 1.00 25.87 162 LEU B C 1
ATOM 3418 O O . LEU B 1 162 ? 25.317 31.458 28.297 1.00 27.04 162 LEU B O 1
ATOM 3423 N N . ILE B 1 163 ? 24.799 29.471 27.355 1.00 24.25 163 ILE B N 1
ATOM 3424 C CA . ILE B 1 163 ? 23.350 29.647 27.492 1.00 25.10 163 ILE B CA 1
ATOM 3425 C C . ILE B 1 163 ? 22.649 28.341 27.139 1.00 28.33 163 ILE B C 1
ATOM 3426 O O . ILE B 1 163 ? 23.183 27.523 26.375 1.00 26.31 163 ILE B O 1
ATOM 3431 N N . ALA B 1 164 ? 21.478 28.132 27.727 1.00 21.45 164 ALA B N 1
ATOM 3432 C CA . ALA B 1 164 ? 20.700 26.933 27.473 1.00 23.49 164 ALA B CA 1
ATOM 3433 C C . ALA B 1 164 ? 19.215 27.302 27.432 1.00 25.66 164 ALA B C 1
ATOM 3434 O O . ALA B 1 164 ? 18.719 27.996 28.323 1.00 26.61 164 ALA B O 1
ATOM 3436 N N . LEU B 1 165 ? 18.518 26.835 26.399 1.00 20.86 165 LEU B N 1
ATOM 3437 C CA . LEU B 1 165 ? 17.108 27.130 26.210 1.00 23.20 165 LEU B CA 1
ATOM 3438 C C . LEU B 1 165 ? 16.387 25.811 26.037 1.00 28.48 165 LEU B C 1
ATOM 3439 O O . LEU B 1 165 ? 16.814 24.964 25.240 1.00 19.59 165 LEU B O 1
ATOM 3444 N N . SER B 1 166 ? 15.306 25.643 26.794 1.00 19.27 166 SER B N 1
ATOM 3445 C CA . SER B 1 166 ? 14.503 24.435 26.744 1.00 17.01 166 SER B CA 1
ATOM 3446 C C . SER B 1 166 ? 13.964 24.186 25.354 1.00 20.52 166 SER B C 1
ATOM 3447 O O . SER B 1 166 ? 13.379 25.072 24.749 1.00 24.47 166 SER B O 1
ATOM 3450 N N . PRO B 1 167 ? 14.133 22.965 24.850 1.00 19.39 167 PRO B N 1
ATOM 3451 C CA . PRO B 1 167 ? 13.477 22.567 23.600 1.00 23.28 167 PRO B CA 1
ATOM 3452 C C . PRO B 1 167 ? 11.962 22.418 23.769 1.00 25.14 167 PRO B C 1
ATOM 3453 O O . PRO B 1 167 ? 11.225 22.356 22.783 1.00 24.69 167 PRO B O 1
ATOM 3457 N N . SER B 1 168 ? 11.517 22.359 25.020 1.00 20.80 168 SER B N 1
ATOM 3458 C CA . SER B 1 168 ? 10.108 22.185 25.355 1.00 22.55 168 SER B CA 1
ATOM 3459 C C . SER B 1 168 ? 9.400 23.533 25.508 1.00 25.56 168 SER B C 1
ATOM 3460 O O . SER B 1 168 ? 9.800 24.366 26.313 1.00 25.53 168 SER B O 1
ATOM 3463 N N . SER B 1 169 ? 8.361 23.769 24.716 1.00 28.31 169 SER B N 1
ATOM 3464 C CA . SER B 1 169 ? 7.605 25.004 24.895 1.00 25.66 169 SER B CA 1
ATOM 3465 C C . SER B 1 169 ? 6.680 24.909 26.102 1.00 28.80 169 SER B C 1
ATOM 3466 O O . SER B 1 169 ? 6.232 25.928 26.605 1.00 28.20 169 SER B O 1
ATOM 3469 N N . GLU B 1 170 ? 6.408 23.695 26.580 1.00 27.11 170 GLU B N 1
ATOM 3470 C CA . GLU B 1 170 ? 5.581 23.536 27.778 1.00 29.10 170 GLU B CA 1
ATOM 3471 C C . GLU B 1 170 ? 6.356 23.928 29.035 1.00 31.80 170 GLU B C 1
ATOM 3472 O O . GLU B 1 170 ? 5.814 24.598 29.920 1.00 27.54 170 GLU B O 1
ATOM 3474 N N . ASN B 1 171 ? 7.617 23.496 29.112 1.00 21.68 171 ASN B N 1
ATOM 3475 C CA . ASN B 1 171 ? 8.498 23.895 30.184 1.00 22.84 171 ASN B CA 1
ATOM 3476 C C . ASN B 1 171 ? 9.581 24.815 29.628 1.00 30.40 171 ASN B C 1
ATOM 3477 O O . ASN B 1 171 ? 10.753 24.439 29.550 1.00 24.93 171 ASN B O 1
ATOM 3482 N N . ASN B 1 172 ? 9.176 26.019 29.250 1.00 28.33 172 ASN B N 1
ATOM 3483 C CA . ASN B 1 172 ? 10.009 26.908 28.441 1.00 27.33 172 ASN B CA 1
ATOM 3484 C C . ASN B 1 172 ? 10.962 27.761 29.271 1.00 26.20 172 ASN B C 1
ATOM 3485 O O . ASN B 1 172 ? 10.742 28.953 29.452 1.00 26.07 172 ASN B O 1
ATOM 3490 N N . TYR B 1 173 ? 12.025 27.136 29.758 1.00 21.21 173 TYR B N 1
ATOM 3491 C CA . TYR B 1 173 ? 12.975 27.807 30.634 1.00 22.32 173 TYR B CA 1
ATOM 3492 C C . TYR B 1 173 ? 14.260 28.177 29.900 1.00 19.99 173 TYR B C 1
ATOM 3493 O O . TYR B 1 173 ? 14.617 27.549 28.909 1.00 20.16 173 TYR B O 1
ATOM 3502 N N . LEU B 1 174 ? 14.951 29.169 30.441 1.00 24.67 174 LEU B N 1
ATOM 3503 C CA . LEU B 1 174 ? 16.177 29.736 29.886 1.00 24.05 174 LEU B CA 1
ATOM 3504 C C . LEU B 1 174 ? 17.198 29.837 31.018 1.00 29.00 174 LEU B C 1
ATOM 3505 O O . LEU B 1 174 ? 16.918 30.464 32.052 1.00 29.57 174 LEU B O 1
ATOM 3510 N N . ALA B 1 175 ? 18.367 29.223 30.832 1.00 21.31 175 ALA B N 1
ATOM 3511 C CA . ALA B 1 175 ? 19.411 29.237 31.849 1.00 25.05 175 ALA B CA 1
ATOM 3512 C C . ALA B 1 175 ? 20.626 29.997 31.346 1.00 28.29 175 ALA B C 1
ATOM 3513 O O . ALA B 1 175 ? 21.089 29.784 30.211 1.00 26.51 175 ALA B O 1
ATOM 3515 N N . TYR B 1 176 ? 21.149 30.884 32.187 1.00 20.72 176 TYR B N 1
ATOM 3516 C CA . TYR B 1 176 ? 22.343 31.621 31.801 1.00 26.23 176 TYR B CA 1
ATOM 3517 C C . TYR B 1 176 ? 23.141 31.944 33.037 1.00 26.29 176 TYR B C 1
ATOM 3518 O O . TYR B 1 176 ? 22.585 32.037 34.116 1.00 28.15 176 TYR B O 1
ATOM 3527 N N . PRO B 1 177 ? 24.456 32.113 32.887 1.00 25.75 177 PRO B N 1
ATOM 3528 C CA . PRO B 1 177 ? 25.272 32.406 34.063 1.00 30.65 177 PRO B CA 1
ATOM 3529 C C . PRO B 1 177 ? 25.109 33.849 34.536 1.00 38.59 177 PRO B C 1
ATOM 3530 O O . PRO B 1 177 ? 24.875 34.756 33.727 1.00 29.20 177 PRO B O 1
ATOM 3534 N N . SER B 1 178 ? 25.219 34.040 35.847 1.00 36.93 178 SER B N 1
ATOM 3535 C CA . SER B 1 178 ? 25.217 35.366 36.447 1.00 34.33 178 SER B CA 1
ATOM 3536 C C . SER B 1 178 ? 26.304 35.420 37.510 1.00 40.44 178 SER B C 1
ATOM 3537 O O . SER B 1 178 ? 26.015 35.424 38.705 1.00 39.30 178 SER B O 1
ATOM 3540 N N . PRO B 1 179 ? 27.568 35.437 37.078 1.00 39.85 179 PRO B N 1
ATOM 3541 C CA . PRO B 1 179 ? 28.629 35.480 38.084 1.00 45.75 179 PRO B CA 1
ATOM 3542 C C . PRO B 1 179 ? 28.518 36.735 38.964 1.00 48.73 179 PRO B C 1
ATOM 3543 O O . PRO B 1 179 ? 27.848 37.701 38.593 1.00 50.57 179 PRO B O 1
ATOM 3547 N N . GLN B 1 180 ? 29.145 36.701 40.134 1.00 50.51 180 GLN B N 1
ATOM 3548 C CA . GLN B 1 180 ? 29.077 37.812 41.076 1.00 52.13 180 GLN B CA 1
ATOM 3549 C C . GLN B 1 180 ? 30.465 38.150 41.615 1.00 50.65 180 GLN B C 1
ATOM 3550 O O . GLN B 1 180 ? 31.306 38.694 40.895 1.00 47.96 180 GLN B O 1
ATOM 3552 N N . ASN B 1 201 ? 31.846 33.797 40.302 1.00 43.40 201 ASN B N 1
ATOM 3553 C CA . ASN B 1 201 ? 31.341 32.485 40.695 1.00 43.25 201 ASN B CA 1
ATOM 3554 C C . ASN B 1 201 ? 30.342 31.846 39.723 1.00 39.81 201 ASN B C 1
ATOM 3555 O O . ASN B 1 201 ? 30.020 32.403 38.670 1.00 35.55 201 ASN B O 1
ATOM 3560 N N . GLY B 1 202 ? 29.849 30.671 40.109 1.00 38.95 202 GLY B N 1
ATOM 3561 C CA . GLY B 1 202 ? 29.040 29.846 39.230 1.00 38.17 202 GLY B CA 1
ATOM 3562 C C . GLY B 1 202 ? 27.549 29.833 39.492 1.00 34.19 202 GLY B C 1
ATOM 3563 O O . GLY B 1 202 ? 26.940 28.765 39.578 1.00 33.83 202 GLY B O 1
ATOM 3564 N N . ASP B 1 203 ? 26.955 31.020 39.601 1.00 33.65 203 ASP B N 1
ATOM 3565 C CA . ASP B 1 203 ? 25.509 31.139 39.702 1.00 32.82 203 ASP B CA 1
ATOM 3566 C C . ASP B 1 203 ? 24.846 30.983 38.334 1.00 31.85 203 ASP B C 1
ATOM 3567 O O . ASP B 1 203 ? 25.408 31.346 37.298 1.00 31.07 203 ASP B O 1
ATOM 3572 N N . VAL B 1 204 ? 23.645 30.427 38.347 1.00 32.55 204 VAL B N 1
ATOM 3573 C CA . VAL B 1 204 ? 22.860 30.216 37.140 1.00 32.44 204 VAL B CA 1
ATOM 3574 C C . VAL B 1 204 ? 21.490 30.841 37.387 1.00 31.36 204 VAL B C 1
ATOM 3575 O O . VAL B 1 204 ? 20.893 30.629 38.441 1.00 31.78 204 VAL B O 1
ATOM 3579 N N . ILE B 1 205 ? 20.990 31.637 36.451 1.00 26.63 205 ILE B N 1
ATOM 3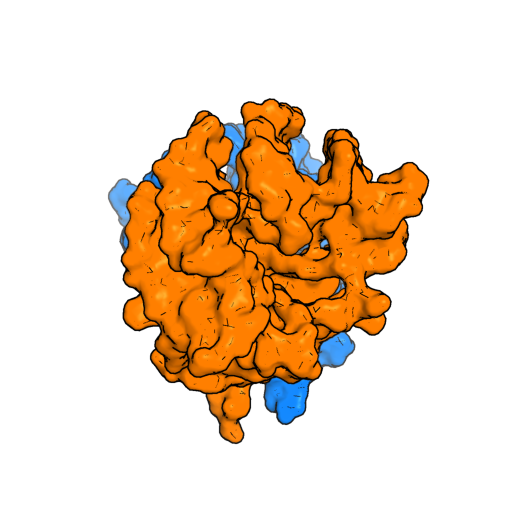580 C CA . ILE B 1 205 ? 19.619 32.126 36.573 1.00 26.14 205 ILE B CA 1
ATOM 3581 C C . ILE B 1 205 ? 18.719 31.255 35.740 1.00 25.25 205 ILE B C 1
ATOM 3582 O O . ILE B 1 205 ? 19.020 30.986 34.585 1.00 24.07 205 ILE B O 1
ATOM 3587 N N . ILE B 1 206 ? 17.622 30.799 36.335 1.00 26.58 206 ILE B N 1
ATOM 3588 C CA . ILE B 1 206 ? 16.571 30.162 35.580 1.00 26.25 206 ILE B CA 1
ATOM 3589 C C . ILE B 1 206 ? 15.511 31.222 35.280 1.00 33.33 206 ILE B C 1
ATOM 3590 O O . ILE B 1 206 ? 14.999 31.886 36.182 1.00 28.33 206 ILE B O 1
ATOM 3595 N N . PHE B 1 207 ? 15.220 31.382 33.994 1.00 27.44 207 PHE B N 1
ATOM 3596 C CA . PHE B 1 207 ? 14.311 32.399 33.512 1.00 31.64 207 PHE B CA 1
ATOM 3597 C C . PHE B 1 207 ? 13.174 31.719 32.783 1.00 31.16 207 PHE B C 1
ATOM 3598 O O . PHE B 1 207 ? 13.383 30.860 31.899 1.00 22.12 207 PHE B O 1
ATOM 3606 N N . ASP B 1 208 ? 11.970 32.097 33.179 1.00 25.86 208 ASP B N 1
ATOM 3607 C CA . ASP B 1 208 ? 10.756 31.553 32.594 1.00 33.22 208 ASP B CA 1
ATOM 3608 C C . ASP B 1 208 ? 10.491 32.360 31.343 1.00 29.46 208 ASP B C 1
ATOM 3609 O O . ASP B 1 208 ? 10.012 33.490 31.419 1.00 29.86 208 ASP B O 1
ATOM 3614 N N . ALA B 1 209 ? 10.844 31.780 30.204 1.00 28.71 209 ALA B N 1
ATOM 3615 C CA . ALA B 1 209 ? 10.745 32.444 28.912 1.00 28.26 209 ALA B CA 1
ATOM 3616 C C . ALA B 1 209 ? 9.307 32.580 28.463 1.00 39.10 209 ALA B C 1
ATOM 3617 O O . ALA B 1 209 ? 8.993 33.357 27.559 1.00 34.41 209 ALA B O 1
ATOM 3619 N N . LYS B 1 210 ? 8.435 31.794 29.082 1.00 42.14 210 LYS B N 1
ATOM 3620 C CA . LYS B 1 210 ? 7.028 31.835 28.743 1.00 39.67 210 LYS B CA 1
ATOM 3621 C C . LYS B 1 210 ? 6.390 33.078 29.357 1.00 35.66 210 LYS B C 1
ATOM 3622 O O . LYS B 1 210 ? 5.726 33.849 28.673 1.00 45.94 210 LYS B O 1
ATOM 3628 N N . THR B 1 211 ? 6.632 33.291 30.644 1.00 40.92 211 THR B N 1
ATOM 3629 C CA . THR B 1 211 ? 6.008 34.389 31.373 1.00 38.28 211 THR B CA 1
ATOM 3630 C C . THR B 1 211 ? 6.875 35.637 31.428 1.00 42.02 211 THR B C 1
ATOM 3631 O O . THR B 1 211 ? 6.422 36.694 31.866 1.00 38.19 211 THR B O 1
ATOM 3635 N N . LEU B 1 212 ? 8.124 35.505 30.993 1.00 36.51 212 LEU B N 1
ATOM 3636 C CA . LEU B 1 212 ? 9.105 36.585 31.078 1.00 38.47 212 LEU B CA 1
ATOM 3637 C C . LEU B 1 212 ? 9.400 37.006 32.513 1.00 39.54 212 LEU B C 1
ATOM 3638 O O . LEU B 1 212 ? 9.496 38.198 32.805 1.00 38.61 212 LEU B O 1
ATOM 3643 N N . GLN B 1 213 ? 9.563 36.030 33.400 1.00 30.80 213 GLN B N 1
ATOM 3644 C CA . GLN B 1 213 ? 9.969 36.319 34.776 1.00 35.50 213 GLN B CA 1
ATOM 3645 C C . GLN B 1 213 ? 11.104 35.390 35.258 1.00 38.95 213 GLN B C 1
ATOM 3646 O O . GLN B 1 213 ? 11.183 34.230 34.861 1.00 37.70 213 GLN B O 1
ATOM 3648 N N . PRO B 1 214 ? 11.989 35.903 36.120 1.00 36.32 214 PRO B N 1
ATOM 3649 C CA . PRO B 1 214 ? 13.023 35.046 36.699 1.00 37.95 214 PRO B CA 1
ATOM 3650 C C . PRO B 1 214 ? 12.390 34.134 37.743 1.00 43.21 214 PRO B C 1
ATOM 3651 O O . PRO B 1 214 ? 11.504 34.575 38.481 1.00 43.60 214 PRO B O 1
ATOM 3655 N N . THR B 1 215 ? 12.816 32.879 37.806 1.00 35.82 215 THR B N 1
ATOM 3656 C CA . THR B 1 215 ? 12.184 31.959 38.740 1.00 36.22 215 THR B CA 1
ATOM 3657 C C . THR B 1 215 ? 13.132 31.418 39.797 1.00 38.09 215 THR B C 1
ATOM 3658 O O . THR B 1 215 ? 12.688 31.057 40.885 1.00 36.18 215 THR B O 1
ATOM 3662 N N . SER B 1 216 ? 14.429 31.351 39.494 1.00 39.16 216 SER B N 1
ATOM 3663 C CA . SER B 1 216 ? 15.391 30.884 40.490 1.00 31.50 216 SER B CA 1
ATOM 3664 C C . SER B 1 216 ? 16.830 31.257 40.188 1.00 35.09 216 SER B C 1
ATOM 3665 O O . SER B 1 216 ? 17.232 31.380 39.032 1.00 42.11 216 SER B O 1
ATOM 3668 N N . VAL B 1 217 ? 17.604 31.436 41.248 1.00 26.10 217 VAL B N 1
ATOM 3669 C CA . VAL B 1 217 ? 19.044 31.498 41.131 1.00 32.78 217 VAL B CA 1
ATOM 3670 C C . VAL B 1 217 ? 19.587 30.213 41.735 1.00 36.96 217 VAL B C 1
ATOM 3671 O O . VAL B 1 217 ? 19.237 29.844 42.860 1.00 32.19 217 VAL B O 1
ATOM 3675 N N . ILE B 1 218 ? 20.416 29.522 40.962 1.00 33.45 218 ILE B N 1
ATOM 3676 C CA . ILE B 1 218 ? 21.050 28.296 41.398 1.00 22.05 218 ILE B CA 1
ATOM 3677 C C . ILE B 1 218 ? 22.535 28.546 41.638 1.00 29.68 218 ILE B C 1
ATOM 3678 O O . ILE B 1 218 ? 23.249 29.001 40.755 1.00 28.65 218 ILE B O 1
ATOM 3683 N N . GLU B 1 219 ? 22.988 28.265 42.855 1.00 35.82 219 GLU B N 1
ATOM 3684 C CA . GLU B 1 219 ? 24.395 28.384 43.192 1.00 35.95 219 GLU B CA 1
ATOM 3685 C C . GLU B 1 219 ? 25.141 27.103 42.812 1.00 30.19 219 GLU B C 1
ATOM 3686 O O . GLU B 1 219 ? 25.599 26.353 43.674 1.00 32.54 219 GLU B O 1
ATOM 3692 N N . ALA B 1 220 ? 25.247 26.866 41.507 1.00 31.41 220 ALA B N 1
ATOM 3693 C CA . ALA B 1 220 ? 25.786 25.613 40.964 1.00 28.05 220 ALA B CA 1
ATOM 3694 C C . ALA B 1 220 ? 27.216 25.338 41.370 1.00 29.83 220 ALA B C 1
ATOM 3695 O O . ALA B 1 220 ? 27.545 24.231 41.809 1.00 32.83 220 ALA B O 1
ATOM 3697 N N . HIS B 1 221 ? 28.082 26.331 41.177 1.00 31.64 221 HIS B N 1
ATOM 3698 C CA . HIS B 1 221 ? 29.510 26.145 41.387 1.00 33.35 221 HIS B CA 1
ATOM 3699 C C . HIS B 1 221 ? 30.130 27.361 42.071 1.00 36.33 221 HIS B C 1
ATOM 3700 O O . HIS B 1 221 ? 29.542 28.452 42.078 1.00 31.92 221 HIS B O 1
ATOM 3707 N N . ARG B 1 222 ? 31.310 27.163 42.655 1.00 33.52 222 ARG B N 1
ATOM 3708 C CA . ARG B 1 222 ? 32.011 28.254 43.322 1.00 39.91 222 ARG B CA 1
ATOM 3709 C C . ARG B 1 222 ? 32.732 29.152 42.327 1.00 39.59 222 ARG B C 1
ATOM 3710 O O . ARG B 1 222 ? 32.781 30.347 42.528 1.00 34.60 222 ARG B O 1
ATOM 3712 N N . THR B 1 223 ? 33.299 28.591 41.263 1.00 33.36 223 THR B N 1
ATOM 3713 C CA . THR B 1 223 ? 33.868 29.437 40.223 1.00 38.36 223 THR B CA 1
ATOM 3714 C C . THR B 1 223 ? 33.025 29.379 38.952 1.00 35.04 223 THR B C 1
ATOM 3715 O O . THR B 1 223 ? 32.113 28.562 38.850 1.00 42.61 223 THR B O 1
ATOM 3719 N N . SER B 1 224 ? 33.337 30.264 38.005 1.00 36.15 224 SER B N 1
ATOM 3720 C CA . SER B 1 224 ? 32.571 30.450 36.765 1.00 37.04 224 SER B CA 1
ATOM 3721 C C . SER B 1 224 ? 32.300 29.170 35.961 1.00 32.86 224 SER B C 1
ATOM 3722 O O . SER B 1 224 ? 33.150 28.286 35.871 1.00 29.20 224 SER B O 1
ATOM 3725 N N . LEU B 1 225 ? 31.115 29.112 35.361 1.00 29.50 225 LEU B N 1
ATOM 3726 C CA . LEU B 1 225 ? 30.687 28.004 34.503 1.00 29.48 225 LEU B CA 1
ATOM 3727 C C . LEU B 1 225 ? 31.581 27.741 33.286 1.00 32.30 225 LEU B C 1
ATOM 3728 O O . LEU B 1 225 ? 32.035 28.684 32.633 1.00 27.83 225 LEU B O 1
ATOM 3733 N N . ALA B 1 226 ? 31.785 26.462 32.960 1.00 26.72 226 ALA B N 1
ATOM 3734 C CA . ALA B 1 226 ? 32.383 26.072 31.681 1.00 28.73 226 ALA B CA 1
ATOM 3735 C C . ALA B 1 226 ? 31.315 25.575 30.689 1.00 29.48 226 ALA B C 1
ATOM 3736 O O . ALA B 1 226 ? 31.424 25.777 29.466 1.00 18.25 226 ALA B O 1
ATOM 3738 N N . ALA B 1 227 ? 30.273 24.930 31.211 1.00 20.97 227 ALA B N 1
ATOM 3739 C CA . ALA B 1 227 ? 29.230 24.403 30.339 1.00 23.52 227 ALA B CA 1
ATOM 3740 C C . ALA B 1 227 ? 27.887 24.218 31.038 1.00 27.67 227 ALA B C 1
ATOM 3741 O O . ALA B 1 227 ? 27.801 24.079 32.271 1.00 23.14 227 ALA B O 1
ATOM 3743 N N . ILE B 1 228 ? 26.838 24.197 30.226 1.00 19.03 228 ILE B N 1
ATOM 3744 C CA . ILE B 1 228 ? 25.492 24.152 30.737 1.00 19.78 228 ILE B CA 1
ATOM 3745 C C . ILE B 1 228 ? 24.616 23.430 29.727 1.00 22.76 228 ILE B C 1
ATOM 3746 O O . ILE B 1 228 ? 24.892 23.431 28.520 1.00 25.12 228 ILE B O 1
ATOM 3751 N N . ALA B 1 229 ? 23.571 22.787 30.208 1.00 15.00 229 ALA B N 1
ATOM 3752 C CA . ALA B 1 229 ? 22.590 22.214 29.302 1.00 19.84 229 ALA B CA 1
ATOM 3753 C C . ALA B 1 229 ? 21.284 21.914 30.035 1.00 21.90 229 ALA B C 1
ATOM 3754 O O . ALA B 1 229 ? 21.248 21.780 31.256 1.00 24.33 229 ALA B O 1
ATOM 3756 N N . LEU B 1 230 ? 20.219 21.836 29.258 1.00 15.12 230 LEU B N 1
ATOM 3757 C CA . LEU B 1 230 ? 18.915 21.488 29.751 1.00 20.98 230 LEU B CA 1
ATOM 3758 C C . LEU B 1 230 ? 18.494 20.192 29.079 1.00 24.63 230 LEU B C 1
ATOM 3759 O O . LEU B 1 230 ? 18.973 19.865 27.972 1.00 17.80 230 LEU B O 1
ATOM 3764 N N . SER B 1 231 ? 17.598 19.447 29.728 1.00 20.95 231 SER B N 1
ATOM 3765 C CA . SER B 1 231 ? 17.067 18.244 29.111 1.00 20.26 231 SER B CA 1
ATOM 3766 C C . SER B 1 231 ? 16.052 18.648 28.060 1.00 18.16 231 SER B C 1
ATOM 3767 O O . SER B 1 231 ? 15.623 19.803 28.002 1.00 22.23 231 SER B O 1
ATOM 3770 N N . LYS B 1 232 ? 15.658 17.690 27.228 1.00 25.15 232 LYS B N 1
ATOM 3771 C CA . LYS B 1 232 ? 14.659 17.939 26.199 1.00 23.89 232 LYS B CA 1
ATOM 3772 C C . LYS B 1 232 ? 13.348 18.496 26.781 1.00 21.83 232 LYS B C 1
ATOM 3773 O O . LYS B 1 232 ? 12.712 19.339 26.149 1.00 28.76 232 LYS B O 1
ATOM 3775 N N . ASP B 1 233 ? 12.955 18.049 27.975 1.00 20.09 233 ASP B N 1
ATOM 3776 C CA . ASP B 1 233 ? 11.692 18.512 28.592 1.00 23.95 233 ASP B CA 1
ATOM 3777 C C . ASP B 1 233 ? 11.860 19.781 29.441 1.00 24.81 233 ASP B C 1
ATOM 3778 O O . ASP B 1 233 ? 10.891 20.284 30.003 1.00 26.83 233 ASP B O 1
ATOM 3783 N N . GLY B 1 234 ? 13.090 20.281 29.532 1.00 24.60 234 GLY B N 1
ATOM 3784 C CA . GLY B 1 234 ? 13.363 21.521 30.218 1.00 28.13 234 GLY B CA 1
ATOM 3785 C C . GLY B 1 234 ? 13.434 21.422 31.731 1.00 29.67 234 GLY B C 1
ATOM 3786 O O . GLY B 1 234 ? 13.695 22.419 32.404 1.00 29.25 234 GLY B O 1
ATOM 3787 N N . LEU B 1 235 ? 13.240 20.222 32.272 1.00 30.82 235 LEU B N 1
ATOM 3788 C CA . LEU B 1 235 ? 13.099 20.063 33.723 1.00 24.22 235 LEU B CA 1
ATOM 3789 C C . LEU B 1 235 ? 14.406 19.788 34.470 1.00 27.79 235 LEU B C 1
ATOM 3790 O O . LEU B 1 235 ? 14.468 19.975 35.686 1.00 29.27 235 LEU B O 1
ATOM 3795 N N . LEU B 1 236 ? 15.453 19.376 33.755 1.00 23.34 236 LEU B N 1
ATOM 3796 C CA . LEU B 1 236 ? 16.755 19.101 34.374 1.00 25.46 236 LEU B CA 1
ATOM 3797 C C . LEU B 1 236 ? 17.812 20.033 33.789 1.00 26.79 236 LEU B C 1
ATOM 3798 O O . LEU B 1 236 ? 17.792 20.290 32.597 1.00 17.64 236 LEU B O 1
ATOM 3803 N N . LEU B 1 237 ? 18.689 20.558 34.645 1.00 22.56 237 LEU B N 1
ATOM 3804 C CA . LEU B 1 237 ? 19.854 21.359 34.230 1.00 23.42 237 LEU B CA 1
ATOM 3805 C C . LEU B 1 237 ? 21.130 20.653 34.661 1.00 22.07 237 LEU B C 1
ATOM 3806 O O . LEU B 1 237 ? 21.225 20.175 35.792 1.00 24.96 237 LEU B O 1
ATOM 3811 N N . ALA B 1 238 ? 22.106 20.586 33.762 1.00 21.79 238 ALA B N 1
ATOM 3812 C CA . ALA B 1 238 ? 23.427 20.078 34.091 1.00 21.21 238 ALA B CA 1
ATOM 3813 C C . ALA B 1 238 ? 24.414 21.227 34.013 1.00 22.11 238 ALA B C 1
ATOM 3814 O O . ALA B 1 238 ? 24.266 22.119 33.172 1.00 21.27 238 ALA B O 1
ATOM 3816 N N . THR B 1 239 ? 25.404 21.227 34.899 1.00 23.74 239 THR B N 1
ATOM 3817 C CA . THR B 1 239 ? 26.424 22.274 34.892 1.00 22.97 239 THR B CA 1
ATOM 3818 C C . THR B 1 239 ? 27.825 21.751 35.164 1.00 18.59 239 THR B C 1
ATOM 3819 O O . THR B 1 239 ? 28.004 20.670 35.718 1.00 20.25 239 THR B O 1
ATOM 3823 N N . ALA B 1 240 ? 28.814 22.570 34.821 1.00 23.90 240 ALA B N 1
ATOM 3824 C CA . ALA B 1 240 ? 30.195 22.338 35.223 1.00 24.15 240 ALA B CA 1
ATOM 3825 C C . ALA B 1 240 ? 30.907 23.673 35.364 1.00 24.47 240 ALA B C 1
ATOM 3826 O O . ALA B 1 240 ? 30.644 24.602 34.609 1.00 23.69 240 ALA B O 1
ATOM 3828 N N . SER B 1 241 ? 31.813 23.769 36.324 1.00 22.54 241 SER B N 1
ATOM 3829 C CA . SER B 1 241 ? 32.613 24.977 36.463 1.00 30.28 241 SER B CA 1
ATOM 3830 C C . SER B 1 241 ? 33.873 24.904 35.619 1.00 27.65 241 SER B C 1
ATOM 3831 O O . SER B 1 241 ? 34.192 23.853 35.040 1.00 26.80 241 SER B O 1
ATOM 3834 N N . ASP B 1 242 ? 34.619 26.005 35.610 1.00 25.47 242 ASP B N 1
ATOM 3835 C CA . ASP B 1 242 ? 35.832 26.097 34.820 1.00 27.75 242 ASP B CA 1
ATOM 3836 C C . ASP B 1 242 ? 36.941 25.204 35.359 1.00 29.72 242 ASP B C 1
ATOM 3837 O O . ASP B 1 242 ? 37.977 25.047 34.715 1.00 37.24 242 ASP B O 1
ATOM 3842 N N . LYS B 1 243 ? 36.744 24.628 36.535 1.00 29.68 243 LYS B N 1
ATOM 3843 C CA . LYS B 1 243 ? 37.702 23.642 37.025 1.00 31.24 243 LYS B CA 1
ATOM 3844 C C . LYS B 1 243 ? 37.322 22.249 36.525 1.00 33.31 243 LYS B C 1
ATOM 3845 O O . LYS B 1 243 ? 38.182 21.403 36.337 1.00 34.52 243 LYS B O 1
ATOM 3851 N N . GLY B 1 244 ? 36.029 22.027 36.306 1.00 29.83 244 GLY B N 1
ATOM 3852 C CA . GLY B 1 244 ? 35.549 20.837 35.625 1.00 30.79 244 GLY B CA 1
ATOM 3853 C C . GLY B 1 244 ? 35.820 19.546 36.355 1.00 27.44 244 GLY B C 1
ATOM 3854 O O . GLY B 1 244 ? 35.936 18.483 35.738 1.00 30.70 244 GLY B O 1
ATOM 3855 N N . THR B 1 245 ? 35.967 19.631 37.669 1.00 27.52 245 THR B N 1
ATOM 3856 C CA . THR B 1 245 ? 36.169 18.417 38.465 1.00 27.48 245 THR B CA 1
ATOM 3857 C C . THR B 1 245 ? 34.819 17.819 38.821 1.00 29.29 245 THR B C 1
ATOM 3858 O O . THR B 1 245 ? 34.683 16.602 38.918 1.00 27.74 245 THR B O 1
ATOM 3862 N N . ILE B 1 246 ? 33.810 18.676 38.986 1.00 30.06 246 ILE B N 1
ATOM 3863 C CA . ILE B 1 246 ? 32.500 18.179 39.374 1.00 25.89 246 ILE B CA 1
ATOM 3864 C C . ILE B 1 246 ? 31.391 18.607 38.439 1.00 29.57 246 ILE B C 1
ATOM 3865 O O . ILE B 1 246 ? 31.300 19.775 38.036 1.00 27.26 246 ILE B O 1
ATOM 3870 N N . ILE B 1 247 ? 30.553 17.637 38.091 1.00 22.65 247 ILE B N 1
ATOM 3871 C CA . ILE B 1 247 ? 29.379 17.876 37.274 1.00 28.65 247 ILE B CA 1
ATOM 3872 C C . ILE B 1 247 ? 28.130 17.717 38.148 1.00 30.33 247 ILE B C 1
ATOM 3873 O O . ILE B 1 247 ? 28.002 16.752 38.909 1.00 29.23 247 ILE B O 1
ATOM 3878 N N . ARG B 1 248 ? 27.228 18.682 38.038 1.00 26.76 248 ARG B N 1
ATOM 3879 C CA . ARG B 1 248 ? 26.026 18.721 38.862 1.00 28.89 248 ARG B CA 1
ATOM 3880 C C . ARG B 1 248 ? 24.770 18.702 38.025 1.00 25.89 248 ARG B C 1
ATOM 3881 O O . ARG B 1 248 ? 24.762 19.154 36.873 1.00 26.29 248 ARG B O 1
ATOM 3889 N N . VAL B 1 249 ? 23.710 18.155 38.611 1.00 29.51 249 VAL B N 1
ATOM 3890 C CA . VAL B 1 249 ? 22.446 18.053 37.927 1.00 26.62 249 VAL B CA 1
ATOM 3891 C C . VAL B 1 249 ? 21.352 18.578 38.837 1.00 27.00 249 VAL B C 1
ATOM 3892 O O . VAL B 1 249 ? 21.169 18.099 39.965 1.00 29.54 249 VAL B O 1
ATOM 3896 N N . PHE B 1 250 ? 20.641 19.578 38.339 1.00 22.26 250 PHE B N 1
ATOM 3897 C CA . PHE B 1 250 ? 19.602 20.266 39.106 1.00 23.99 250 PHE B CA 1
ATOM 3898 C C . PHE B 1 250 ? 18.218 20.088 38.522 1.00 29.48 250 PHE B C 1
ATOM 3899 O O . PHE B 1 250 ? 18.056 19.950 37.309 1.00 21.19 250 PHE B O 1
ATOM 3907 N N . SER B 1 251 ? 17.215 20.112 39.404 1.00 27.57 251 SER B N 1
ATOM 3908 C CA . SER B 1 251 ? 15.829 20.273 38.996 1.00 21.61 251 SER B CA 1
ATOM 3909 C C . SER B 1 251 ? 15.593 21.730 38.638 1.00 26.20 251 SER B C 1
ATOM 3910 O O . SER B 1 251 ? 15.855 22.610 39.457 1.00 33.37 251 SER B O 1
ATOM 3913 N N . VAL B 1 252 ? 15.078 21.998 37.440 1.00 22.70 252 VAL B N 1
ATOM 3914 C CA . VAL B 1 252 ? 14.921 23.386 36.988 1.00 21.91 252 VAL B CA 1
ATOM 3915 C C . VAL B 1 252 ? 13.790 24.064 37.764 1.00 36.00 252 VAL B C 1
ATOM 3916 O O . VAL B 1 252 ? 13.847 25.260 38.083 1.00 36.27 252 VAL B O 1
ATOM 3920 N N . ALA B 1 253 ? 12.769 23.276 38.080 1.00 27.64 253 ALA B N 1
ATOM 3921 C CA . ALA B 1 253 ? 11.533 23.793 38.644 1.00 31.18 253 ALA B CA 1
ATOM 3922 C C . ALA B 1 253 ? 11.707 24.219 40.089 1.00 31.99 253 ALA B C 1
ATOM 3923 O O . ALA B 1 253 ? 11.109 25.202 40.523 1.00 38.84 253 ALA B O 1
ATOM 3925 N N . THR B 1 254 ? 12.529 23.486 40.834 1.00 30.08 254 THR B N 1
ATOM 3926 C CA . THR B 1 254 ? 12.707 23.743 42.265 1.00 30.76 254 THR B CA 1
ATOM 3927 C C . THR B 1 254 ? 14.101 24.211 42.655 1.00 36.68 254 THR B C 1
ATOM 3928 O O . THR B 1 254 ? 14.350 24.511 43.822 1.00 36.67 254 THR B O 1
ATOM 3932 N N . GLY B 1 255 ? 15.020 24.249 41.696 1.00 29.08 255 GLY B N 1
ATOM 3933 C CA . GLY B 1 255 ? 16.392 24.602 42.004 1.00 32.79 255 GLY B CA 1
ATOM 3934 C C . GLY B 1 255 ? 17.150 23.586 42.849 1.00 29.37 255 GLY B C 1
ATOM 3935 O O . GLY B 1 255 ? 18.303 23.815 43.217 1.00 36.89 255 GLY B O 1
ATOM 3936 N N . ILE B 1 256 ? 16.516 22.462 43.167 1.00 32.49 256 ILE B N 1
ATOM 3937 C CA . ILE B 1 256 ? 17.162 21.444 43.992 1.00 30.33 256 ILE B CA 1
ATOM 3938 C C . ILE B 1 256 ? 18.240 20.726 43.194 1.00 30.95 256 ILE B C 1
ATOM 3939 O O . ILE B 1 256 ? 18.034 20.420 42.035 1.00 25.55 256 ILE B O 1
ATOM 3944 N N . LYS B 1 257 ? 19.387 20.487 43.826 1.00 29.69 257 LYS B N 1
ATOM 3945 C CA . LYS B 1 257 ? 20.448 19.671 43.254 1.00 26.48 257 LYS B CA 1
ATOM 3946 C C . LYS B 1 257 ? 20.110 18.191 43.403 1.00 28.07 257 LYS B C 1
ATOM 3947 O O . LYS B 1 257 ? 19.950 17.689 44.510 1.00 36.14 257 LYS B O 1
ATOM 3953 N N . LEU B 1 258 ? 20.005 17.486 42.285 1.00 26.71 258 LEU B N 1
ATOM 3954 C CA . LEU B 1 258 ? 19.528 16.109 42.304 1.00 27.11 258 LEU B CA 1
ATOM 3955 C C . LEU B 1 258 ? 20.686 15.117 42.337 1.00 29.33 258 LEU B C 1
ATOM 3956 O O . LEU B 1 258 ? 20.595 14.048 42.945 1.00 28.46 258 LEU B O 1
ATOM 3961 N N . TYR B 1 259 ? 21.769 15.473 41.666 1.00 29.90 259 TYR B N 1
ATOM 3962 C CA . TYR B 1 259 ? 22.918 14.590 41.541 1.00 28.29 259 TYR B CA 1
ATOM 3963 C C . TYR B 1 259 ? 24.185 15.415 41.517 1.00 33.09 259 TYR B C 1
ATOM 3964 O O . TYR B 1 259 ? 24.159 16.620 41.252 1.00 26.97 259 TYR B O 1
ATOM 3973 N N . GLN B 1 260 ? 25.289 14.743 41.805 1.00 29.34 260 GLN B N 1
ATOM 3974 C CA . GLN B 1 260 ? 26.615 15.325 41.758 1.00 30.10 260 GLN B CA 1
ATOM 3975 C C . GLN B 1 260 ? 27.552 14.223 41.245 1.00 34.67 260 GLN B C 1
ATOM 3976 O O . GLN B 1 260 ? 27.501 13.096 41.746 1.00 25.82 260 GLN B O 1
ATOM 3982 N N . PHE B 1 261 ? 28.359 14.517 40.224 1.00 29.23 261 PHE B N 1
ATOM 3983 C CA . PHE B 1 261 ? 29.316 13.527 39.712 1.00 33.49 261 PHE B CA 1
ATOM 3984 C C . PHE B 1 261 ? 30.711 14.117 39.544 1.00 35.85 261 PHE B C 1
ATOM 3985 O O . PHE B 1 261 ? 30.879 15.171 38.915 1.00 29.05 261 PHE B O 1
ATOM 3993 N N . ARG B 1 262 ? 31.714 13.423 40.072 1.00 29.18 262 ARG B N 1
ATOM 3994 C CA . ARG B 1 262 ? 33.087 13.898 39.954 1.00 36.52 262 ARG B CA 1
ATOM 3995 C C . ARG B 1 262 ? 33.762 13.331 38.701 1.00 33.15 262 ARG B C 1
ATOM 3996 O O . ARG B 1 262 ? 33.904 12.108 38.540 1.00 31.68 262 ARG B O 1
ATOM 4004 N N . ARG B 1 263 ? 34.180 14.237 37.824 1.00 32.92 263 ARG B N 1
ATOM 4005 C CA . ARG B 1 263 ? 34.700 13.873 36.505 1.00 33.50 263 ARG B CA 1
ATOM 4006 C C . ARG B 1 263 ? 36.047 13.160 36.639 1.00 33.01 263 ARG B C 1
ATOM 4007 O O . ARG B 1 263 ? 36.307 12.151 35.978 1.00 36.39 263 ARG B O 1
ATOM 4015 N N . GLY B 1 264 ? 36.892 13.690 37.513 1.00 35.43 264 GLY B N 1
ATOM 4016 C CA . GLY B 1 264 ? 38.202 13.122 37.758 1.00 37.21 264 GLY B CA 1
ATOM 4017 C C . GLY B 1 264 ? 38.933 13.933 38.804 1.00 38.68 264 GLY B C 1
ATOM 4018 O O . GLY B 1 264 ? 38.359 14.818 39.428 1.00 40.77 264 GLY B O 1
ATOM 4019 N N . THR B 1 265 ? 40.210 13.632 38.992 1.00 47.44 265 THR B N 1
ATOM 4020 C CA . THR B 1 265 ? 40.992 14.233 40.066 1.00 49.81 265 THR B CA 1
ATOM 4021 C C . THR B 1 265 ? 41.447 15.662 39.768 1.00 41.02 265 THR B C 1
ATOM 4022 O O . THR B 1 265 ? 41.203 16.578 40.550 1.00 48.90 265 THR B O 1
ATOM 4026 N N . TYR B 1 266 ? 42.115 15.847 38.639 1.00 40.20 266 TYR B N 1
ATOM 4027 C CA . TYR B 1 266 ? 42.687 17.144 38.310 1.00 40.38 266 TYR B CA 1
ATOM 4028 C C . TYR B 1 266 ? 41.722 17.996 37.497 1.00 36.72 266 TYR B C 1
ATOM 4029 O O . TYR B 1 266 ? 40.923 17.471 36.730 1.00 39.10 266 TYR B O 1
ATOM 4038 N N . PRO B 1 267 ? 41.814 19.322 37.639 1.00 36.71 267 PRO B N 1
ATOM 4039 C CA . PRO B 1 267 ? 40.995 20.203 36.799 1.00 37.38 267 PRO B CA 1
ATOM 4040 C C . PRO B 1 267 ? 41.122 19.916 35.294 1.00 41.24 267 PRO B C 1
ATOM 4041 O O . PRO B 1 267 ? 42.112 19.334 34.827 1.00 33.19 267 PRO B O 1
ATOM 4045 N N . THR B 1 268 ? 40.099 20.311 34.546 1.00 31.97 268 THR B N 1
ATOM 4046 C CA . THR B 1 268 ? 40.155 20.290 33.092 1.00 29.07 268 THR B CA 1
ATOM 4047 C C . THR B 1 268 ? 39.090 21.217 32.555 1.00 34.26 268 THR B C 1
ATOM 4048 O O . THR B 1 268 ? 38.169 21.613 33.282 1.00 29.88 268 THR B O 1
ATOM 4052 N N . LYS B 1 269 ? 39.238 21.577 31.283 1.00 29.61 269 LYS B N 1
ATOM 4053 C CA . LYS B 1 269 ? 38.242 22.381 30.591 1.00 35.05 269 LYS B CA 1
ATOM 4054 C C . LYS B 1 269 ? 37.128 21.481 30.071 1.00 28.07 269 LYS B C 1
ATOM 4055 O O . LYS B 1 269 ? 37.368 20.623 29.216 1.00 23.21 269 LYS B O 1
ATOM 4061 N N . ILE B 1 270 ? 35.919 21.671 30.594 1.00 26.68 270 ILE B N 1
ATOM 4062 C CA . ILE B 1 270 ? 34.741 20.965 30.086 1.00 23.70 270 ILE B CA 1
ATOM 4063 C C . ILE B 1 270 ? 34.160 21.726 28.918 1.00 25.01 270 ILE B C 1
ATOM 4064 O O . ILE B 1 270 ? 33.860 22.914 29.029 1.00 26.04 270 ILE B O 1
ATOM 4069 N N . TYR B 1 271 ? 33.998 21.044 27.795 1.00 19.74 271 TYR B N 1
ATOM 4070 C CA . TYR B 1 271 ? 33.474 21.669 26.607 1.00 17.85 271 TYR B CA 1
ATOM 4071 C C . TYR B 1 271 ? 31.955 21.601 26.520 1.00 27.77 271 TYR B C 1
ATOM 4072 O O . TYR B 1 271 ? 31.327 22.531 26.022 1.00 22.16 271 TYR B O 1
ATOM 4081 N N . SER B 1 272 ? 31.366 20.499 26.979 1.00 19.13 272 SER B N 1
ATOM 4082 C CA . SER B 1 272 ? 30.014 20.183 26.555 1.00 17.80 272 SER B CA 1
ATOM 4083 C C . SER B 1 272 ? 29.340 19.114 27.401 1.00 18.56 272 SER B C 1
ATOM 4084 O O . SER B 1 272 ? 29.932 18.091 27.688 1.00 19.96 272 SER B O 1
ATOM 4087 N N . LEU B 1 273 ? 28.103 19.406 27.800 1.00 17.33 273 LEU B N 1
ATOM 4088 C CA . LEU B 1 273 ? 27.221 18.528 28.590 1.00 21.41 273 LEU B CA 1
ATOM 4089 C C . LEU B 1 273 ? 25.993 18.184 27.780 1.00 20.89 273 LEU B C 1
ATOM 4090 O O . LEU B 1 273 ? 25.415 19.071 27.120 1.00 19.82 273 LEU B O 1
ATOM 4095 N N . ALA B 1 274 ? 25.548 16.937 27.837 1.00 17.52 274 ALA B N 1
ATOM 4096 C CA . ALA B 1 274 ? 24.307 16.588 27.149 1.00 16.20 274 ALA B CA 1
ATOM 4097 C C . ALA B 1 274 ? 23.518 15.577 27.930 1.00 17.49 274 ALA B C 1
ATOM 4098 O O . ALA B 1 274 ? 24.091 14.696 28.546 1.00 20.46 274 ALA B O 1
ATOM 4100 N N . PHE B 1 275 ? 22.199 15.695 27.890 1.00 17.54 275 PHE B N 1
ATOM 4101 C CA . PHE B 1 275 ? 21.334 14.634 28.457 1.00 19.27 275 PHE B CA 1
ATOM 4102 C C . PHE B 1 275 ? 20.923 13.637 27.388 1.00 24.71 275 PHE B C 1
ATOM 4103 O O . PHE B 1 275 ? 20.728 14.029 26.242 1.00 20.44 275 PHE B O 1
ATOM 4111 N N . SER B 1 276 ? 20.753 12.361 27.752 1.00 20.73 276 SER B N 1
ATOM 4112 C CA . SER B 1 276 ? 20.029 11.465 26.865 1.00 20.27 276 SER B CA 1
ATOM 4113 C C . SER B 1 276 ? 18.566 11.946 26.774 1.00 26.79 276 SER B C 1
ATOM 4114 O O . SER B 1 276 ? 18.044 12.556 27.720 1.00 23.05 276 SER B O 1
ATOM 4117 N N . PRO B 1 277 ? 17.918 11.746 25.607 1.00 24.09 277 PRO B N 1
ATOM 4118 C CA . PRO B 1 277 ? 16.547 12.256 25.460 1.00 26.49 277 PRO B CA 1
ATOM 4119 C C . PRO B 1 277 ? 15.567 11.614 26.450 1.00 28.25 277 PRO B C 1
ATOM 4120 O O . PRO B 1 277 ? 14.488 12.151 26.659 1.00 21.82 277 PRO B O 1
ATOM 4124 N N . ASP B 1 278 ? 15.953 10.519 27.085 1.00 21.85 278 ASP B N 1
ATOM 4125 C CA . ASP B 1 278 ? 15.094 9.936 28.104 1.00 32.73 278 ASP B CA 1
ATOM 4126 C C . ASP B 1 278 ? 15.525 10.309 29.522 1.00 31.40 278 ASP B C 1
ATOM 4127 O O . ASP B 1 278 ? 15.031 9.730 30.487 1.00 26.87 278 ASP B O 1
ATOM 4132 N N . ASN B 1 279 ? 16.470 11.246 29.640 1.00 22.95 279 ASN B N 1
ATOM 4133 C CA . ASN B 1 279 ? 16.907 11.733 30.954 1.00 23.62 279 ASN B CA 1
ATOM 4134 C C . ASN B 1 279 ? 17.644 10.689 31.781 1.00 25.69 279 ASN B C 1
ATOM 4135 O O . ASN B 1 279 ? 17.911 10.921 32.951 1.00 26.13 279 ASN B O 1
ATOM 4140 N N . ARG B 1 280 ? 18.002 9.561 31.174 1.00 24.36 280 ARG B N 1
ATOM 4141 C CA . ARG B 1 280 ? 18.669 8.493 31.904 1.00 23.05 280 ARG B CA 1
ATOM 4142 C C . ARG B 1 280 ? 20.163 8.709 32.078 1.00 24.37 280 ARG B C 1
ATOM 4143 O O . ARG B 1 280 ? 20.793 8.160 33.003 1.00 27.22 280 ARG B O 1
ATOM 4151 N N . PHE B 1 281 ? 20.742 9.504 31.190 1.00 23.05 281 PHE B N 1
ATOM 4152 C CA . PHE B 1 281 ? 22.192 9.688 31.198 1.00 21.13 281 PHE B CA 1
ATOM 4153 C C . PHE B 1 281 ? 22.567 11.142 31.071 1.00 22.09 281 PHE B C 1
ATOM 4154 O O . PHE B 1 281 ? 21.829 11.934 30.486 1.00 20.47 281 PHE B O 1
ATOM 4162 N N . VAL B 1 282 ? 23.691 11.507 31.665 1.00 20.76 282 VAL B N 1
ATOM 4163 C CA A VAL B 1 282 ? 24.247 12.803 31.361 0.56 19.88 282 VAL B CA 1
ATOM 4164 C CA B VAL B 1 282 ? 24.297 12.814 31.439 0.44 20.43 282 VAL B CA 1
ATOM 4165 C C . VAL B 1 282 ? 25.707 12.582 30.925 1.00 21.62 282 VAL B C 1
ATOM 4166 O O . VAL B 1 282 ? 26.434 11.754 31.471 1.00 24.48 282 VAL B O 1
ATOM 4173 N N . ILE B 1 283 ? 26.084 13.296 29.877 1.00 22.67 283 ILE B N 1
ATOM 4174 C CA . ILE B 1 283 ? 27.341 13.079 29.172 1.00 25.75 283 ILE B CA 1
ATOM 4175 C C . ILE B 1 283 ? 28.186 14.326 29.269 1.00 25.54 283 ILE B C 1
ATOM 4176 O O . ILE B 1 283 ? 27.631 15.414 29.277 1.00 23.59 283 ILE B O 1
ATOM 4181 N N . ALA B 1 284 ? 29.505 14.183 29.293 1.00 18.60 284 ALA B N 1
ATOM 4182 C CA . ALA B 1 284 ? 30.383 15.329 29.417 1.00 18.14 284 ALA B CA 1
ATOM 4183 C C . ALA B 1 284 ? 31.678 15.067 28.675 1.00 25.64 284 ALA B C 1
ATOM 4184 O O . ALA B 1 284 ? 32.343 14.054 28.907 1.00 23.27 284 ALA B O 1
ATOM 4186 N N . SER B 1 285 ? 32.067 16.003 27.830 1.00 17.01 285 SER B N 1
ATOM 4187 C CA . SER B 1 285 ? 33.352 15.894 27.151 1.00 21.49 285 SER B CA 1
ATOM 4188 C C . SER B 1 285 ? 34.303 17.007 27.609 1.00 20.14 285 SER B C 1
ATOM 4189 O O . SER B 1 285 ? 33.852 18.047 28.057 1.00 21.17 285 SER B O 1
ATOM 4192 N N . SER B 1 286 ? 35.610 16.782 27.492 1.00 20.86 286 SER B N 1
ATOM 4193 C CA . SER B 1 286 ? 36.614 17.755 27.963 1.00 21.83 286 SER B CA 1
ATOM 4194 C C . SER B 1 286 ? 37.889 17.777 27.147 1.00 24.34 286 SER B C 1
ATOM 4195 O O . SER B 1 286 ? 38.042 17.032 26.173 1.00 26.41 286 SER B O 1
ATOM 4198 N N . ALA B 1 287 ? 38.823 18.606 27.615 1.00 25.89 287 ALA B N 1
ATOM 4199 C CA . ALA B 1 287 ? 40.141 18.796 27.008 1.00 25.54 287 ALA B CA 1
ATOM 4200 C C . ALA B 1 287 ? 40.999 17.523 27.026 1.00 26.03 287 ALA B C 1
ATOM 4201 O O . ALA B 1 287 ? 41.883 17.371 26.184 1.00 24.95 287 ALA B O 1
ATOM 4203 N N . THR B 1 288 ? 40.722 16.603 27.951 1.00 28.05 288 THR B N 1
ATOM 4204 C CA . THR B 1 288 ? 41.449 15.327 27.987 1.00 25.88 288 THR B CA 1
ATOM 4205 C C . THR B 1 288 ? 40.980 14.406 26.884 1.00 27.76 288 THR B C 1
ATOM 4206 O O . THR B 1 288 ? 41.596 13.372 26.635 1.00 21.06 288 THR B O 1
ATOM 4210 N N . GLU B 1 289 ? 39.871 14.778 26.250 1.00 24.43 289 GLU B N 1
ATOM 4211 C CA . GLU B 1 289 ? 39.240 13.981 25.184 1.00 24.93 289 GLU B CA 1
ATOM 4212 C C . GLU B 1 289 ? 38.655 12.671 25.704 1.00 27.70 289 GLU B C 1
ATOM 4213 O O . GLU B 1 289 ? 38.277 11.798 24.918 1.00 25.95 289 GLU B O 1
ATOM 4219 N N . THR B 1 290 ? 38.566 12.532 27.024 1.00 24.37 290 THR B N 1
ATOM 4220 C CA . THR B 1 290 ? 37.708 11.492 27.574 1.00 27.61 290 THR B CA 1
ATOM 4221 C C . THR B 1 290 ? 36.287 12.035 27.758 1.00 24.87 290 THR B C 1
ATOM 4222 O O . THR B 1 290 ? 36.088 13.114 28.299 1.00 25.38 290 THR B O 1
ATOM 4226 N N . VAL B 1 291 ? 35.315 11.284 27.267 1.00 26.05 291 VAL B N 1
ATOM 4227 C CA . VAL B 1 291 ? 33.910 11.620 27.434 1.00 25.27 291 VAL B CA 1
ATOM 4228 C C . VAL B 1 291 ? 33.317 10.702 28.493 1.00 26.14 291 VAL B C 1
ATOM 4229 O O . VAL B 1 291 ? 33.426 9.480 28.373 1.00 25.47 291 VAL B O 1
ATOM 4233 N N . HIS B 1 292 ? 32.730 11.268 29.536 1.00 20.09 292 HIS B N 1
ATOM 4234 C CA . HIS B 1 292 ? 32.129 10.436 30.568 1.00 25.96 292 HIS B CA 1
ATOM 4235 C C . HIS B 1 292 ? 30.621 10.355 30.416 1.00 29.40 292 HIS B C 1
ATOM 4236 O O . HIS B 1 292 ? 29.978 11.319 29.995 1.00 23.81 292 HIS B O 1
ATOM 4243 N N . ILE B 1 293 ? 30.063 9.208 30.788 1.00 22.43 293 ILE B N 1
ATOM 4244 C CA . ILE B 1 293 ? 28.638 9.009 30.747 1.00 20.38 293 ILE B CA 1
ATOM 4245 C C . ILE B 1 293 ? 28.160 8.676 32.153 1.00 30.43 293 ILE B C 1
ATOM 4246 O O . ILE B 1 293 ? 28.498 7.622 32.724 1.00 27.56 293 ILE B O 1
ATOM 4251 N N . PHE B 1 294 ? 27.422 9.604 32.738 1.00 23.42 294 PHE B N 1
ATOM 4252 C CA . PHE B 1 294 ? 26.946 9.410 34.101 1.00 30.44 294 PHE B CA 1
ATOM 4253 C C . PHE B 1 294 ? 25.516 8.917 34.077 1.00 28.80 294 PHE B C 1
ATOM 4254 O O . PHE B 1 294 ? 24.644 9.568 33.505 1.00 28.48 294 PHE B O 1
ATOM 4262 N N . ARG B 1 295 ? 25.257 7.766 34.677 1.00 22.83 295 ARG B N 1
ATOM 4263 C CA . ARG B 1 295 ? 23.869 7.329 34.759 1.00 21.50 295 ARG B CA 1
ATOM 4264 C C . ARG B 1 295 ? 23.207 7.953 35.962 1.00 26.66 295 ARG B C 1
ATOM 4265 O O . ARG B 1 295 ? 23.680 7.791 37.091 1.00 25.36 295 ARG B O 1
ATOM 4273 N N . LEU B 1 296 ? 22.104 8.659 35.715 1.00 26.08 296 LEU B N 1
ATOM 4274 C CA . LEU B 1 296 ? 21.370 9.339 36.783 1.00 33.84 296 LEU B CA 1
ATOM 4275 C C . LEU B 1 296 ? 20.758 8.316 37.734 1.00 33.65 296 LEU B C 1
ATOM 4276 O O . LEU B 1 296 ? 19.767 7.663 37.402 1.00 33.46 296 LEU B O 1
ATOM 4281 N N . GLY B 1 297 ? 21.374 8.171 38.905 1.00 32.51 297 GLY B N 1
ATOM 4282 C CA . GLY B 1 297 ? 20.917 7.216 39.900 1.00 32.38 297 GLY B CA 1
ATOM 4283 C C . GLY B 1 297 ? 21.842 6.023 40.008 1.00 35.02 297 GLY B C 1
ATOM 4284 O O . GLY B 1 297 ? 23.024 6.114 39.674 1.00 43.84 297 GLY B O 1
ATOM 4285 N N . ARG B 1 438 ? 31.182 9.931 39.364 1.00 44.99 438 ARG B N 1
ATOM 4286 C CA . ARG B 1 438 ? 30.748 8.580 39.012 1.00 39.16 438 ARG B CA 1
ATOM 4287 C C . ARG B 1 438 ? 31.316 8.170 37.680 1.00 47.06 438 ARG B C 1
ATOM 4288 O O . ARG B 1 438 ? 32.153 8.875 37.108 1.00 48.19 438 ARG B O 1
ATOM 4290 N N . HIS B 1 439 ? 30.835 7.030 37.185 1.00 58.31 439 HIS B N 1
ATOM 4291 C CA . HIS B 1 439 ? 31.504 6.325 36.102 1.00 49.76 439 HIS B CA 1
ATOM 4292 C C . HIS B 1 439 ? 30.734 5.109 35.560 1.00 41.30 439 HIS B C 1
ATOM 4293 O O . HIS B 1 439 ? 31.276 3.998 35.525 1.00 34.54 439 HIS B O 1
ATOM 4295 N N . PHE B 1 440 ? 29.499 5.301 35.107 1.00 30.83 440 PHE B N 1
ATOM 4296 C CA . PHE B 1 440 ? 28.788 4.194 34.490 1.00 27.61 440 PHE B CA 1
ATOM 4297 C C . PHE B 1 440 ? 29.449 3.772 33.166 1.00 34.16 440 PHE B C 1
ATOM 4298 O O . PHE B 1 440 ? 29.606 2.570 32.900 1.00 20.89 440 PHE B O 1
ATOM 4306 N N . ALA B 1 441 ? 29.848 4.748 32.344 1.00 23.90 441 ALA B N 1
ATOM 4307 C CA . ALA B 1 441 ? 30.509 4.427 31.089 1.00 27.12 441 ALA B CA 1
ATOM 4308 C C . ALA B 1 441 ? 31.448 5.544 30.681 1.00 20.82 441 ALA B C 1
ATOM 4309 O O . ALA B 1 441 ? 31.438 6.611 31.279 1.00 27.90 441 ALA B O 1
ATOM 4311 N N . SER B 1 442 ? 32.271 5.279 29.679 1.00 28.34 442 SER B N 1
ATOM 4312 C CA . SER B 1 442 ? 33.206 6.282 29.168 1.00 27.02 442 SER B CA 1
ATOM 4313 C C . SER B 1 442 ? 33.599 5.953 27.737 1.00 23.42 442 SER B C 1
ATOM 4314 O O . SER B 1 442 ? 33.299 4.864 27.247 1.00 24.52 442 SER B O 1
ATOM 4317 N N . LEU B 1 443 ? 34.238 6.914 27.065 1.00 24.96 443 LEU B N 1
ATOM 4318 C CA . LEU B 1 443 ? 34.850 6.681 25.762 1.00 25.18 443 LEU B CA 1
ATOM 4319 C C . LEU B 1 443 ? 35.963 7.692 25.553 1.00 27.45 443 LEU B C 1
ATOM 4320 O O . LEU B 1 443 ? 36.015 8.716 26.226 1.00 27.58 443 LEU B O 1
ATOM 4325 N N . LYS B 1 444 ? 36.852 7.388 24.614 1.00 28.11 444 LYS B N 1
ATOM 4326 C CA . LYS B 1 444 ? 37.993 8.237 24.332 1.00 28.78 444 LYS B CA 1
ATOM 4327 C C . LYS B 1 444 ? 37.818 8.809 22.922 1.00 23.35 444 LYS B C 1
ATOM 4328 O O . LYS B 1 444 ? 37.682 8.068 21.957 1.00 21.20 444 LYS B O 1
ATOM 4334 N N . VAL B 1 445 ? 37.760 10.127 22.812 1.00 22.95 445 VAL B N 1
ATOM 4335 C CA . VAL B 1 445 ? 37.617 10.738 21.492 1.00 25.07 445 VAL B CA 1
ATOM 4336 C C . VAL B 1 445 ? 38.984 10.691 20.773 1.00 23.27 445 VAL B C 1
ATOM 4337 O O . VAL B 1 445 ? 40.001 11.072 21.337 1.00 24.94 445 VAL B O 1
ATOM 4341 N N . PRO B 1 446 ? 39.016 10.189 19.534 1.00 20.78 446 PRO B N 1
ATOM 4342 C CA . PRO B 1 446 ? 40.340 10.093 18.919 1.00 29.31 446 PRO B CA 1
ATOM 4343 C C . PRO B 1 446 ? 40.725 11.434 18.285 1.00 21.84 446 PRO B C 1
ATOM 4344 O O . PRO B 1 446 ? 40.506 11.661 17.109 1.00 22.85 446 PRO B O 1
ATOM 4348 N N . ALA B 1 447 ? 41.253 12.328 19.108 1.00 16.42 447 ALA B N 1
ATOM 4349 C CA . ALA B 1 447 ? 41.633 13.649 18.675 1.00 19.88 447 ALA B CA 1
ATOM 4350 C C . ALA B 1 447 ? 42.655 14.139 19.656 1.00 18.44 447 ALA B C 1
ATOM 4351 O O . ALA B 1 447 ? 42.696 13.652 20.768 1.00 22.26 447 ALA B O 1
ATOM 4353 N N . SER B 1 448 ? 43.477 15.100 19.245 1.00 19.94 448 SER B N 1
ATOM 4354 C CA . SER B 1 448 ? 44.528 15.615 20.107 1.00 23.12 448 SER B CA 1
ATOM 4355 C C . SER B 1 448 ? 43.948 16.222 21.351 1.00 23.04 448 SER B C 1
ATOM 4356 O O . SER B 1 448 ? 42.804 16.713 21.344 1.00 24.36 448 SER B O 1
ATOM 4359 N N . LYS B 1 449 ? 44.753 16.213 22.406 1.00 20.19 449 LYS B N 1
ATOM 4360 C CA . LYS B 1 449 ? 44.408 16.898 23.637 1.00 30.69 449 LYS B CA 1
ATOM 4361 C C . LYS B 1 449 ? 44.049 18.341 23.328 1.00 30.53 449 LYS B C 1
ATOM 4362 O O . LYS B 1 449 ? 44.642 18.965 22.437 1.00 22.69 449 LYS B O 1
ATOM 4368 N N . GLU B 1 450 ? 43.052 18.837 24.061 1.00 27.39 450 GLU B N 1
ATOM 4369 C CA . GLU B 1 450 ? 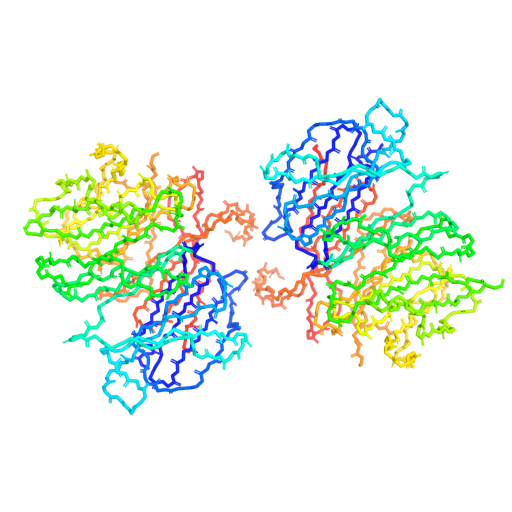42.549 20.210 23.965 1.00 23.64 450 GLU B CA 1
ATOM 4370 C C . GLU B 1 450 ? 41.816 20.466 22.653 1.00 21.98 450 GLU B C 1
ATOM 4371 O O . GLU B 1 450 ? 41.667 21.611 22.217 1.00 23.26 450 GLU B O 1
ATOM 4377 N N . THR B 1 451 ? 41.304 19.409 22.045 1.00 19.19 451 THR B N 1
ATOM 4378 C CA . THR B 1 451 ? 40.412 19.597 20.911 1.00 16.84 451 THR B CA 1
ATOM 4379 C C . THR B 1 451 ? 38.964 19.802 21.355 1.00 17.50 451 THR B C 1
ATOM 4380 O O . THR B 1 451 ? 38.329 18.889 21.907 1.00 21.55 451 THR B O 1
ATOM 4384 N N . LYS B 1 452 ? 38.425 20.992 21.094 1.00 20.23 452 LYS B N 1
ATOM 4385 C CA . LYS B 1 452 ? 37.062 21.307 21.490 1.00 18.10 452 LYS B CA 1
ATOM 4386 C C . LYS B 1 452 ? 36.023 20.367 20.860 1.00 20.83 452 LYS B C 1
ATOM 4387 O O . LYS B 1 452 ? 36.040 20.131 19.652 1.00 19.38 452 LYS B O 1
ATOM 4393 N N . THR B 1 453 ? 35.113 19.823 21.670 1.00 16.06 453 THR B N 1
ATOM 4394 C CA . THR B 1 453 ? 34.053 18.974 21.113 1.00 15.43 453 THR B CA 1
ATOM 4395 C C . THR B 1 453 ? 32.632 19.440 21.506 1.00 21.69 453 THR B C 1
ATOM 4396 O O . THR B 1 453 ? 32.465 20.226 22.435 1.00 20.50 453 THR B O 1
ATOM 4400 N N . VAL B 1 454 ? 31.628 18.928 20.797 1.00 24.25 454 VAL B N 1
ATOM 4401 C CA . VAL B 1 454 ? 30.229 19.039 21.213 1.00 21.46 454 VAL B CA 1
ATOM 4402 C C . VAL B 1 454 ? 29.618 17.655 21.060 1.00 25.07 454 VAL B C 1
ATOM 4403 O O . VAL B 1 454 ? 29.851 16.955 20.060 1.00 18.70 454 VAL B O 1
ATOM 4407 N N . VAL B 1 455 ? 28.862 17.258 22.079 1.00 18.67 455 VAL B N 1
ATOM 4408 C CA . VAL B 1 455 ? 28.292 15.928 22.157 1.00 17.06 455 VAL B CA 1
ATOM 4409 C C . VAL B 1 455 ? 26.768 15.902 22.124 1.00 18.39 455 VAL B C 1
ATOM 4410 O O . VAL B 1 455 ? 26.081 16.856 22.525 1.00 21.05 455 VAL B O 1
ATOM 4414 N N . GLY B 1 456 ? 26.247 14.801 21.614 1.00 20.78 456 GLY B N 1
ATOM 4415 C CA . GLY B 1 456 ? 24.824 14.575 21.626 1.00 21.62 456 GLY B CA 1
ATOM 4416 C C . GLY B 1 456 ? 24.522 13.097 21.656 1.00 23.19 456 GLY B C 1
ATOM 4417 O O . GLY B 1 456 ? 25.372 12.244 21.388 1.00 21.07 456 GLY B O 1
ATOM 4418 N N . VAL B 1 457 ? 23.268 12.805 21.931 1.00 16.21 457 VAL B N 1
ATOM 4419 C CA . VAL B 1 457 ? 22.809 11.452 22.130 1.00 20.68 457 VAL B CA 1
ATOM 4420 C C . VAL B 1 457 ? 21.563 11.263 21.288 1.00 24.56 457 VAL B C 1
ATOM 4421 O O . VAL B 1 457 ? 20.617 12.066 21.382 1.00 21.23 457 VAL B O 1
ATOM 4425 N N . GLY B 1 458 ? 21.562 10.232 20.455 1.00 15.49 458 GLY B N 1
ATOM 4426 C CA . GLY B 1 458 ? 20.384 9.904 19.665 1.00 19.17 458 GLY B CA 1
ATOM 4427 C C . GLY B 1 458 ? 19.223 9.449 20.548 1.00 23.29 458 GLY B C 1
ATOM 4428 O O . GLY B 1 458 ? 19.446 8.886 21.610 1.00 22.96 458 GLY B O 1
ATOM 4429 N N . SER B 1 459 ? 17.987 9.700 20.105 1.00 26.68 459 SER B N 1
ATOM 4430 C CA . SER B 1 459 ? 16.797 9.338 20.862 1.00 23.94 459 SER B CA 1
ATOM 4431 C C . SER B 1 459 ? 16.393 7.856 20.807 1.00 34.07 459 SER B C 1
ATOM 4432 O O . SER B 1 459 ? 15.626 7.408 21.651 1.00 31.78 459 SER B O 1
ATOM 4435 N N . LYS B 1 460 ? 16.887 7.091 19.835 1.00 27.99 460 LYS B N 1
ATOM 4436 C CA . LYS B 1 460 ? 16.481 5.681 19.741 1.00 26.93 460 LYS B CA 1
ATOM 4437 C C . LYS B 1 460 ? 17.596 4.727 20.157 1.00 28.04 460 LYS B C 1
ATOM 4438 O O . LYS B 1 460 ? 18.765 5.095 20.170 1.00 25.35 460 LYS B O 1
ATOM 4444 N N . ILE B 1 461 ? 17.197 3.513 20.518 1.00 21.93 461 ILE B N 1
ATOM 4445 C CA . ILE B 1 461 ? 18.107 2.401 20.787 1.00 26.71 461 ILE B CA 1
ATOM 4446 C C . ILE B 1 461 ? 18.227 1.555 19.519 1.00 29.02 461 ILE B C 1
ATOM 4447 O O . ILE B 1 461 ? 17.216 1.154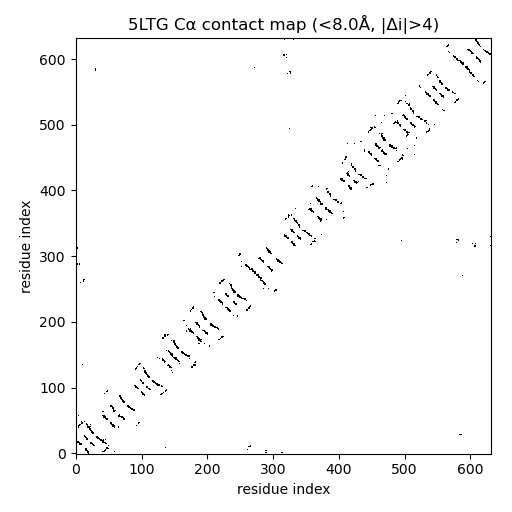 18.934 1.00 26.60 461 ILE B O 1
ATOM 4452 N N . TRP B 1 462 ? 19.461 1.311 19.081 1.00 21.73 462 TRP B N 1
ATOM 4453 C CA . TRP B 1 462 ? 19.693 0.587 17.834 1.00 25.69 462 TRP B CA 1
ATOM 4454 C C . TRP B 1 462 ? 20.236 -0.827 18.091 1.00 30.19 462 TRP B C 1
ATOM 4455 O O . TRP B 1 462 ? 20.985 -1.079 19.038 1.00 31.04 462 TRP B O 1
ATOM 4466 N N . ASP B 1 463 ? 19.848 -1.748 17.229 1.00 32.32 463 ASP B N 1
ATOM 4467 C CA . ASP B 1 463 ? 20.278 -3.124 17.354 1.00 31.50 463 ASP B CA 1
ATOM 4468 C C . ASP B 1 463 ? 21.496 -3.326 16.459 1.00 31.90 463 ASP B C 1
ATOM 4469 O O . ASP B 1 463 ? 21.391 -3.886 15.370 1.00 35.48 463 ASP B O 1
ATOM 4474 N N . ASP B 1 464 ? 22.655 -2.869 16.920 1.00 25.02 464 ASP B N 1
ATOM 4475 C CA . ASP B 1 464 ? 23.823 -2.821 16.058 1.00 21.88 464 ASP B CA 1
ATOM 4476 C C . ASP B 1 464 ? 24.582 -4.139 15.983 1.00 30.97 464 ASP B C 1
ATOM 4477 O O . ASP B 1 464 ? 24.815 -4.800 16.991 1.00 29.88 464 ASP B O 1
ATOM 4482 N N . LEU B 1 465 ? 24.976 -4.485 14.765 1.00 29.26 465 LEU B N 1
ATOM 4483 C CA . LEU B 1 465 ? 25.817 -5.639 14.519 1.00 33.89 465 LEU B CA 1
ATOM 4484 C C . LEU B 1 465 ? 27.256 -5.282 14.777 1.00 38.67 465 LEU B C 1
ATOM 4485 O O . LEU B 1 465 ? 27.837 -4.473 14.053 1.00 40.30 465 LEU B O 1
ATOM 4490 N N . ILE B 1 466 ? 27.834 -5.859 15.821 1.00 30.28 466 ILE B N 1
ATOM 4491 C CA . ILE B 1 466 ? 29.196 -5.532 16.170 1.00 28.20 466 ILE B CA 1
ATOM 4492 C C . ILE B 1 466 ? 29.988 -6.822 16.482 1.00 41.02 466 ILE B C 1
ATOM 4493 O O . ILE B 1 466 ? 29.415 -7.841 16.881 1.00 40.76 466 ILE B O 1
ATOM 4498 N N . PRO B 1 467 ? 31.308 -6.788 16.256 1.00 42.28 467 PRO B N 1
ATOM 4499 C CA . PRO B 1 467 ? 32.206 -7.915 16.564 1.00 40.51 467 PRO B CA 1
ATOM 4500 C C . PRO B 1 467 ? 32.186 -8.307 18.038 1.00 42.36 467 PRO B C 1
ATOM 4501 O O . PRO B 1 467 ? 32.031 -7.418 18.875 1.00 45.56 467 PRO B O 1
ATOM 4505 N N . ASP B 1 484 ? 33.475 -13.793 15.485 1.00 39.59 484 ASP B N 1
ATOM 4506 C CA . ASP B 1 484 ? 32.231 -13.966 16.225 1.00 42.33 484 ASP B CA 1
ATOM 4507 C C . ASP B 1 484 ? 31.505 -12.630 16.395 1.00 49.85 484 ASP B C 1
ATOM 4508 O O . ASP B 1 484 ? 31.956 -11.751 17.137 1.00 46.61 484 ASP B O 1
ATOM 4510 N N . LEU B 1 485 ? 30.379 -12.498 15.703 1.00 41.50 485 LEU B N 1
ATOM 4511 C CA . LEU B 1 485 ? 29.547 -11.299 15.741 1.00 36.19 485 LEU B CA 1
ATOM 4512 C C . LEU B 1 485 ? 28.460 -11.382 16.800 1.00 38.96 485 LEU B C 1
ATOM 4513 O O . LEU B 1 485 ? 28.026 -12.473 17.153 1.00 34.29 485 LEU B O 1
ATOM 4518 N N . VAL B 1 486 ? 28.013 -10.230 17.302 1.00 37.75 486 VAL B N 1
ATOM 4519 C CA . VAL B 1 486 ? 26.774 -10.162 18.090 1.00 27.52 486 VAL B CA 1
ATOM 4520 C C . VAL B 1 486 ? 25.980 -8.893 17.740 1.00 27.40 486 VAL B C 1
ATOM 4521 O O . VAL B 1 486 ? 26.538 -7.917 17.235 1.00 33.65 486 VAL B O 1
ATOM 4525 N N . ASN B 1 487 ? 24.683 -8.912 18.004 1.00 22.22 487 ASN B N 1
ATOM 4526 C CA . ASN B 1 487 ? 23.898 -7.677 17.985 1.00 29.89 487 ASN B CA 1
ATOM 4527 C C . ASN B 1 487 ? 23.818 -7.167 19.402 1.00 25.32 487 ASN B C 1
ATOM 4528 O O . ASN B 1 487 ? 23.715 -7.952 20.339 1.00 26.62 487 ASN B O 1
ATOM 4533 N N . LYS B 1 488 ? 23.936 -5.858 19.557 1.00 23.02 488 LYS B N 1
ATOM 4534 C CA . LYS B 1 488 ? 23.787 -5.220 20.851 1.00 24.92 488 LYS B CA 1
ATOM 4535 C C . LYS B 1 488 ? 22.848 -4.038 20.659 1.00 23.69 488 LYS B C 1
ATOM 4536 O O . LYS B 1 488 ? 22.991 -3.287 19.690 1.00 27.83 488 LYS B O 1
ATOM 4542 N N . LYS B 1 489 ? 21.892 -3.887 21.563 1.00 18.97 489 LYS B N 1
ATOM 4543 C CA . LYS B 1 489 ? 21.003 -2.734 21.520 1.00 25.08 489 LYS B CA 1
ATOM 4544 C C . LYS B 1 489 ? 21.753 -1.585 22.143 1.00 24.02 489 LYS B C 1
ATOM 4545 O O . LYS B 1 489 ? 22.043 -1.594 23.334 1.00 26.54 489 LYS B O 1
ATOM 4551 N N . LEU B 1 490 ? 22.124 -0.616 21.321 1.00 20.26 490 LEU B N 1
ATOM 4552 C CA . LEU B 1 490 ? 23.009 0.455 21.784 1.00 21.58 490 LEU B CA 1
ATOM 4553 C C . LEU B 1 490 ? 22.381 1.845 21.657 1.00 20.93 490 LEU B C 1
ATOM 4554 O O . LEU B 1 490 ? 21.671 2.134 20.700 1.00 18.43 490 LEU B O 1
ATOM 4559 N N . VAL B 1 491 ? 22.683 2.681 22.644 1.00 19.83 491 VAL B N 1
ATOM 4560 C CA . VAL B 1 491 ? 22.437 4.111 22.607 1.00 24.31 491 VAL B CA 1
ATOM 4561 C C . VAL B 1 491 ? 23.560 4.751 21.776 1.00 25.91 491 VAL B C 1
ATOM 4562 O O . VAL B 1 491 ? 24.730 4.379 21.922 1.00 19.29 491 VAL B O 1
ATOM 4566 N N . HIS B 1 492 ? 23.218 5.688 20.899 1.00 21.17 492 HIS B N 1
ATOM 4567 C CA . HIS B 1 492 ? 24.245 6.247 20.021 1.00 14.57 492 HIS B CA 1
ATOM 4568 C C . HIS B 1 492 ? 24.718 7.590 20.530 1.00 24.73 492 HIS B C 1
ATOM 4569 O O . HIS B 1 492 ? 23.949 8.564 20.635 1.00 21.97 492 HIS B O 1
ATOM 4576 N N . ILE B 1 493 ? 25.989 7.656 20.867 1.00 16.84 493 ILE B N 1
ATOM 4577 C CA . ILE B 1 493 ? 26.531 8.910 21.366 1.00 21.34 493 ILE B CA 1
ATOM 4578 C C . ILE B 1 493 ? 27.381 9.532 20.255 1.00 19.90 493 ILE B C 1
ATOM 4579 O O . ILE B 1 493 ? 28.238 8.870 19.704 1.00 20.76 493 ILE B O 1
ATOM 4584 N N . MET B 1 494 ? 27.101 10.779 19.898 1.00 19.97 494 MET B N 1
ATOM 4585 C CA . MET B 1 494 ? 27.811 11.428 18.799 1.00 18.73 494 MET B CA 1
ATOM 4586 C C . MET B 1 494 ? 28.709 12.559 19.289 1.00 19.81 494 MET B C 1
ATOM 4587 O O . MET B 1 494 ? 28.343 13.333 20.176 1.00 17.38 494 MET B O 1
ATOM 4592 N N . VAL B 1 495 ? 29.892 12.635 18.695 1.00 13.01 495 VAL B N 1
ATOM 4593 C CA . VAL B 1 495 ? 30.866 13.653 19.032 1.00 21.22 495 VAL B CA 1
ATOM 4594 C C . VAL B 1 495 ? 31.291 14.413 17.763 1.00 27.86 495 VAL B C 1
ATOM 4595 O O . VAL B 1 495 ? 31.667 13.819 16.740 1.00 20.46 495 VAL B O 1
ATOM 4599 N N . ILE B 1 496 ? 31.172 15.734 17.828 1.00 19.00 496 ILE B N 1
ATOM 4600 C CA . ILE B 1 496 ? 31.634 16.609 16.765 1.00 15.54 496 ILE B CA 1
ATOM 4601 C C . ILE B 1 496 ? 32.870 17.309 17.289 1.00 20.69 496 ILE B C 1
ATOM 4602 O O . ILE B 1 496 ? 32.857 17.804 18.411 1.00 21.29 496 ILE B O 1
ATOM 4607 N N . THR B 1 497 ? 33.945 17.338 16.493 1.00 21.53 497 THR B N 1
ATOM 4608 C CA . THR B 1 497 ? 35.162 18.026 16.896 1.00 15.64 497 THR B CA 1
ATOM 4609 C C . THR B 1 497 ? 35.324 19.335 16.115 1.00 16.73 497 THR B C 1
ATOM 4610 O O . THR B 1 497 ? 34.819 19.481 15.010 1.00 17.01 497 THR B O 1
ATOM 4614 N N . SER B 1 498 ? 36.057 20.268 16.697 1.00 15.27 498 SER B N 1
ATOM 4615 C CA . SER B 1 498 ? 36.333 21.562 16.046 1.00 26.31 498 SER B CA 1
ATOM 4616 C C . SER B 1 498 ? 37.031 21.424 14.692 1.00 28.12 498 SER B C 1
ATOM 4617 O O . SER B 1 498 ? 37.010 22.354 13.872 1.00 23.56 498 SER B O 1
ATOM 4620 N N . GLU B 1 499 ? 37.684 20.284 14.492 1.00 23.68 499 GLU B N 1
ATOM 4621 C CA . GLU B 1 499 ? 38.354 19.971 13.225 1.00 25.64 499 GLU B CA 1
ATOM 4622 C C . GLU B 1 499 ? 37.379 19.392 12.191 1.00 23.93 499 GLU B C 1
ATOM 4623 O O . GLU B 1 499 ? 37.762 19.136 11.060 1.00 26.51 499 GLU B O 1
ATOM 4629 N N . GLY B 1 500 ? 36.121 19.186 12.581 1.00 20.92 500 GLY B N 1
ATOM 4630 C CA . GLY B 1 500 ? 35.096 18.779 11.638 1.00 20.69 500 GLY B CA 1
ATOM 4631 C C . GLY B 1 500 ? 34.899 17.278 11.542 1.00 26.55 500 GLY B C 1
ATOM 4632 O O . GLY B 1 500 ? 34.277 16.759 10.616 1.00 20.35 500 GLY B O 1
ATOM 4633 N N . PHE B 1 501 ? 35.424 16.563 12.524 1.00 23.67 501 PHE B N 1
ATOM 4634 C CA . PHE B 1 501 ? 35.204 15.130 12.572 1.00 21.84 501 PHE B CA 1
ATOM 4635 C C . PHE B 1 501 ? 33.904 14.828 13.320 1.00 23.02 501 PHE B C 1
ATOM 4636 O O . PHE B 1 501 ? 33.559 15.526 14.265 1.00 18.99 501 PHE B O 1
ATOM 4644 N N . PHE B 1 502 ? 33.195 13.802 12.853 1.00 19.98 502 PHE B N 1
ATOM 4645 C CA . PHE B 1 502 ? 31.981 13.297 13.493 1.00 25.25 502 PHE B CA 1
ATOM 4646 C C . PHE B 1 502 ? 32.208 11.841 13.912 1.00 25.47 502 PHE B C 1
ATOM 4647 O O . PHE B 1 502 ? 32.346 10.975 13.049 1.00 20.42 502 PHE B O 1
ATOM 4655 N N . TYR B 1 503 ? 32.245 11.582 15.223 1.00 20.77 503 TYR B N 1
ATOM 4656 C CA . TYR B 1 503 ? 32.468 10.225 15.739 1.00 19.94 503 TYR B CA 1
ATOM 4657 C C . TYR B 1 503 ? 31.216 9.707 16.470 1.00 18.13 503 TYR B C 1
ATOM 4658 O O . TYR B 1 503 ? 30.765 10.327 17.403 1.00 18.03 503 TYR B O 1
ATOM 4667 N N . LYS B 1 504 ? 30.663 8.587 16.002 1.00 20.18 504 LYS B N 1
ATOM 4668 C CA . LYS B 1 504 ? 29.465 7.964 16.575 1.00 21.79 504 LYS B CA 1
ATOM 4669 C C . LYS B 1 504 ? 29.841 6.700 17.329 1.00 21.39 504 LYS B C 1
ATOM 4670 O O . LYS B 1 504 ? 30.336 5.740 16.731 1.00 18.66 504 LYS B O 1
ATOM 4676 N N . PHE B 1 505 ? 29.613 6.722 18.637 1.00 20.99 505 PHE B N 1
ATOM 4677 C CA . PHE B 1 505 ? 29.953 5.629 19.524 1.00 20.67 505 PHE B CA 1
ATOM 4678 C C . PHE B 1 505 ? 28.689 4.933 20.007 1.00 25.24 505 PHE B C 1
ATOM 4679 O O . PHE B 1 505 ? 27.607 5.535 20.041 1.00 18.17 505 PHE B O 1
ATOM 4687 N N . GLY B 1 506 ? 28.828 3.677 20.410 1.00 17.37 506 GLY B N 1
ATOM 4688 C CA . GLY B 1 506 ? 27.673 2.865 20.760 1.00 16.19 506 GLY B CA 1
ATOM 4689 C C . GLY B 1 506 ? 27.748 2.552 22.243 1.00 23.02 506 GLY B C 1
ATOM 4690 O O . GLY B 1 506 ? 28.686 1.904 22.691 1.00 20.12 506 GLY B O 1
ATOM 4691 N N . LEU B 1 507 ? 26.759 3.031 22.996 1.00 24.00 507 LEU B N 1
ATOM 4692 C CA . LEU B 1 507 ? 26.698 2.853 24.440 1.00 20.89 507 LEU B CA 1
ATOM 4693 C C . LEU B 1 507 ? 25.726 1.753 24.817 1.00 21.27 507 LEU B C 1
ATOM 4694 O O . LEU B 1 507 ? 24.563 1.779 24.417 1.00 23.69 507 LEU B O 1
ATOM 4699 N N . ASP B 1 508 ? 26.211 0.801 25.609 1.00 22.81 508 ASP B N 1
ATOM 4700 C CA . ASP B 1 508 ? 25.372 -0.265 26.142 1.00 23.43 508 ASP B CA 1
ATOM 4701 C C . ASP B 1 508 ? 24.661 0.237 27.390 1.00 25.07 508 ASP B C 1
ATOM 4702 O O . ASP B 1 508 ? 25.282 0.416 28.425 1.00 30.36 508 ASP B O 1
ATOM 4707 N N . PRO B 1 509 ? 23.347 0.477 27.300 1.00 26.59 509 PRO B N 1
ATOM 4708 C CA . PRO B 1 509 ? 22.715 1.150 28.432 1.00 30.23 509 PRO B CA 1
ATOM 4709 C C . PRO B 1 509 ? 22.524 0.222 29.625 1.00 36.33 509 PRO B C 1
ATOM 4710 O O . PRO B 1 509 ? 22.162 0.689 30.702 1.00 33.10 509 PRO B O 1
ATOM 4714 N N . GLU B 1 510 ? 22.778 -1.067 29.441 1.00 29.69 510 GLU B N 1
ATOM 4715 C CA . GLU B 1 510 ? 22.628 -2.004 30.545 1.00 37.00 510 GLU B CA 1
ATOM 4716 C C . GLU B 1 510 ? 23.959 -2.199 31.251 1.00 35.31 510 GLU B C 1
ATOM 4717 O O . GLU B 1 510 ? 24.046 -2.032 32.472 1.00 35.52 510 GLU B O 1
ATOM 4723 N N . ARG B 1 511 ? 25.005 -2.500 30.482 1.00 33.72 511 ARG B N 1
ATOM 4724 C CA . ARG B 1 511 ? 26.307 -2.815 31.056 1.00 31.02 511 ARG B CA 1
ATOM 4725 C C . ARG B 1 511 ? 27.307 -1.650 31.134 1.00 39.57 511 ARG B C 1
ATOM 4726 O O . ARG B 1 511 ? 28.289 -1.727 31.872 1.00 31.16 511 ARG B O 1
ATOM 4734 N N . GLY B 1 512 ? 27.084 -0.585 30.369 1.00 35.87 512 GLY B N 1
ATOM 4735 C CA . GLY B 1 512 ? 28.042 0.512 30.343 1.00 28.11 512 GLY B CA 1
ATOM 4736 C C . GLY B 1 512 ? 29.420 0.083 29.868 1.00 29.03 512 GLY B C 1
ATOM 4737 O O . GLY B 1 512 ? 29.538 -0.645 28.882 1.00 32.65 512 GLY B O 1
ATOM 4738 N N . GLY B 1 513 ? 30.458 0.535 30.569 1.00 22.43 513 GLY B N 1
ATOM 4739 C CA . GLY B 1 513 ? 31.834 0.234 30.187 1.00 26.52 513 GLY B CA 1
ATOM 4740 C C . GLY B 1 513 ? 32.307 1.128 29.057 1.00 32.57 513 GLY B C 1
ATOM 4741 O O . GLY B 1 513 ? 31.709 2.174 28.784 1.00 32.08 513 GLY B O 1
ATOM 4742 N N . ASP B 1 514 ? 33.368 0.719 28.374 1.00 28.16 514 ASP B N 1
ATOM 4743 C CA . ASP B 1 514 ? 33.960 1.565 27.344 1.00 35.29 514 ASP B CA 1
ATOM 4744 C C . ASP B 1 514 ? 33.202 1.444 26.021 1.00 23.51 514 ASP B C 1
ATOM 4745 O O . ASP B 1 514 ? 33.070 0.373 25.491 1.00 26.00 514 ASP B O 1
ATOM 4750 N N . CYS B 1 515 ? 32.710 2.561 25.495 1.00 27.78 515 CYS B N 1
ATOM 4751 C CA . CYS B 1 515 ? 31.829 2.523 24.325 1.00 23.28 515 CYS B CA 1
ATOM 4752 C C . CYS B 1 515 ? 32.568 2.235 23.050 1.00 29.24 515 CYS B C 1
ATOM 4753 O O . CYS B 1 515 ? 33.617 2.817 22.784 1.00 28.49 515 CYS B O 1
ATOM 4756 N N . VAL B 1 516 ? 31.998 1.365 22.234 1.00 26.68 516 VAL B N 1
ATOM 4757 C CA . VAL B 1 516 ? 32.623 1.044 20.970 1.00 26.08 516 VAL B CA 1
ATOM 4758 C C . VAL B 1 516 ? 32.370 2.165 19.961 1.00 25.72 516 VAL B C 1
ATOM 4759 O O . VAL B 1 516 ? 31.280 2.742 19.920 1.00 19.09 516 VAL B O 1
ATOM 4763 N N . LEU B 1 517 ? 33.398 2.496 19.184 1.00 18.31 517 LEU B N 1
ATOM 4764 C CA . LEU B 1 517 ? 33.249 3.415 18.061 1.00 20.20 517 LEU B CA 1
ATOM 4765 C C . LEU B 1 517 ? 32.512 2.715 16.952 1.00 22.90 517 LEU B C 1
ATOM 4766 O O . LEU B 1 517 ? 32.935 1.663 16.534 1.00 19.96 517 LEU B O 1
ATOM 4771 N N . LEU B 1 518 ? 31.426 3.299 16.447 1.00 19.98 518 LEU B N 1
ATOM 4772 C CA . LEU B 1 518 ? 30.668 2.630 15.393 1.00 17.38 518 LEU B CA 1
ATOM 4773 C C . LEU B 1 518 ? 31.063 3.118 13.999 1.00 30.07 518 LEU B C 1
ATOM 4774 O O . LEU B 1 518 ? 31.107 2.325 13.064 1.00 26.87 518 LEU B O 1
ATOM 4779 N N . HIS B 1 519 ? 31.351 4.415 13.873 1.00 21.81 519 HIS B N 1
ATOM 4780 C CA . HIS B 1 519 ? 31.588 5.061 12.577 1.00 24.93 519 HIS B CA 1
ATOM 4781 C C . HIS B 1 519 ? 32.348 6.365 12.779 1.00 21.92 519 HIS B C 1
ATOM 4782 O O . HIS B 1 519 ? 32.109 7.056 13.760 1.00 22.22 519 HIS B O 1
ATOM 4789 N N . GLN B 1 520 ? 33.231 6.701 11.843 1.00 20.47 520 GLN B N 1
ATOM 4790 C CA . GLN B 1 520 ? 33.798 8.052 11.724 1.00 20.79 520 GLN B CA 1
ATOM 4791 C C . GLN B 1 520 ? 33.251 8.665 10.446 1.00 18.16 520 GLN B C 1
ATOM 4792 O O . GLN B 1 520 ? 33.222 8.001 9.418 1.00 20.61 520 GLN B O 1
ATOM 4798 N N . GLN B 1 521 ? 32.776 9.911 10.531 1.00 21.79 521 GLN B N 1
ATOM 4799 C CA . GLN B 1 521 ? 32.329 10.670 9.367 1.00 17.78 521 GLN B CA 1
ATOM 4800 C C . GLN B 1 521 ? 33.059 12.000 9.339 1.00 16.21 521 GLN B C 1
ATOM 4801 O O . GLN B 1 521 ? 33.665 12.407 10.327 1.00 18.43 521 GLN B O 1
ATOM 4807 N N . SER B 1 522 ? 32.956 12.708 8.221 1.00 20.47 522 SER B N 1
ATOM 4808 C CA . SER B 1 522 ? 33.527 14.052 8.126 1.00 21.71 522 SER B CA 1
ATOM 4809 C C . SER B 1 522 ? 32.423 15.050 7.780 1.00 24.51 522 SER B C 1
ATOM 4810 O O . SER B 1 522 ? 31.490 14.731 7.026 1.00 20.62 522 SER B O 1
ATOM 4813 N N . LEU B 1 523 ? 32.533 16.256 8.324 1.00 22.38 523 LEU B N 1
ATOM 4814 C CA . LEU B 1 523 ? 31.546 17.300 8.043 1.00 28.81 523 LEU B CA 1
ATOM 4815 C C . LEU B 1 523 ? 32.123 18.281 7.015 1.00 27.53 523 LEU B C 1
ATOM 4816 O O . LEU B 1 523 ? 31.583 19.353 6.787 1.00 23.81 523 LEU B O 1
ATOM 4821 N N . PHE B 1 524 ? 33.230 17.900 6.398 1.00 23.45 524 PHE B N 1
ATOM 4822 C CA . PHE B 1 524 ? 33.867 18.754 5.411 1.00 24.81 524 PHE B CA 1
ATOM 4823 C C . PHE B 1 524 ? 34.266 17.905 4.214 1.00 36.84 524 PHE B C 1
ATOM 4824 O O . PHE B 1 524 ? 34.639 16.741 4.367 1.00 38.00 524 PHE B O 1
ATOM 4832 N N . GLY B 1 525 ? 34.140 18.481 3.021 1.00 46.09 525 GLY B N 1
ATOM 4833 C CA . GLY B 1 525 ? 34.420 17.769 1.786 1.00 48.55 525 GLY B CA 1
ATOM 4834 C C . GLY B 1 525 ? 35.894 17.468 1.651 1.00 42.50 525 GLY B C 1
ATOM 4835 O O . GLY B 1 525 ? 36.364 16.436 2.133 1.00 40.11 525 GLY B O 1
#

Solvent-accessible surface area: 26013 Å² total; per-residue (Å²): 109,57,20,41,42,15,28,8,5,37,41,37,42,5,0,0,0,0,21,60,101,3,15,60,9,13,31,0,48,20,44,26,92,65,69,59,23,112,70,23,18,0,15,16,0,10,9,13,37,77,47,37,30,4,0,7,3,3,94,38,108,63,191,85,18,3,32,87,93,0,22,1,24,30,30,84,174,87,59,87,86,29,88,35,91,12,114,22,54,12,59,10,0,51,8,0,130,68,21,1,1,0,1,12,64,78,16,1,28,0,15,26,16,102,97,34,160,83,47,66,52,16,130,15,62,57,8,86,112,13,27,16,8,17,0,24,21,39,79,36,4,37,0,0,12,12,21,75,81,0,28,0,34,0,3,31,0,102,83,40,111,95,62,32,94,8,146,2,15,92,67,48,11,19,4,19,13,20,0,105,49,0,63,23,0,0,0,0,11,80,37,0,29,37,0,38,0,8,17,1,63,87,29,101,104,79,85,86,20,144,24,20,135,66,96,19,125,2,30,12,12,4,7,4,28,82,42,85,1,0,1,1,1,1,14,43,9,42,0,19,0,0,124,48,90,92,40,0,20,2,70,6,73,29,81,143,137,10,130,3,37,3,0,2,10,70,87,78,28,50,28,48,22,113,111,76,72,89,139,4,6,7,0,0,0,3,1,62,75,0,61,0,19,11,6,2,1,28,22,87,79,14,38,115,9,61,78,38,58,87,40,39,0,106,140,64,17,48,45,17,27,7,4,37,58,39,42,6,0,0,0,0,22,85,103,2,6,52,8,14,32,0,50,19,43,25,93,66,64,57,98,99,61,23,18,0,15,15,0,10,7,15,28,76,56,40,29,4,0,8,3,4,95,38,110,63,189,87,22,4,33,84,93,0,23,2,25,21,29,80,150,87,57,88,72,29,91,34,93,12,114,22,56,11,57,10,0,53,6,0,141,72,24,0,1,0,1,11,77,95,19,0,30,0,16,26,16,101,92,37,158,80,46,64,51,17,130,13,53,50,8,86,111,14,28,16,8,18,0,23,22,43,76,41,5,41,0,0,18,12,26,38,121,71,0,19,0,18,0,4,24,0,104,88,50,40,98,76,28,96,5,147,3,12,91,46,48,12,16,4,20,16,20,0,48,52,0,69,23,0,0,0,0,10,72,105,0,20,36,0,42,0,8,17,2,67,89,24,103,98,81,74,82,12,120,26,22,100,170,89,16,120,3,41,10,11,4,8,4,47,74,38,124,4,0,0,1,0,1,15,46,7,18,0,30,0,0,83,16,85,67,86,55,4,34,1,138,7,69,29,82,143,137,9,132,4,39,3,0,2,9,69,90,93,27,51,26,53,24,106,141,69,77,72,77,140,4,14,7,0,0,0,4,1,54,75,0,62,0,19,10,6,3,1,22,33,148,182,14,37,110,10,65,77,41,52,89,41,39,0,53,114

Sequence (632 aa):
DNINFANFNQDFSCVSVGYSNGYKIYNNCEPFGQCYSKSDGSIGIVEMLFSSSLLAIVGMGEQHSLSPRRLKIINTKRQTTICELTFPGAILAVKLNRERLVVLLEETIYIYDINNMRLLHTIETPSNPNGLIALSPSSENNYLAYPSPNGDVIIFDAKTLQPTSVIEAHRTSLAAIALSKDGLLLATASDKGTIIRVFSVATGIKLYQFRRGTYPTKIYSLAFSPDNRFVIASSATETVHIFRLRHFASLKVPASKETKTVVGVGSKIWDDLIPLVNKKLVHIMVITSEGFFYKFGLDPERGGDCVLLHQQSLFDNINFANFNQDFSCVSVGYSNGYKIYNNCEPFGQCYSKSDGSIGIVVEMLFSSSLLAIVGMGEQHSLSPRRLKIINTKRQTTICELTFPGAILAVKLNRERLVVLLEETIYIYDINNMRLLHTIETPSNPNGLIALSPSSENNYLAYPSPQNGDVIIFDAKTLQPTSVIEAHRTSLAAIALSKDGLLLATASDKGTIIRVFSVATGIKLYQFRRGTYPTKIYSLAFSPDNRFVVIASSATETVHIFRLGRHFASLKVPASKETKTVVGVGSKIWDDLIPDLVNKKLVHIMVITSEGFFYKFGLDPERGGDCVLLHQQSLFG

B-factor: mean 29.02, std 8.64, range [10.99, 71.09]

Organism: Pichia angusta (NCBI:txid870730)